Protein AF-A0A915YUB0-F1 (afdb_monomer_lite)

Foldseek 3Di:
DDDPVVVVVVVVVVVVVVVVVVVVVVVVVVVVVVVVVVVVVVVVVVVVVVVVVVVVVVVVVVVVVVVVVVVVVVVVVVVVVVVVVVVVVVVVVVVVVVVVVVVVVVVVVVVVVVVVVVVVVVVVVVVLVVLVVLLVVLVVLVVCCVVVHDDHDDPNVVSVVSNVVSVVVNVVVVVVVVVVVVVVVVVVVVVVVVVVVVVVVVVVVVVVVVVVVVVVVVVVVVVVVVVVVVVVVVVVVVVVVVVVVVVVVVVVVVVVVVVVVVVVVVVVVVVVVVVVVVVVVVVVVVVVVVVVVVVVVVVPPDDDPPPLVVLLVVLCVVCVVQLVVDQADPLPDQLVVSLVVSCVSSVVSVVVLVVSCVVPPPSNPQQNVLVVNCVSHDDPCPPPDQFQPQPPRHGSRGSVSVSVSSNVVSVVVVD

Sequence (415 aa):
MFDPTYSQLLDTNQELRGELQDEIFINKSNEKKIRSLVKELEQCYRTISIQDNTIIAHEKEIEKLKSEISDLRKQLRVLQQDKKFKDEVRSIQDGRIIELENKVGSLKARIWILIDKKISINALDMATTNLIANVNRGLDRIENHIRGVGTPMQNPANVIDGIRGSLNTIRVTLQNITAERDQYQNILNDTNNRERDLGNQLRDIRNQNLRFQRLLDESRVRVERTVRERDNAQGERDLAMLAYNNERQESCRWMFSYRDKDRRIQELLREKFAKQLLYQRNTNRLQQNTRQLQTNVQNQNNPLGNMADARRLPVLNLIAPILAKNKPYTGQEPPDDYLDRLIQSISFAQGHMTVLENANAGDFDDAVKCDIYKAQMGGKYLPVPAQDPYNGNANINTPATLRAWMRSHYQRETV

Organism: NCBI:txid588596

Radius of gyration: 86.35 Å; chains: 1; bounding box: 150×86×234 Å

Secondary structure (DSSP, 8-state):
---HHHHHHHHHHHHHHHHHHHHHHHHHHHHHHHHHHHHHHHHHHHHHHHHHHHHHHHHHHHHHHHHHHHHHHHHHHHHHHHHHHHHHHHHHHHHHHHHHHHHHHHHHHHHHHHHHHHHHHHHHHHHHHHHHHHHHHHHHHHHHHHTT-SSPPS-HHHHHHHHHHHHHHHHHHHHHHHHHHHHHHHHHHHHHHHHHHHHHHHHHHHHHHHHHHHHHHHHHHHHHHHHHHHHHHHHHHHHHHHHHHHHHHHHHHHHHHHHHHHHHHHHHHHHHHHHHHHHHHHHHHHHHHHHHHHHHHHTT----SSHHHHHHHHHHHHHHHHHTTSPPBSSSS-HHHHHHHHHHHTGGGHHHHHHHHHHSTTSS-HHHHHHHHHTTB-GGG-SPPSEETTTTTEE--SHHHHHHHHHHHHHHH--

pLDDT: mean 86.67, std 10.28, range [45.69, 98.0]

Structure (mmCIF, N/CA/C/O backbone):
data_AF-A0A915YUB0-F1
#
_entry.id   AF-A0A915YUB0-F1
#
loop_
_atom_site.group_PDB
_atom_site.id
_atom_site.type_symbol
_atom_site.label_atom_id
_atom_site.label_alt_id
_atom_site.label_comp_id
_atom_site.label_asym_id
_atom_site.label_entity_id
_atom_site.label_seq_id
_atom_site.pdbx_PDB_ins_code
_atom_site.Cartn_x
_atom_site.Cartn_y
_atom_site.Cartn_z
_atom_site.occupancy
_atom_site.B_iso_or_equiv
_atom_site.auth_seq_id
_atom_site.auth_comp_id
_atom_site.auth_asym_id
_atom_site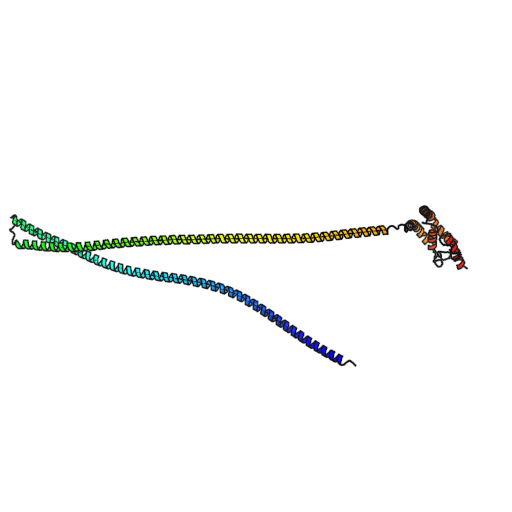.auth_atom_id
_atom_site.pdbx_PDB_model_num
ATOM 1 N N . MET A 1 1 ? -24.816 -48.652 100.803 1.00 49.34 1 MET A N 1
ATOM 2 C CA . MET A 1 1 ? -24.117 -49.473 99.795 1.00 49.34 1 MET A CA 1
ATOM 3 C C . MET A 1 1 ? -24.442 -48.828 98.461 1.00 49.34 1 MET A C 1
ATOM 5 O O . MET A 1 1 ? -25.614 -48.797 98.116 1.00 49.34 1 MET A O 1
ATOM 9 N N . PHE A 1 2 ? -23.482 -48.138 97.839 1.00 53.25 2 PHE A N 1
ATOM 10 C CA . PHE A 1 2 ? -23.727 -47.480 96.551 1.00 53.25 2 PHE A CA 1
ATOM 11 C C . PHE A 1 2 ? -23.876 -48.552 95.467 1.00 53.25 2 PHE A C 1
ATOM 13 O O . PHE A 1 2 ? -23.164 -49.553 95.497 1.00 53.25 2 PHE A O 1
ATOM 20 N N . ASP A 1 3 ? -24.847 -48.358 94.580 1.00 68.62 3 ASP A N 1
ATOM 21 C CA . ASP A 1 3 ? -25.169 -49.264 93.482 1.00 68.62 3 ASP A CA 1
ATOM 22 C C . ASP A 1 3 ? -23.950 -49.421 92.542 1.00 68.62 3 ASP A C 1
ATOM 24 O O . ASP A 1 3 ? -23.486 -48.413 91.998 1.00 68.62 3 ASP A O 1
ATOM 28 N N . PRO A 1 4 ? -23.399 -50.637 92.348 1.00 76.31 4 PRO A N 1
ATOM 29 C CA . PRO A 1 4 ? -22.240 -50.879 91.481 1.00 76.31 4 PRO A CA 1
ATOM 30 C C . PRO A 1 4 ? -22.427 -50.348 90.056 1.00 76.31 4 PRO A C 1
ATOM 32 O O . PRO A 1 4 ? -21.468 -49.925 89.410 1.00 76.31 4 PRO A O 1
ATOM 35 N N . THR A 1 5 ? -23.672 -50.330 89.583 1.00 77.25 5 THR A N 1
ATOM 36 C CA . THR A 1 5 ? -24.034 -49.842 88.253 1.00 77.25 5 THR A CA 1
ATOM 37 C C . THR A 1 5 ? -23.865 -48.324 88.142 1.00 77.25 5 THR A C 1
ATOM 39 O O . THR A 1 5 ? -23.470 -47.823 87.091 1.00 77.25 5 THR A O 1
ATOM 42 N N . TYR A 1 6 ? -24.080 -47.583 89.234 1.00 79.56 6 TYR A N 1
ATOM 43 C CA . TYR A 1 6 ? -23.890 -46.131 89.277 1.00 79.56 6 TYR A CA 1
ATOM 44 C C . TYR A 1 6 ? -22.404 -45.737 89.248 1.00 79.56 6 TYR A C 1
ATOM 46 O O . TYR A 1 6 ? -22.039 -44.778 88.572 1.00 79.56 6 TYR A O 1
ATOM 54 N N . SER A 1 7 ? -21.531 -46.491 89.925 1.00 81.81 7 SER A N 1
ATOM 55 C CA . SER A 1 7 ? -20.079 -46.254 89.883 1.00 81.81 7 SER A CA 1
ATOM 56 C C . SER A 1 7 ? -19.479 -46.527 88.501 1.00 81.81 7 SER A C 1
ATOM 58 O O . SER A 1 7 ? -18.742 -45.688 87.995 1.00 81.81 7 SER A O 1
ATOM 60 N N . GLN A 1 8 ? -19.860 -47.626 87.839 1.00 85.25 8 GLN A N 1
ATOM 61 C CA . GLN A 1 8 ? -19.428 -47.898 86.458 1.00 85.25 8 GLN A CA 1
ATOM 62 C C . GLN A 1 8 ? -19.887 -46.822 85.469 1.00 85.25 8 GLN A C 1
ATOM 64 O O . GLN A 1 8 ? -19.140 -46.458 84.559 1.00 85.25 8 GLN A O 1
ATOM 69 N N . LEU A 1 9 ? -21.108 -46.303 85.645 1.00 86.00 9 LEU A N 1
ATOM 70 C CA . LEU A 1 9 ? -21.631 -45.210 84.829 1.00 86.00 9 LEU A CA 1
ATOM 71 C C . LEU A 1 9 ? -20.829 -43.916 85.033 1.00 86.00 9 LEU A C 1
ATOM 73 O O . LEU A 1 9 ? -20.633 -43.158 84.088 1.00 86.00 9 LEU A O 1
ATOM 77 N N . LEU A 1 10 ? -20.375 -43.650 86.261 1.00 85.06 10 LEU A N 1
ATOM 78 C CA . LEU A 1 10 ? -19.573 -42.471 86.582 1.00 85.06 10 LEU A CA 1
ATOM 79 C C . LEU A 1 10 ? -18.180 -42.550 85.942 1.00 85.06 10 LEU A C 1
ATOM 81 O O . LEU A 1 10 ? -17.767 -41.585 85.302 1.00 85.06 10 LEU A O 1
ATOM 85 N N . ASP A 1 11 ? -17.513 -43.702 86.052 1.00 88.19 11 ASP A N 1
ATOM 86 C CA . ASP A 1 11 ? -16.179 -43.935 85.483 1.00 88.19 11 ASP A CA 1
ATOM 87 C C . ASP A 1 11 ? -16.194 -43.812 83.950 1.00 88.19 11 ASP A C 1
ATOM 89 O O . ASP A 1 11 ? -15.393 -43.073 83.375 1.00 88.19 11 ASP A O 1
ATOM 93 N N . THR A 1 12 ? -17.177 -44.433 83.285 1.00 89.88 12 THR A N 1
ATOM 94 C CA . THR A 1 12 ? -17.366 -44.288 81.827 1.00 89.88 12 THR A CA 1
ATOM 95 C C . THR A 1 12 ? -17.682 -42.850 81.420 1.00 89.88 12 THR A C 1
ATOM 97 O O . THR A 1 12 ? -17.187 -42.375 80.401 1.00 89.88 12 THR A O 1
ATOM 100 N N . ASN A 1 13 ? -18.462 -42.103 82.209 1.00 90.00 13 ASN A N 1
ATOM 101 C CA . ASN A 1 13 ? -18.714 -40.684 81.926 1.00 90.00 13 ASN A CA 1
ATOM 102 C C . ASN A 1 13 ? -17.433 -39.839 82.031 1.00 90.00 13 ASN A C 1
ATOM 104 O O . ASN A 1 13 ? -17.259 -38.869 81.290 1.00 90.00 13 ASN A O 1
ATOM 108 N N . GLN A 1 14 ? -16.539 -40.192 82.955 1.00 90.81 14 GLN A N 1
ATOM 109 C CA . GLN A 1 14 ? -15.254 -39.525 83.145 1.00 90.81 14 GLN A CA 1
ATOM 110 C C . GLN A 1 14 ? -14.279 -39.823 82.001 1.00 90.81 14 GLN A C 1
ATOM 112 O O . GLN A 1 14 ? -13.633 -38.897 81.509 1.00 90.81 14 GLN A O 1
ATOM 117 N N . GLU A 1 15 ? -14.232 -41.071 81.537 1.00 93.38 15 GLU A N 1
ATOM 118 C CA . GLU A 1 15 ? -13.443 -41.498 80.378 1.00 93.38 15 GLU A CA 1
ATOM 119 C C . GLU A 1 15 ? -13.920 -40.805 79.092 1.00 93.38 15 GLU A C 1
ATOM 121 O O . GLU A 1 15 ? -13.131 -40.134 78.427 1.00 93.38 15 GLU A O 1
ATOM 126 N N . LEU A 1 16 ? -15.234 -40.802 78.835 1.00 94.31 16 LEU A N 1
ATOM 127 C CA . LEU A 1 16 ? -15.841 -40.085 77.705 1.00 94.31 16 LEU A CA 1
ATOM 128 C C . LEU A 1 16 ? -15.550 -38.577 77.734 1.00 94.31 16 LEU A C 1
ATOM 130 O O . LEU A 1 16 ? -15.366 -37.951 76.693 1.00 94.31 16 LEU A O 1
ATOM 134 N N . ARG A 1 17 ? -15.500 -37.961 78.923 1.00 92.38 17 ARG A N 1
ATOM 135 C CA . ARG A 1 17 ? -15.110 -36.548 79.066 1.00 92.38 17 ARG A CA 1
ATOM 136 C C . ARG A 1 17 ? -13.638 -36.309 78.729 1.00 92.38 17 ARG A C 1
ATOM 138 O O . ARG A 1 17 ? -13.328 -35.233 78.218 1.00 92.38 17 ARG A O 1
ATOM 145 N N . GLY A 1 18 ? -12.763 -37.266 79.036 1.00 93.62 18 GLY A N 1
ATOM 146 C CA . GLY A 1 18 ? -11.349 -37.242 78.660 1.00 93.62 18 GLY A CA 1
ATOM 147 C C . GLY A 1 18 ? -11.172 -37.346 77.148 1.00 93.62 18 GLY A C 1
ATOM 148 O O . GLY A 1 18 ? -10.591 -36.447 76.544 1.00 93.62 18 GLY A O 1
ATOM 149 N N . GLU A 1 19 ? -11.777 -38.363 76.530 1.00 95.19 19 GLU A N 1
ATOM 150 C CA . GLU A 1 19 ? -11.756 -38.565 75.073 1.00 95.19 19 GLU A CA 1
ATOM 151 C C . GLU A 1 19 ? -12.309 -37.350 74.319 1.00 95.19 19 GLU A C 1
ATOM 153 O O . GLU A 1 19 ? -11.699 -36.868 73.363 1.00 95.19 19 GLU A O 1
ATOM 158 N N . LEU A 1 20 ? -13.422 -36.781 74.800 1.00 94.88 20 LEU A N 1
ATOM 159 C CA . LEU A 1 20 ? -14.014 -35.583 74.209 1.00 94.88 20 LEU A CA 1
ATOM 160 C C . LEU A 1 20 ? -13.069 -34.372 74.291 1.00 94.88 20 LEU A C 1
ATOM 162 O O . LEU A 1 20 ? -13.029 -33.558 73.368 1.00 94.88 20 LEU A O 1
ATOM 166 N N . GLN A 1 21 ? -12.308 -34.219 75.379 1.00 94.62 21 GLN A N 1
ATOM 167 C CA . GLN A 1 21 ? -11.315 -33.145 75.496 1.00 94.62 21 GLN A CA 1
ATOM 168 C C . GLN A 1 21 ? -10.147 -33.327 74.527 1.00 94.62 21 GLN A C 1
ATOM 170 O O . GLN A 1 21 ? -9.747 -32.358 73.873 1.00 94.62 21 GLN A O 1
ATOM 175 N N . ASP A 1 22 ? -9.640 -34.550 74.393 1.00 94.94 22 ASP A N 1
ATOM 176 C CA . ASP A 1 22 ? -8.559 -34.862 73.458 1.00 94.94 22 ASP A CA 1
ATOM 177 C C . ASP A 1 22 ? -8.998 -34.619 72.009 1.00 94.94 22 ASP A C 1
ATOM 179 O O . ASP A 1 22 ? -8.279 -33.984 71.230 1.00 94.94 22 ASP A O 1
ATOM 183 N N . GLU A 1 23 ? -10.223 -35.011 71.656 1.00 95.88 23 GLU A N 1
ATOM 184 C CA . GLU A 1 23 ? -10.793 -34.766 70.332 1.00 95.88 23 GLU A CA 1
ATOM 185 C C . GLU A 1 23 ? -10.993 -33.264 70.061 1.00 95.88 23 GLU A C 1
ATOM 187 O O . GLU A 1 23 ? -10.658 -32.774 68.977 1.00 95.88 23 GLU A O 1
ATOM 192 N N . ILE A 1 24 ? -11.441 -32.484 71.057 1.00 95.31 24 ILE A N 1
ATOM 193 C CA . ILE A 1 24 ? -11.515 -31.014 70.968 1.00 95.31 24 ILE A CA 1
ATOM 194 C C . ILE A 1 24 ? -10.125 -30.405 70.743 1.00 95.31 24 ILE A C 1
ATOM 196 O O . ILE A 1 24 ? -9.979 -29.469 69.944 1.00 95.31 24 ILE A O 1
ATOM 200 N N . PHE A 1 25 ? -9.098 -30.905 71.433 1.00 96.06 25 PHE A N 1
ATOM 201 C CA . PHE A 1 25 ? -7.729 -30.423 71.278 1.00 96.06 25 PHE A CA 1
ATOM 202 C C . PHE A 1 25 ? -7.184 -30.717 69.874 1.00 96.06 25 PHE A C 1
ATOM 204 O O . PHE A 1 25 ? -6.655 -29.813 69.212 1.00 96.06 25 PHE A O 1
ATOM 211 N N . ILE A 1 26 ? -7.378 -31.945 69.383 1.00 96.69 26 ILE A N 1
ATOM 212 C CA . ILE A 1 26 ? -7.010 -32.358 68.024 1.00 96.69 26 ILE A CA 1
ATOM 213 C C . ILE A 1 26 ? -7.748 -31.501 66.991 1.00 96.69 26 ILE A C 1
ATOM 215 O O . ILE A 1 26 ? -7.109 -30.958 66.086 1.00 96.69 26 ILE A O 1
ATOM 219 N N . ASN A 1 27 ? -9.057 -31.288 67.153 1.00 96.50 27 ASN A N 1
ATOM 220 C CA . ASN A 1 27 ? -9.841 -30.450 66.245 1.00 96.50 27 ASN A CA 1
ATOM 221 C C . ASN A 1 27 ? -9.348 -29.003 66.213 1.00 96.50 27 ASN A C 1
ATOM 223 O O . ASN A 1 27 ? -9.180 -28.447 65.129 1.00 96.50 27 ASN A O 1
ATOM 227 N N . LYS A 1 28 ? -9.016 -28.401 67.362 1.00 96.62 28 LYS A N 1
ATOM 228 C CA . LYS A 1 28 ? -8.401 -27.061 67.407 1.00 96.62 28 LYS A CA 1
ATOM 229 C C . LYS A 1 28 ? -7.059 -27.002 66.675 1.00 96.62 28 LYS A C 1
ATOM 231 O O . LYS A 1 28 ? -6.745 -25.992 66.042 1.00 96.62 28 LYS A O 1
ATOM 236 N N . SER A 1 29 ? -6.245 -28.050 66.781 1.00 96.31 29 SER A N 1
ATOM 237 C CA . SER A 1 29 ? -4.965 -28.146 66.070 1.00 96.31 29 SER A CA 1
ATOM 238 C C . SER A 1 29 ? -5.174 -28.262 64.556 1.00 96.31 29 SER A C 1
ATOM 240 O O . SER A 1 29 ? -4.587 -27.501 63.781 1.00 96.31 29 SER A O 1
ATOM 242 N N . ASN A 1 30 ? -6.085 -29.142 64.133 1.00 96.88 30 ASN A N 1
ATOM 243 C CA . ASN A 1 30 ? -6.462 -29.323 62.733 1.00 96.88 30 ASN A CA 1
ATOM 244 C C . ASN A 1 30 ? -7.047 -28.044 62.136 1.00 96.88 30 ASN A C 1
ATOM 246 O O . ASN A 1 30 ? -6.669 -27.657 61.034 1.00 96.88 30 ASN A O 1
ATOM 250 N N . GLU A 1 31 ? -7.885 -27.328 62.882 1.00 97.00 31 GLU A N 1
ATOM 251 C CA . GLU A 1 31 ? -8.457 -26.055 62.457 1.00 97.00 31 GLU A CA 1
ATOM 252 C C . GLU A 1 31 ? -7.367 -25.009 62.171 1.00 97.00 31 GLU A C 1
ATOM 254 O O . GLU A 1 31 ? -7.415 -24.324 61.149 1.00 97.00 31 GLU A O 1
ATOM 259 N N . LYS A 1 32 ? -6.327 -24.916 63.013 1.00 96.50 32 LYS A N 1
ATOM 260 C CA . LYS A 1 32 ? -5.171 -24.039 62.747 1.00 96.50 32 LYS A CA 1
ATOM 261 C C . LYS A 1 32 ? -4.427 -24.448 61.474 1.00 96.50 32 LYS A C 1
ATOM 263 O O . LYS A 1 32 ? -4.054 -23.578 60.687 1.00 96.50 32 LYS A O 1
ATOM 268 N N . LYS A 1 33 ? -4.233 -25.752 61.263 1.00 97.19 33 LYS A N 1
ATOM 269 C CA . LYS A 1 33 ? -3.565 -26.301 60.073 1.00 97.19 33 LYS A CA 1
ATOM 270 C C . LYS A 1 33 ? -4.352 -25.991 58.799 1.00 97.19 33 LYS A C 1
ATOM 272 O O . LYS A 1 33 ? -3.776 -25.485 57.842 1.00 97.19 33 LYS A O 1
ATOM 277 N N . ILE A 1 34 ? -5.670 -26.189 58.831 1.00 97.00 34 ILE A N 1
ATOM 278 C CA . ILE A 1 34 ? -6.588 -25.841 57.740 1.00 97.00 34 ILE A CA 1
ATOM 279 C C . ILE A 1 34 ? -6.503 -24.342 57.439 1.00 97.00 34 ILE A C 1
ATOM 281 O O . ILE A 1 34 ? -6.313 -23.968 56.287 1.00 97.00 34 ILE A O 1
ATOM 285 N N . ARG A 1 35 ? -6.552 -23.470 58.456 1.00 96.94 35 ARG A N 1
ATOM 286 C CA . ARG A 1 35 ? -6.417 -22.016 58.247 1.00 96.94 35 ARG A CA 1
ATOM 287 C C . ARG A 1 35 ? -5.073 -21.624 57.618 1.00 96.94 35 ARG A C 1
ATOM 289 O O . ARG A 1 35 ? -5.042 -20.679 56.835 1.00 96.94 35 ARG A O 1
ATOM 296 N N . SER A 1 36 ? -3.979 -22.312 57.954 1.00 97.00 36 SER A N 1
ATOM 297 C CA . SER A 1 36 ? -2.666 -22.081 57.326 1.00 97.00 36 SER A CA 1
ATOM 298 C C . SER A 1 36 ? -2.679 -22.470 55.850 1.00 97.00 36 SER A C 1
ATOM 300 O O . SER A 1 36 ? -2.331 -21.657 54.999 1.00 97.00 36 SER A O 1
ATOM 302 N N . LEU A 1 37 ? -3.160 -23.677 55.544 1.00 97.56 37 LEU A N 1
ATOM 303 C CA . LEU A 1 37 ? -3.245 -24.184 54.174 1.00 97.56 37 LEU A CA 1
ATOM 304 C C . LEU A 1 37 ? -4.158 -23.323 53.295 1.00 97.56 37 LEU A C 1
ATOM 306 O O . LEU A 1 37 ? -3.840 -23.076 52.137 1.00 97.56 37 LEU A O 1
ATOM 310 N N . VAL A 1 38 ? -5.264 -22.812 53.845 1.00 97.56 38 VAL A N 1
ATOM 311 C CA . VAL A 1 38 ? -6.151 -21.878 53.134 1.00 97.56 38 VAL A CA 1
ATOM 312 C C . VAL A 1 38 ? -5.406 -20.597 52.749 1.00 97.56 38 VAL A C 1
ATOM 314 O O . VAL A 1 38 ? -5.521 -20.152 51.610 1.00 97.56 38 VAL A O 1
ATOM 317 N N . LYS A 1 39 ? -4.588 -20.032 53.648 1.00 97.00 39 LYS A N 1
ATOM 318 C CA . LYS A 1 39 ? -3.771 -18.848 53.330 1.00 97.00 39 LYS A CA 1
ATOM 319 C C . LYS A 1 39 ? -2.725 -19.133 52.253 1.00 97.00 39 LYS A C 1
ATOM 321 O O . LYS A 1 39 ? -2.530 -18.308 51.365 1.00 97.00 39 LYS A O 1
ATOM 326 N N . GLU A 1 40 ? -2.060 -20.284 52.317 1.00 97.56 40 GLU A N 1
ATOM 327 C CA . GLU A 1 40 ? -1.087 -20.698 51.298 1.00 97.56 40 GLU A CA 1
ATOM 328 C C . GLU A 1 40 ? -1.752 -20.886 49.929 1.00 97.56 40 GLU A C 1
ATOM 330 O O . GLU A 1 40 ? -1.230 -20.404 48.922 1.00 97.56 40 GLU A O 1
ATOM 335 N N . LEU A 1 41 ? -2.939 -21.499 49.888 1.00 96.81 41 LEU A N 1
ATOM 336 C CA . LEU A 1 41 ? -3.735 -21.633 48.668 1.00 96.81 41 LEU A CA 1
ATOM 337 C C . LEU A 1 41 ? -4.127 -20.270 48.092 1.00 96.81 41 LEU A C 1
ATOM 339 O O . LEU A 1 41 ? -3.933 -20.039 46.900 1.00 96.81 41 LEU A O 1
ATOM 343 N N . GLU A 1 42 ? -4.621 -19.343 48.916 1.00 97.06 42 GLU A N 1
ATOM 344 C CA . GLU A 1 42 ? -4.942 -17.979 48.476 1.00 97.06 42 GLU A CA 1
ATOM 345 C C . GLU A 1 42 ? -3.718 -17.255 47.895 1.00 97.06 42 GLU A C 1
ATOM 347 O O . GLU A 1 42 ? -3.819 -16.590 46.861 1.00 97.06 42 GLU A O 1
ATOM 352 N N . GLN A 1 43 ? -2.549 -17.402 48.524 1.00 96.62 43 GLN A N 1
ATOM 353 C CA . GLN A 1 43 ? -1.288 -16.845 48.029 1.00 96.62 43 GLN A CA 1
ATOM 354 C C . GLN A 1 43 ? -0.908 -17.447 46.664 1.00 96.62 43 GLN A C 1
ATOM 356 O O . GLN A 1 43 ? -0.485 -16.726 45.751 1.00 96.62 43 GLN A O 1
ATOM 361 N N . CYS A 1 44 ? -1.095 -18.759 46.508 1.00 96.94 44 CYS A N 1
ATOM 362 C CA . CYS A 1 44 ? -0.831 -19.482 45.269 1.00 96.94 44 CYS A CA 1
ATOM 363 C C . CYS A 1 44 ? -1.745 -18.982 44.140 1.00 96.94 44 CYS A C 1
ATOM 365 O O . CYS A 1 44 ? -1.254 -18.596 43.080 1.00 96.94 44 CYS A O 1
ATOM 367 N N . TYR A 1 45 ? -3.051 -18.857 44.401 1.00 97.31 45 TYR A N 1
ATOM 368 C CA . TYR A 1 45 ? -4.016 -18.312 43.440 1.00 97.31 45 TYR A CA 1
ATOM 369 C C . TYR A 1 45 ? -3.671 -16.890 42.991 1.00 97.31 45 TYR A C 1
ATOM 371 O O . TYR A 1 45 ? -3.752 -16.583 41.801 1.00 97.31 45 TYR A O 1
ATOM 379 N N . ARG A 1 46 ? -3.240 -16.021 43.915 1.00 96.38 46 ARG A N 1
ATOM 380 C CA . ARG A 1 46 ? -2.792 -14.663 43.562 1.00 96.38 46 ARG A CA 1
ATOM 381 C C . ARG A 1 46 ? -1.581 -14.693 42.636 1.00 96.38 46 ARG A C 1
ATOM 383 O O . ARG A 1 46 ? -1.539 -13.942 41.668 1.00 96.38 46 ARG A O 1
ATOM 390 N N . THR A 1 47 ? -0.619 -15.569 42.917 1.00 97.12 47 THR A N 1
ATOM 391 C CA . THR A 1 47 ? 0.598 -15.702 42.105 1.00 97.12 47 THR A CA 1
ATOM 392 C C . THR A 1 47 ? 0.274 -16.201 40.701 1.00 97.12 47 THR A C 1
ATOM 394 O O . THR A 1 47 ? 0.721 -15.595 39.730 1.00 97.12 47 THR A O 1
ATOM 397 N N . ILE A 1 48 ? -0.563 -17.237 40.593 1.00 97.50 48 ILE A N 1
ATOM 398 C CA . ILE A 1 48 ? -1.024 -17.781 39.309 1.00 97.50 48 ILE A CA 1
ATOM 399 C C . ILE A 1 48 ? -1.741 -16.696 38.502 1.00 97.50 48 ILE A C 1
ATOM 401 O O . ILE A 1 48 ? -1.415 -16.475 37.344 1.00 97.50 48 ILE A O 1
ATOM 405 N N . SER A 1 49 ? -2.641 -15.936 39.131 1.00 96.62 49 SER A N 1
ATOM 406 C CA . SER A 1 49 ? -3.362 -14.857 38.449 1.00 96.62 49 SER A CA 1
ATOM 407 C C . SER A 1 49 ? -2.433 -13.754 37.920 1.00 96.62 49 SER A C 1
ATOM 409 O O . SER A 1 49 ? -2.642 -13.235 36.823 1.00 96.62 49 SER A O 1
ATOM 411 N N . ILE A 1 50 ? -1.383 -13.391 38.664 1.00 96.38 50 ILE A N 1
ATOM 412 C CA . ILE A 1 50 ? -0.378 -12.423 38.194 1.00 96.38 50 ILE A CA 1
ATOM 413 C C . ILE A 1 50 ? 0.410 -12.999 37.010 1.00 96.38 50 ILE A C 1
ATOM 415 O O . ILE A 1 50 ? 0.645 -12.297 36.022 1.00 96.38 50 ILE A O 1
ATOM 419 N N . GLN A 1 51 ? 0.794 -14.274 37.083 1.00 97.12 51 GLN A N 1
ATOM 420 C CA . GLN A 1 51 ? 1.529 -14.947 36.014 1.00 97.12 51 GLN A CA 1
ATOM 421 C C . GLN A 1 51 ? 0.694 -15.066 34.735 1.00 97.12 51 GLN A C 1
ATOM 423 O O . GLN A 1 51 ? 1.199 -14.713 33.674 1.00 97.12 51 GLN A O 1
ATOM 428 N N . ASP A 1 52 ? -0.585 -15.434 34.827 1.00 97.50 52 ASP A N 1
ATOM 429 C CA . ASP A 1 52 ? -1.500 -15.512 33.680 1.00 97.50 52 ASP A CA 1
ATOM 430 C C . ASP A 1 52 ? -1.621 -14.170 32.953 1.00 97.50 52 ASP A C 1
ATOM 432 O O . ASP A 1 52 ? -1.488 -14.095 31.731 1.00 97.50 52 ASP A O 1
ATOM 436 N N . ASN A 1 53 ? -1.793 -13.075 33.699 1.00 96.12 53 ASN A N 1
ATOM 437 C CA . ASN A 1 53 ? -1.830 -11.736 33.109 1.00 96.12 53 ASN A CA 1
ATOM 438 C C . ASN A 1 53 ? -0.517 -11.381 32.392 1.00 96.12 53 ASN A C 1
ATOM 440 O O . ASN A 1 53 ? -0.532 -10.734 31.343 1.00 96.12 53 ASN A O 1
ATOM 444 N N . THR A 1 54 ? 0.616 -11.826 32.939 1.00 96.81 54 THR A N 1
ATOM 445 C CA . THR A 1 54 ? 1.938 -11.617 32.334 1.00 96.81 54 THR A CA 1
ATOM 446 C C . THR A 1 54 ? 2.099 -12.438 31.051 1.00 96.81 54 THR A C 1
ATOM 448 O O . THR A 1 54 ? 2.595 -11.923 30.051 1.00 96.81 54 THR A O 1
ATOM 451 N N . ILE A 1 55 ? 1.625 -13.687 31.042 1.00 97.69 55 ILE A N 1
ATOM 452 C CA . ILE A 1 55 ? 1.623 -14.558 29.859 1.00 97.69 55 ILE A CA 1
ATOM 453 C C . ILE A 1 55 ? 0.784 -13.930 28.743 1.00 97.69 55 ILE A C 1
ATOM 455 O O . ILE A 1 55 ? 1.282 -13.779 27.631 1.00 97.69 55 ILE A O 1
ATOM 459 N N . ILE A 1 56 ? -0.430 -13.463 29.051 1.00 97.50 56 ILE A N 1
ATOM 460 C CA . ILE A 1 56 ? -1.307 -12.788 28.079 1.00 97.50 56 ILE A CA 1
ATOM 461 C C . ILE A 1 56 ? -0.627 -11.547 27.479 1.00 97.50 56 ILE A C 1
ATOM 463 O O . ILE A 1 56 ? -0.785 -11.255 26.290 1.00 97.50 56 ILE A O 1
ATOM 467 N N . ALA A 1 57 ? 0.123 -10.786 28.284 1.00 96.56 57 ALA A N 1
ATOM 468 C CA . ALA A 1 57 ? 0.874 -9.634 27.792 1.00 96.56 57 ALA A CA 1
ATOM 469 C C . ALA A 1 57 ? 1.988 -10.056 26.817 1.00 96.56 57 ALA A C 1
ATOM 471 O O . ALA A 1 57 ? 2.074 -9.503 25.718 1.00 96.56 57 ALA A O 1
ATOM 472 N N . HIS A 1 58 ? 2.782 -11.070 27.173 1.00 97.50 58 HIS A N 1
ATOM 473 C CA . HIS A 1 58 ? 3.830 -11.601 26.299 1.00 97.50 58 HIS A CA 1
ATOM 474 C C . HIS A 1 58 ? 3.270 -12.221 25.010 1.00 97.50 58 HIS A C 1
ATOM 476 O O . HIS A 1 58 ? 3.852 -12.034 23.945 1.00 97.50 58 HIS A O 1
ATOM 482 N N . GLU A 1 59 ? 2.126 -12.906 25.058 1.00 98.00 59 GLU A N 1
ATOM 483 C CA . GLU A 1 59 ? 1.469 -13.455 23.864 1.00 98.00 59 GLU A CA 1
ATOM 484 C C . GLU A 1 59 ? 1.089 -12.358 22.865 1.00 98.00 59 GLU A C 1
ATOM 486 O O . GLU A 1 59 ? 1.330 -12.498 21.663 1.00 98.00 59 GLU A O 1
ATOM 491 N N . LYS A 1 60 ? 0.564 -11.224 23.350 1.00 96.69 60 LYS A N 1
ATOM 492 C CA . LYS A 1 60 ? 0.265 -10.063 22.496 1.00 96.69 60 LYS A CA 1
ATOM 493 C C . LYS A 1 60 ? 1.524 -9.484 21.853 1.00 96.69 60 LYS A C 1
ATOM 495 O O . LYS A 1 60 ? 1.493 -9.101 20.683 1.00 96.69 60 LYS A O 1
ATOM 500 N N . GLU A 1 61 ? 2.623 -9.416 22.599 1.00 97.75 61 GLU A N 1
ATOM 501 C CA . GLU A 1 61 ? 3.901 -8.916 22.089 1.00 97.75 61 GLU A CA 1
ATOM 502 C C . GLU A 1 61 ? 4.510 -9.855 21.039 1.00 97.75 61 GLU A C 1
ATOM 504 O O . GLU A 1 61 ? 4.940 -9.395 19.980 1.00 97.75 61 GLU A O 1
ATOM 509 N N . ILE A 1 62 ? 4.456 -11.171 21.266 1.00 97.75 62 ILE A N 1
ATOM 510 C CA . ILE A 1 62 ? 4.870 -12.184 20.286 1.00 97.75 62 ILE A CA 1
ATOM 511 C C . ILE A 1 62 ? 4.084 -12.028 18.983 1.00 97.75 62 ILE A C 1
ATOM 513 O O . ILE A 1 62 ? 4.670 -12.088 17.899 1.00 97.75 62 ILE A O 1
ATOM 517 N N . GLU A 1 63 ? 2.776 -11.794 19.064 1.00 97.38 63 GLU A N 1
ATOM 518 C CA . GLU A 1 63 ? 1.946 -11.678 17.867 1.00 97.38 63 GLU A CA 1
ATOM 519 C C . GLU A 1 63 ? 2.223 -10.389 17.086 1.00 97.38 63 GLU A C 1
ATOM 521 O O . GLU A 1 63 ? 2.293 -10.408 15.851 1.00 97.38 63 GLU A O 1
ATOM 526 N N . LYS A 1 64 ? 2.526 -9.293 17.793 1.00 97.69 64 LYS A N 1
ATOM 527 C CA . LYS A 1 64 ? 3.046 -8.069 17.177 1.00 97.69 64 LYS A CA 1
ATOM 528 C C . LYS A 1 64 ? 4.384 -8.326 16.474 1.00 97.69 64 LYS A C 1
ATOM 530 O O . LYS A 1 64 ? 4.514 -8.008 15.292 1.00 97.69 64 LYS A O 1
ATOM 535 N N . LEU A 1 65 ? 5.349 -8.958 17.144 1.00 98.00 65 LEU A N 1
ATOM 536 C CA . LEU A 1 65 ? 6.665 -9.255 16.565 1.00 98.00 65 LEU A CA 1
ATOM 537 C C . LEU A 1 65 ? 6.569 -10.187 15.350 1.00 98.00 65 LEU A C 1
ATOM 539 O O . LEU A 1 65 ? 7.268 -9.985 14.356 1.00 98.00 65 LEU A O 1
ATOM 543 N N . LYS A 1 66 ? 5.667 -11.176 15.366 1.00 98.00 66 LYS A N 1
ATOM 544 C CA . LYS A 1 66 ? 5.403 -12.015 14.186 1.00 98.00 66 LYS A CA 1
ATOM 545 C C . LYS A 1 66 ? 4.913 -11.194 12.997 1.00 98.00 66 LYS A C 1
ATOM 547 O O . LYS A 1 66 ? 5.340 -11.463 11.870 1.00 98.00 66 LYS A O 1
ATOM 552 N N . SER A 1 67 ? 4.030 -10.219 13.228 1.00 95.31 67 SER A N 1
ATOM 553 C CA . SER A 1 67 ? 3.535 -9.343 12.162 1.00 95.31 67 SER A CA 1
ATOM 554 C C . SER A 1 67 ? 4.665 -8.497 11.559 1.00 95.31 67 SER A C 1
ATOM 556 O O . SER A 1 67 ? 4.843 -8.506 10.341 1.00 95.31 67 SER A O 1
ATOM 558 N N . GLU A 1 68 ? 5.527 -7.909 12.396 1.00 98.00 68 GLU A N 1
ATOM 559 C CA . GLU A 1 68 ? 6.694 -7.135 11.951 1.00 98.00 68 GLU A CA 1
ATOM 560 C C . GLU A 1 68 ? 7.695 -8.000 11.167 1.00 98.00 68 GLU A C 1
ATOM 562 O O . GLU A 1 68 ? 8.141 -7.615 10.084 1.00 98.00 68 GLU A O 1
ATOM 567 N N . ILE A 1 69 ? 7.999 -9.215 11.641 1.00 97.69 69 ILE A N 1
ATOM 568 C CA . ILE A 1 69 ? 8.867 -10.166 10.924 1.00 97.69 69 ILE A CA 1
ATOM 569 C C . ILE A 1 69 ? 8.269 -10.538 9.560 1.00 97.69 69 ILE A C 1
ATOM 571 O O . ILE A 1 69 ? 9.003 -10.683 8.578 1.00 97.69 69 ILE A O 1
ATOM 575 N N . SER A 1 70 ? 6.948 -10.710 9.478 1.00 97.75 70 SER A N 1
ATOM 576 C CA . SER A 1 70 ? 6.257 -11.007 8.221 1.00 97.75 70 SER A CA 1
ATOM 577 C C . SER A 1 70 ? 6.416 -9.866 7.217 1.00 97.75 70 SER A C 1
ATOM 579 O O . SER A 1 70 ? 6.754 -10.105 6.054 1.00 97.75 70 SER A O 1
ATOM 581 N N . ASP A 1 71 ? 6.253 -8.624 7.665 1.00 97.19 71 ASP A N 1
ATOM 582 C CA . ASP A 1 71 ? 6.374 -7.455 6.800 1.00 97.19 71 ASP A CA 1
ATOM 583 C C . ASP A 1 71 ? 7.821 -7.196 6.371 1.00 97.19 71 ASP A C 1
ATOM 585 O O . ASP A 1 71 ? 8.073 -6.991 5.180 1.00 97.19 71 ASP A O 1
ATOM 589 N N . LEU A 1 72 ? 8.792 -7.340 7.277 1.00 97.88 72 LEU A N 1
ATOM 590 C CA . LEU A 1 72 ? 10.217 -7.280 6.934 1.00 97.88 72 LEU A CA 1
ATOM 591 C C . LEU A 1 72 ? 10.601 -8.352 5.907 1.00 97.88 72 LEU A C 1
ATOM 593 O O . LEU A 1 72 ? 11.327 -8.074 4.950 1.00 97.88 72 LEU A O 1
ATOM 597 N N . ARG A 1 73 ? 10.067 -9.574 6.032 1.00 97.38 73 ARG A N 1
ATOM 598 C CA . ARG A 1 73 ? 10.282 -10.641 5.038 1.00 97.38 73 ARG A CA 1
ATOM 599 C C . ARG A 1 73 ? 9.701 -10.292 3.670 1.00 97.38 73 ARG A C 1
ATOM 601 O O . ARG A 1 73 ? 10.315 -10.637 2.659 1.00 97.38 73 ARG A O 1
ATOM 608 N N . LYS A 1 74 ? 8.539 -9.633 3.608 1.00 96.31 74 LYS A N 1
ATOM 609 C CA . LYS A 1 74 ? 7.960 -9.165 2.335 1.00 96.31 74 LYS A CA 1
ATOM 610 C C . LYS A 1 74 ? 8.843 -8.090 1.704 1.00 96.31 74 LYS A C 1
ATOM 612 O O . LYS A 1 74 ? 9.166 -8.204 0.524 1.00 96.31 74 LYS A O 1
ATOM 617 N N . GLN A 1 75 ? 9.283 -7.103 2.487 1.00 97.12 75 GLN A N 1
ATOM 618 C CA . GLN A 1 75 ? 10.175 -6.041 2.009 1.00 97.12 75 GLN A CA 1
ATOM 619 C C . GLN A 1 75 ? 11.497 -6.607 1.477 1.00 97.12 75 GLN A C 1
ATOM 621 O O . GLN A 1 75 ? 11.934 -6.235 0.389 1.00 97.12 75 GLN A O 1
ATOM 626 N N . LEU A 1 76 ? 12.092 -7.572 2.184 1.00 96.88 76 LEU A N 1
ATOM 627 C CA . LEU A 1 76 ? 13.331 -8.216 1.753 1.00 96.88 76 LEU A CA 1
ATOM 628 C C . LEU A 1 76 ? 13.181 -8.922 0.397 1.00 96.88 76 LEU A C 1
ATOM 630 O O . LEU A 1 76 ? 14.068 -8.801 -0.446 1.00 96.88 76 LEU A O 1
ATOM 634 N N . ARG A 1 77 ? 12.056 -9.611 0.148 1.00 96.56 77 ARG A N 1
ATOM 635 C CA . ARG A 1 77 ? 11.797 -10.235 -1.165 1.00 96.56 77 ARG A CA 1
ATOM 636 C C . ARG A 1 77 ? 11.724 -9.204 -2.286 1.00 96.56 77 ARG A C 1
ATOM 638 O O . ARG A 1 77 ? 12.277 -9.442 -3.356 1.00 96.56 77 ARG A O 1
ATOM 645 N N . VAL A 1 78 ? 11.067 -8.069 -2.046 1.00 96.31 78 VAL A N 1
ATOM 646 C CA . VAL A 1 78 ? 10.973 -6.983 -3.036 1.00 96.31 78 VAL A CA 1
ATOM 647 C C . VAL A 1 78 ? 12.361 -6.427 -3.349 1.00 96.31 78 VAL A C 1
ATOM 649 O O . VAL A 1 78 ? 12.721 -6.317 -4.518 1.00 96.31 78 VAL A O 1
ATOM 652 N N . LEU A 1 79 ? 13.173 -6.157 -2.324 1.00 95.75 79 LEU A N 1
ATOM 653 C CA . LEU A 1 79 ? 14.541 -5.660 -2.501 1.00 95.75 79 LEU A CA 1
ATOM 654 C C . LEU A 1 79 ? 15.447 -6.662 -3.229 1.00 95.75 79 LEU A C 1
ATOM 656 O O . LEU A 1 79 ? 16.273 -6.267 -4.047 1.00 95.75 79 LEU A O 1
ATOM 660 N N . GLN A 1 80 ? 15.289 -7.962 -2.973 1.00 96.38 80 GLN A N 1
ATOM 661 C CA . GLN A 1 80 ? 16.022 -9.000 -3.702 1.00 96.38 80 GLN A CA 1
ATOM 662 C C . GLN A 1 80 ? 15.640 -9.040 -5.185 1.00 96.38 80 GLN A C 1
ATOM 664 O O . GLN A 1 80 ? 16.520 -9.171 -6.037 1.00 96.38 80 GLN A O 1
ATOM 669 N N . GLN A 1 81 ? 14.352 -8.895 -5.501 1.00 94.25 81 GLN A N 1
ATOM 670 C CA . GLN A 1 81 ? 13.886 -8.849 -6.884 1.00 94.25 81 GLN A CA 1
ATOM 671 C C . GLN A 1 81 ? 14.381 -7.588 -7.607 1.00 94.25 81 GLN A C 1
ATOM 673 O O . GLN A 1 81 ? 14.837 -7.683 -8.745 1.00 94.25 81 GLN A O 1
ATOM 678 N N . ASP A 1 82 ? 14.353 -6.431 -6.939 1.00 95.25 82 ASP A N 1
ATOM 679 C CA . ASP A 1 82 ? 14.893 -5.171 -7.467 1.00 95.25 82 ASP A CA 1
ATOM 680 C C . ASP A 1 82 ? 16.400 -5.267 -7.730 1.00 95.25 82 ASP A C 1
ATOM 682 O O . ASP A 1 82 ? 16.871 -4.882 -8.799 1.00 95.25 82 ASP A O 1
ATOM 686 N N . LYS A 1 83 ? 17.161 -5.863 -6.801 1.00 96.31 83 LYS A N 1
ATOM 687 C CA . LYS A 1 83 ? 18.591 -6.121 -7.005 1.00 96.31 83 LYS A CA 1
ATOM 688 C C . LYS A 1 83 ? 18.830 -6.990 -8.239 1.00 96.31 83 LYS A C 1
ATOM 690 O O . LYS A 1 83 ? 19.642 -6.624 -9.081 1.00 96.31 83 LYS A O 1
ATOM 695 N N . LYS A 1 84 ? 18.102 -8.103 -8.374 1.00 95.69 84 LYS A N 1
ATOM 696 C CA . LYS A 1 84 ? 18.229 -9.002 -9.530 1.00 95.69 84 LYS A CA 1
ATOM 697 C C . LYS A 1 84 ? 17.924 -8.279 -10.845 1.00 95.69 84 LYS A C 1
ATOM 699 O O . LYS A 1 84 ? 18.670 -8.433 -11.806 1.00 95.69 84 LYS A O 1
ATOM 704 N N . PHE A 1 85 ? 16.868 -7.466 -10.869 1.00 93.31 85 PHE A N 1
ATOM 705 C CA . PHE A 1 85 ? 16.521 -6.651 -12.032 1.00 93.31 85 PHE A CA 1
ATOM 706 C C . PHE A 1 85 ? 17.628 -5.644 -12.375 1.00 93.31 85 PHE A C 1
ATOM 708 O O . PHE A 1 85 ? 18.014 -5.522 -13.535 1.00 93.31 85 PHE A O 1
ATOM 715 N N . LYS A 1 86 ? 18.188 -4.954 -11.375 1.00 95.31 86 LYS A N 1
ATOM 716 C CA . LYS A 1 86 ? 19.305 -4.016 -11.572 1.00 95.31 86 LYS A CA 1
ATOM 717 C C . LYS A 1 86 ? 20.562 -4.705 -12.095 1.00 95.31 86 LYS A C 1
ATOM 719 O O . LYS A 1 86 ? 21.210 -4.154 -12.981 1.00 95.31 86 LYS A O 1
ATOM 724 N N . ASP A 1 87 ? 20.886 -5.892 -11.591 1.00 94.00 87 ASP A N 1
ATOM 725 C CA . ASP A 1 87 ? 22.031 -6.679 -12.061 1.00 94.00 87 ASP A CA 1
ATOM 726 C C . ASP A 1 87 ? 21.848 -7.109 -13.532 1.00 94.00 87 ASP A C 1
ATOM 728 O O . ASP A 1 87 ? 22.781 -7.012 -14.330 1.00 94.00 87 ASP A O 1
ATOM 732 N N . GLU A 1 88 ? 20.633 -7.500 -13.927 1.00 94.38 88 GLU A N 1
ATOM 733 C CA . GLU A 1 88 ? 20.301 -7.851 -15.315 1.00 94.38 88 GLU A CA 1
ATOM 734 C C . GLU A 1 88 ? 20.378 -6.635 -16.254 1.00 94.38 88 GLU A C 1
ATOM 736 O O . GLU A 1 88 ? 21.019 -6.694 -17.305 1.00 94.38 88 GLU A O 1
ATOM 741 N N . VAL A 1 89 ? 19.815 -5.491 -15.846 1.00 93.31 89 VAL A N 1
ATOM 742 C CA . VAL A 1 89 ? 19.928 -4.225 -16.593 1.00 93.31 89 VAL A CA 1
ATOM 743 C C . VAL A 1 89 ? 21.388 -3.807 -16.752 1.00 93.31 89 VAL A C 1
ATOM 745 O O . VAL A 1 89 ? 21.788 -3.389 -17.840 1.00 93.31 89 VAL A O 1
ATOM 748 N N . ARG A 1 90 ? 22.197 -3.941 -15.696 1.00 93.81 90 ARG A N 1
ATOM 749 C CA . ARG A 1 90 ? 23.630 -3.638 -15.739 1.00 93.81 90 ARG A CA 1
ATOM 750 C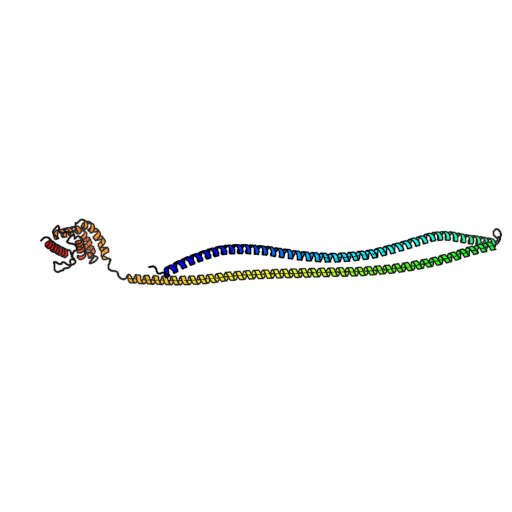 C . ARG A 1 90 ? 24.356 -4.526 -16.747 1.00 93.81 90 ARG A C 1
ATOM 752 O O . ARG A 1 90 ? 25.105 -4.006 -17.563 1.00 93.81 90 ARG A O 1
ATOM 759 N N . SER A 1 91 ? 24.071 -5.829 -16.763 1.00 94.12 91 SER A N 1
ATOM 760 C CA . SER A 1 91 ? 24.654 -6.755 -17.742 1.00 94.12 91 SER A CA 1
ATOM 761 C C . SER A 1 91 ? 24.306 -6.377 -19.190 1.00 94.12 91 SER A C 1
ATOM 763 O O . SER A 1 91 ? 25.179 -6.393 -20.059 1.00 94.12 91 SER A O 1
ATOM 765 N N . ILE A 1 92 ? 23.060 -5.963 -19.450 1.00 94.38 92 ILE A N 1
ATOM 766 C CA . ILE A 1 92 ? 22.633 -5.473 -20.772 1.00 94.38 92 ILE A CA 1
ATOM 767 C C . ILE A 1 92 ? 23.383 -4.188 -21.151 1.00 94.38 92 ILE A C 1
ATOM 769 O O . ILE A 1 92 ? 23.808 -4.031 -22.299 1.00 94.38 92 ILE A O 1
ATOM 773 N N . GLN A 1 93 ? 23.544 -3.259 -20.205 1.00 94.25 93 GLN A N 1
ATOM 774 C CA . GLN A 1 93 ? 24.280 -2.014 -20.430 1.00 94.25 93 GLN A CA 1
ATOM 775 C C . GLN A 1 93 ? 25.757 -2.273 -20.727 1.00 94.25 93 GLN A C 1
ATOM 777 O O . GLN A 1 93 ? 26.261 -1.730 -21.708 1.00 94.25 93 GLN A O 1
ATOM 782 N N . ASP A 1 94 ? 26.417 -3.137 -19.956 1.00 94.00 94 ASP A N 1
ATOM 783 C CA . ASP A 1 94 ? 27.820 -3.505 -20.165 1.00 94.00 94 ASP A CA 1
ATOM 784 C C . ASP A 1 94 ? 28.025 -4.121 -21.560 1.00 94.00 94 ASP A C 1
ATOM 786 O O . ASP A 1 94 ? 28.924 -3.715 -22.298 1.00 94.00 94 ASP A O 1
ATOM 790 N N . GLY A 1 95 ? 27.130 -5.021 -21.992 1.00 94.25 95 GLY A N 1
ATOM 791 C CA . GLY A 1 95 ? 27.167 -5.579 -23.349 1.00 94.25 95 GLY A CA 1
ATOM 792 C C . GLY A 1 95 ? 27.024 -4.512 -24.441 1.00 94.25 95 GLY A C 1
ATOM 793 O O . GLY A 1 95 ? 27.727 -4.545 -25.453 1.00 94.25 95 GLY A O 1
ATOM 794 N N . ARG A 1 96 ? 26.157 -3.517 -24.221 1.00 94.81 96 ARG A N 1
ATOM 795 C CA . ARG A 1 96 ? 25.952 -2.413 -25.167 1.00 94.81 96 ARG A CA 1
ATOM 796 C C . ARG A 1 96 ? 27.125 -1.436 -25.198 1.00 94.81 96 ARG A C 1
ATOM 798 O O . ARG A 1 96 ? 27.421 -0.900 -26.264 1.00 94.81 96 ARG A O 1
ATOM 805 N N . ILE A 1 97 ? 27.801 -1.223 -24.069 1.00 95.12 97 ILE A N 1
ATOM 806 C CA . ILE A 1 97 ? 29.045 -0.446 -24.003 1.00 95.12 97 ILE A CA 1
ATOM 807 C C . ILE A 1 97 ? 30.117 -1.131 -24.846 1.00 95.12 97 ILE A C 1
ATOM 809 O O . ILE A 1 97 ? 30.662 -0.486 -25.735 1.00 95.12 97 ILE A O 1
ATOM 813 N N . ILE A 1 98 ? 30.334 -2.437 -24.666 1.00 95.31 98 ILE A N 1
ATOM 814 C CA . ILE A 1 98 ? 31.309 -3.204 -25.459 1.00 95.31 98 ILE A CA 1
ATOM 815 C C . ILE A 1 98 ? 30.987 -3.121 -26.960 1.00 95.31 98 ILE A C 1
ATOM 817 O O . ILE A 1 98 ? 31.873 -2.910 -27.790 1.00 95.31 98 ILE A O 1
ATOM 821 N N . GLU A 1 99 ? 29.712 -3.246 -27.344 1.00 94.38 99 GLU A N 1
ATOM 822 C CA . GLU A 1 99 ? 29.296 -3.105 -28.745 1.00 94.38 99 GLU A CA 1
ATOM 823 C C . GLU A 1 99 ? 29.606 -1.702 -29.299 1.00 94.38 99 GLU A C 1
ATOM 825 O O . GLU A 1 99 ? 30.102 -1.563 -30.422 1.00 94.38 99 GLU A O 1
ATOM 830 N N . LEU A 1 100 ? 29.329 -0.654 -28.519 1.00 94.69 100 LEU A N 1
ATOM 831 C CA . LEU A 1 100 ? 29.627 0.727 -28.896 1.00 94.69 100 LEU A CA 1
ATOM 832 C C . LEU A 1 100 ? 31.133 0.981 -28.982 1.00 94.69 100 LEU A C 1
ATOM 834 O O . LEU A 1 100 ? 31.575 1.608 -29.942 1.00 94.69 100 LEU A O 1
ATOM 838 N N . GLU A 1 101 ? 31.924 0.465 -28.046 1.00 94.44 101 GLU A N 1
ATOM 839 C CA . GLU A 1 101 ? 33.386 0.548 -28.072 1.00 94.44 101 GLU A CA 1
ATOM 840 C C . GLU A 1 101 ? 33.956 -0.116 -29.328 1.00 94.44 101 GLU A C 1
ATOM 842 O O . GLU A 1 101 ? 34.766 0.492 -30.032 1.00 94.44 101 GLU A O 1
ATOM 847 N N . ASN A 1 102 ? 33.457 -1.303 -29.687 1.00 94.25 102 ASN A N 1
ATOM 848 C CA . ASN A 1 102 ? 33.834 -1.992 -30.921 1.00 94.25 102 ASN A CA 1
ATOM 849 C C . ASN A 1 102 ? 33.468 -1.178 -32.172 1.00 94.25 102 ASN A C 1
ATOM 851 O O . ASN A 1 102 ? 34.281 -1.047 -33.092 1.00 94.25 102 ASN A O 1
ATOM 855 N N . LYS A 1 103 ? 32.270 -0.577 -32.213 1.00 94.94 103 LYS A N 1
ATOM 856 C CA . LYS A 1 103 ? 31.853 0.306 -33.318 1.00 94.94 103 LYS A CA 1
ATOM 857 C C . LYS A 1 103 ? 32.730 1.546 -33.416 1.00 94.94 103 LYS A C 1
ATOM 859 O O . LYS A 1 103 ? 33.148 1.901 -34.515 1.00 94.94 103 LYS A O 1
ATOM 864 N N . VAL A 1 104 ? 33.042 2.187 -32.291 1.00 94.06 104 VAL A N 1
ATOM 865 C CA . VAL A 1 104 ? 33.958 3.333 -32.243 1.00 94.06 104 VAL A CA 1
ATOM 866 C C . VAL A 1 104 ? 35.349 2.923 -32.723 1.00 94.06 104 VAL A C 1
ATOM 868 O O . VAL A 1 104 ? 35.953 3.657 -33.501 1.00 94.06 104 VAL A O 1
ATOM 871 N N . GLY A 1 105 ? 35.842 1.745 -32.332 1.00 93.19 105 GLY A N 1
ATOM 872 C CA . GLY A 1 105 ? 37.097 1.181 -32.830 1.00 93.19 105 GLY A CA 1
ATOM 873 C C . GLY A 1 105 ? 37.092 0.996 -34.350 1.00 93.19 105 GLY A C 1
ATOM 874 O O . GLY A 1 105 ? 37.996 1.474 -35.036 1.00 93.19 105 GLY A O 1
ATOM 875 N N . SER A 1 106 ? 36.032 0.393 -34.895 1.00 89.12 106 SER A N 1
ATOM 876 C CA . SER A 1 106 ? 35.847 0.231 -36.344 1.00 89.12 106 SER A CA 1
ATOM 877 C C . SER A 1 106 ? 35.776 1.577 -37.075 1.00 89.12 106 SER A C 1
ATOM 879 O O . SER A 1 106 ? 36.437 1.767 -38.096 1.00 89.12 106 SER A O 1
ATOM 881 N N . LEU A 1 107 ? 35.030 2.546 -36.537 1.00 92.19 107 LEU A N 1
ATOM 882 C CA . LEU A 1 107 ? 34.938 3.894 -37.098 1.00 92.19 107 LEU A CA 1
ATOM 883 C C . LEU A 1 107 ? 36.289 4.606 -37.078 1.00 92.19 107 LEU A C 1
ATOM 885 O O . LEU A 1 107 ? 36.666 5.188 -38.090 1.00 92.19 107 LEU A O 1
ATOM 889 N N . LYS A 1 108 ? 37.046 4.518 -35.978 1.00 91.25 108 LYS A N 1
ATOM 890 C CA . LYS A 1 108 ? 38.409 5.061 -35.900 1.00 91.25 108 LYS A CA 1
ATOM 891 C C . LYS A 1 108 ? 39.304 4.460 -36.980 1.00 91.25 108 LYS A C 1
ATOM 893 O O . LYS A 1 108 ? 39.971 5.215 -37.678 1.00 91.25 108 LYS A O 1
ATOM 898 N N . ALA A 1 109 ? 39.274 3.139 -37.165 1.00 86.81 109 ALA A N 1
ATOM 899 C CA . ALA A 1 109 ? 40.041 2.471 -38.217 1.00 86.81 109 ALA A CA 1
ATOM 900 C C . ALA A 1 109 ? 39.626 2.944 -39.622 1.00 86.81 109 ALA A C 1
ATOM 902 O O . ALA A 1 109 ? 40.480 3.260 -40.447 1.00 86.81 109 ALA A O 1
ATOM 903 N N . ARG A 1 110 ? 38.318 3.074 -39.884 1.00 84.50 110 ARG A N 1
ATOM 904 C CA . ARG A 1 110 ? 37.798 3.592 -41.162 1.00 84.50 110 ARG A CA 1
ATOM 905 C C . ARG A 1 110 ? 38.193 5.045 -41.409 1.00 84.50 110 ARG A C 1
ATOM 907 O O . ARG A 1 110 ? 38.583 5.371 -42.524 1.00 84.50 110 ARG A O 1
ATOM 914 N N . ILE A 1 111 ? 38.125 5.904 -40.392 1.00 83.62 111 ILE A N 1
ATOM 915 C CA . ILE A 1 111 ? 38.597 7.294 -40.470 1.00 83.62 111 ILE A CA 1
ATOM 916 C C . ILE A 1 111 ? 40.084 7.316 -40.819 1.00 83.62 111 ILE A C 1
ATOM 918 O O . ILE A 1 111 ? 40.491 8.081 -41.685 1.00 83.62 111 ILE A O 1
ATOM 922 N N . TRP A 1 112 ? 40.882 6.446 -40.198 1.00 80.94 112 TRP A N 1
ATOM 923 C CA . TRP A 1 112 ? 42.310 6.346 -40.482 1.00 80.94 112 TRP A CA 1
ATOM 924 C C . TRP A 1 112 ? 42.582 5.957 -41.942 1.00 80.94 112 TRP A C 1
ATOM 926 O O . TRP A 1 112 ? 43.349 6.633 -42.621 1.00 80.94 112 TRP A O 1
ATOM 936 N N . ILE A 1 113 ? 41.876 4.945 -42.460 1.00 77.62 113 ILE A N 1
ATOM 937 C CA . ILE A 1 113 ? 41.945 4.542 -43.876 1.00 77.62 113 ILE A CA 1
ATOM 938 C C . ILE A 1 113 ? 41.541 5.698 -44.801 1.00 77.62 113 ILE A C 1
ATOM 940 O O . ILE A 1 113 ? 42.177 5.922 -45.824 1.00 77.62 113 ILE A O 1
ATOM 944 N N . LEU A 1 114 ? 40.493 6.451 -44.459 1.00 76.62 114 LEU A N 1
ATOM 945 C CA . LEU A 1 114 ? 40.046 7.596 -45.256 1.00 76.62 114 LEU A CA 1
ATOM 946 C C . LEU A 1 114 ? 41.063 8.741 -45.262 1.00 76.62 114 LEU A C 1
ATOM 948 O O . LEU A 1 114 ? 41.240 9.381 -46.295 1.00 76.62 114 LEU A O 1
ATOM 952 N N . ILE A 1 115 ? 41.728 9.003 -44.135 1.00 74.56 115 ILE A N 1
ATOM 953 C CA . ILE A 1 115 ? 42.789 10.013 -44.042 1.00 74.56 115 ILE A CA 1
ATOM 954 C C . ILE A 1 115 ? 43.981 9.608 -44.914 1.00 74.56 115 ILE A C 1
ATOM 956 O O . ILE A 1 115 ? 44.442 10.420 -45.714 1.00 74.56 115 ILE A O 1
ATOM 960 N N . ASP A 1 116 ? 44.432 8.357 -44.814 1.00 73.12 116 ASP A N 1
ATOM 961 C CA . ASP A 1 116 ? 45.516 7.817 -45.642 1.00 73.12 116 ASP A CA 1
ATOM 962 C C . ASP A 1 116 ? 45.168 7.875 -47.140 1.00 73.12 116 ASP A C 1
ATOM 964 O O . ASP A 1 116 ? 45.910 8.437 -47.951 1.00 73.12 116 ASP A O 1
ATOM 968 N N . LYS A 1 117 ? 43.955 7.442 -47.506 1.00 71.81 117 LYS A N 1
ATOM 969 C CA . LYS A 1 117 ? 43.443 7.563 -48.876 1.00 71.81 117 LYS A CA 1
ATOM 970 C C . LYS A 1 117 ? 43.316 9.012 -49.341 1.00 71.81 117 LYS A C 1
ATOM 972 O O . LYS A 1 117 ? 43.582 9.280 -50.502 1.00 71.81 117 LYS A O 1
ATOM 977 N N . LYS A 1 118 ? 42.954 9.969 -48.480 1.00 70.56 118 LYS A N 1
ATOM 978 C CA . LYS A 1 118 ? 42.915 11.399 -48.838 1.00 70.56 118 LYS A CA 1
ATOM 979 C C . LYS A 1 118 ? 44.312 11.933 -49.170 1.00 70.56 118 LYS A C 1
ATOM 981 O O . LYS A 1 118 ? 44.461 12.696 -50.121 1.00 70.56 118 LYS A O 1
ATOM 986 N N . ILE A 1 119 ? 45.332 11.510 -48.423 1.00 63.53 119 ILE A N 1
ATOM 987 C CA . ILE A 1 119 ? 46.736 11.815 -48.734 1.00 63.53 119 ILE A CA 1
ATOM 988 C C . ILE A 1 119 ? 47.124 11.173 -50.076 1.00 63.53 119 ILE A C 1
ATOM 990 O O . ILE A 1 119 ? 47.736 11.835 -50.914 1.00 63.53 119 ILE A O 1
ATOM 994 N N . SER A 1 120 ? 46.689 9.934 -50.326 1.00 63.16 120 SER A N 1
ATOM 995 C CA . SER A 1 120 ? 46.867 9.253 -51.614 1.00 63.16 120 SER A CA 1
ATOM 996 C C . SER A 1 120 ? 46.156 9.970 -52.770 1.00 63.16 120 SER A C 1
ATOM 998 O O . SER A 1 120 ? 46.751 10.126 -53.828 1.00 63.16 120 SER A O 1
ATOM 1000 N N . ILE A 1 121 ? 44.943 10.497 -52.572 1.00 60.84 121 ILE A N 1
ATOM 1001 C CA . ILE A 1 121 ? 44.215 11.295 -53.572 1.00 60.84 121 ILE A CA 1
ATOM 1002 C C . ILE A 1 121 ? 44.972 12.585 -53.886 1.00 60.84 121 ILE A C 1
ATOM 1004 O O . ILE A 1 121 ? 45.110 12.911 -55.055 1.00 60.84 121 ILE A O 1
ATOM 1008 N N . ASN A 1 122 ? 45.526 13.287 -52.892 1.00 64.31 122 ASN A N 1
ATOM 1009 C CA . ASN A 1 122 ? 46.355 14.473 -53.148 1.00 64.31 122 ASN A CA 1
ATOM 1010 C C . ASN A 1 122 ? 47.630 14.122 -53.944 1.00 64.31 122 ASN A C 1
ATOM 1012 O O . ASN A 1 122 ? 48.050 14.874 -54.823 1.00 64.31 122 ASN A O 1
ATOM 1016 N N . ALA A 1 123 ? 48.245 12.968 -53.663 1.00 61.56 123 ALA A N 1
ATOM 1017 C CA . ALA A 1 123 ? 49.383 12.465 -54.433 1.00 61.56 123 ALA A CA 1
ATOM 1018 C C . ALA A 1 123 ? 48.979 12.047 -55.861 1.00 61.56 123 ALA A C 1
ATOM 1020 O O . ALA A 1 123 ? 49.708 12.310 -56.818 1.00 61.56 123 ALA A O 1
ATOM 1021 N N . LEU A 1 124 ? 47.799 11.443 -56.015 1.00 63.59 124 LEU A N 1
ATOM 1022 C CA . LEU A 1 124 ? 47.204 11.058 -57.289 1.00 63.59 124 LEU A CA 1
ATOM 1023 C C . LEU A 1 124 ? 46.792 12.281 -58.116 1.00 63.59 124 LEU A C 1
ATOM 1025 O O . LEU A 1 124 ? 46.959 12.260 -59.330 1.00 63.59 124 LEU A O 1
ATOM 1029 N N . ASP A 1 125 ? 46.316 13.349 -57.482 1.00 66.25 125 ASP A N 1
ATOM 1030 C CA . ASP A 1 125 ? 45.973 14.626 -58.110 1.00 66.25 125 ASP A CA 1
ATOM 1031 C C . ASP A 1 125 ? 47.229 15.301 -58.678 1.00 66.25 125 ASP A C 1
ATOM 1033 O O . ASP A 1 125 ? 47.270 15.660 -59.856 1.00 66.25 125 ASP A O 1
ATOM 1037 N N . MET A 1 126 ? 48.325 15.328 -57.910 1.00 70.12 126 MET A N 1
ATOM 1038 C CA . MET A 1 126 ? 49.634 15.766 -58.414 1.00 70.12 126 MET A CA 1
ATOM 1039 C C . MET A 1 126 ? 50.156 14.875 -59.553 1.00 70.12 126 MET A C 1
ATOM 1041 O O . MET A 1 126 ? 50.642 15.385 -60.565 1.00 70.12 126 MET A O 1
ATOM 1045 N N . ALA A 1 127 ? 50.041 13.549 -59.436 1.00 70.25 127 ALA A N 1
ATOM 1046 C CA . ALA A 1 127 ? 50.475 12.617 -60.479 1.00 70.25 127 ALA A CA 1
ATOM 1047 C C . ALA A 1 127 ? 49.645 12.758 -61.768 1.00 70.25 127 ALA A C 1
ATOM 1049 O O . ALA A 1 127 ? 50.203 12.790 -62.864 1.00 70.25 127 ALA A O 1
ATOM 1050 N N . THR A 1 128 ? 48.327 12.907 -61.647 1.00 72.94 128 THR A N 1
ATOM 1051 C CA . THR A 1 128 ? 47.405 13.095 -62.776 1.00 72.94 128 THR A CA 1
ATOM 1052 C C . THR A 1 128 ? 47.632 14.456 -63.431 1.00 72.94 128 THR A C 1
ATOM 1054 O O . THR A 1 128 ? 47.707 14.531 -64.655 1.00 72.94 128 THR A O 1
ATOM 1057 N N . THR A 1 129 ? 47.863 15.508 -62.641 1.00 79.50 129 THR A N 1
ATOM 1058 C CA . THR A 1 129 ? 48.246 16.842 -63.134 1.00 79.50 129 THR A CA 1
ATOM 1059 C C . THR A 1 129 ? 49.541 16.788 -63.946 1.00 79.50 129 THR A C 1
ATOM 1061 O O . THR A 1 129 ? 49.612 17.351 -65.039 1.00 79.50 129 THR A O 1
ATOM 1064 N N . ASN A 1 130 ? 50.549 16.045 -63.476 1.00 82.31 130 ASN A N 1
ATOM 1065 C CA . ASN A 1 130 ? 51.802 15.845 -64.209 1.00 82.31 130 ASN A CA 1
ATOM 1066 C C . ASN A 1 130 ? 51.602 15.071 -65.523 1.00 82.31 130 ASN A C 1
ATOM 1068 O O . ASN A 1 130 ? 52.189 15.431 -66.544 1.00 82.31 130 ASN A O 1
ATOM 1072 N N . LEU A 1 131 ? 50.759 14.033 -65.525 1.00 84.31 131 LEU A N 1
ATOM 1073 C CA . LEU A 1 131 ? 50.425 13.277 -66.738 1.00 84.31 131 LEU A CA 1
ATOM 1074 C C . LEU A 1 131 ? 49.669 14.142 -67.756 1.00 84.31 131 LEU A C 1
ATOM 1076 O O . LEU A 1 131 ? 50.018 14.122 -68.935 1.00 84.31 131 LEU A O 1
ATOM 1080 N N . ILE A 1 132 ? 48.699 14.948 -67.315 1.00 84.88 132 ILE A N 1
ATOM 1081 C CA . ILE A 1 132 ? 47.977 15.906 -68.169 1.00 84.88 132 ILE A CA 1
ATOM 1082 C C . ILE A 1 132 ? 48.945 16.951 -68.740 1.00 84.88 132 ILE A C 1
ATOM 1084 O O . ILE A 1 132 ? 48.916 17.226 -69.938 1.00 84.88 132 ILE A O 1
ATOM 1088 N N . ALA A 1 133 ? 49.861 17.484 -67.926 1.00 85.19 133 ALA A N 1
ATOM 1089 C CA . ALA A 1 133 ? 50.883 18.418 -68.393 1.00 85.19 133 ALA A CA 1
ATOM 1090 C C . ALA A 1 133 ? 51.811 17.791 -69.451 1.00 85.19 133 ALA A C 1
ATOM 1092 O O . ALA A 1 133 ? 52.187 18.459 -70.413 1.00 85.19 133 ALA A O 1
ATOM 1093 N N . ASN A 1 134 ? 52.163 16.508 -69.314 1.00 85.62 134 ASN A N 1
ATOM 1094 C CA . ASN A 1 134 ? 52.953 15.785 -70.314 1.00 85.62 134 ASN A CA 1
ATOM 1095 C C . ASN A 1 134 ? 52.179 15.555 -71.617 1.00 85.62 134 ASN A C 1
ATOM 1097 O O . ASN A 1 134 ? 52.758 15.715 -72.692 1.00 85.62 134 ASN A O 1
ATOM 1101 N N . VAL A 1 135 ? 50.883 15.234 -71.529 1.00 87.38 135 VAL A N 1
ATOM 1102 C CA . VAL A 1 135 ? 49.997 15.145 -72.698 1.00 87.38 135 VAL A CA 1
ATOM 1103 C C . VAL A 1 135 ? 49.942 16.489 -73.423 1.00 87.38 135 VAL A C 1
ATOM 1105 O O . VAL A 1 135 ? 50.212 16.527 -74.620 1.00 87.38 135 VAL A O 1
ATOM 1108 N N . ASN A 1 136 ? 49.695 17.587 -72.704 1.00 87.38 136 ASN A N 1
ATOM 1109 C CA . ASN A 1 136 ? 49.621 18.930 -73.286 1.00 87.38 136 ASN A CA 1
ATOM 1110 C C . ASN A 1 136 ? 50.943 19.338 -73.952 1.00 87.38 136 ASN A C 1
ATOM 1112 O O . ASN A 1 136 ? 50.943 19.693 -75.123 1.00 87.38 136 ASN A O 1
ATOM 1116 N N . ARG A 1 137 ? 52.093 19.158 -73.280 1.00 86.56 137 ARG A N 1
ATOM 1117 C CA . ARG A 1 137 ? 53.416 19.424 -73.885 1.00 86.56 137 ARG A CA 1
ATOM 1118 C C . ARG A 1 137 ? 53.678 18.581 -75.135 1.00 86.56 137 ARG A C 1
ATOM 1120 O O . ARG A 1 137 ? 54.340 19.040 -76.063 1.00 86.56 137 ARG A O 1
ATOM 1127 N N . GLY A 1 138 ? 53.230 17.325 -75.138 1.00 86.38 138 GLY A N 1
ATOM 1128 C CA . GLY A 1 138 ? 53.335 16.444 -76.297 1.00 86.38 138 GLY A CA 1
ATOM 1129 C C . GLY A 1 138 ? 52.478 16.932 -77.468 1.00 86.38 138 GLY A C 1
ATOM 1130 O O . GLY A 1 138 ? 52.962 16.968 -78.598 1.00 86.38 138 GLY A O 1
ATOM 1131 N N . LEU A 1 139 ? 51.241 17.352 -77.193 1.00 87.56 139 LEU A N 1
ATOM 1132 C CA . LEU A 1 139 ? 50.330 17.926 -78.185 1.00 87.56 139 LEU A CA 1
ATOM 1133 C C . LEU A 1 139 ? 50.861 19.251 -78.745 1.00 87.56 139 LEU A C 1
ATOM 1135 O O . LEU A 1 139 ? 50.902 19.392 -79.963 1.00 87.56 139 LEU A O 1
ATOM 1139 N N . ASP A 1 140 ? 51.376 20.148 -77.901 1.00 86.88 140 ASP A N 1
ATOM 1140 C CA . ASP A 1 140 ? 51.983 21.419 -78.325 1.00 86.88 140 ASP A CA 1
ATOM 1141 C C . ASP A 1 140 ? 53.164 21.191 -79.286 1.00 86.88 140 ASP A C 1
ATOM 1143 O O . ASP A 1 140 ? 53.352 21.915 -80.265 1.00 86.88 140 ASP A O 1
ATOM 1147 N N . ARG A 1 141 ? 53.985 20.159 -79.035 1.00 85.62 141 ARG A N 1
ATOM 1148 C CA . ARG A 1 141 ? 55.095 19.779 -79.930 1.00 85.62 141 ARG A CA 1
ATOM 1149 C C . ARG A 1 141 ? 54.597 19.300 -81.292 1.00 85.62 141 ARG A C 1
ATOM 1151 O O . ARG A 1 141 ? 55.182 19.666 -82.310 1.00 85.62 141 ARG A O 1
ATOM 1158 N N . ILE A 1 142 ? 53.531 18.501 -81.314 1.00 86.12 142 ILE A N 1
ATOM 1159 C CA . ILE A 1 142 ? 52.902 18.026 -82.553 1.00 86.12 142 ILE A CA 1
ATOM 1160 C C . ILE A 1 142 ? 52.274 19.204 -83.311 1.00 86.12 142 ILE A C 1
ATOM 1162 O O . ILE A 1 142 ? 52.484 19.335 -84.515 1.00 86.12 142 ILE A O 1
ATOM 1166 N N . GLU A 1 143 ? 51.559 20.089 -82.614 1.00 86.81 143 GLU A N 1
ATOM 1167 C CA . GLU A 1 143 ? 50.914 21.272 -83.191 1.00 86.81 143 GLU A CA 1
ATOM 1168 C C . GLU A 1 143 ? 51.933 22.212 -83.852 1.00 86.81 143 GLU A C 1
ATOM 1170 O O . GLU A 1 143 ? 51.758 22.594 -85.012 1.00 86.81 143 GLU A O 1
ATOM 1175 N N . ASN A 1 144 ? 53.031 22.531 -83.157 1.00 85.75 144 ASN A N 1
ATOM 1176 C CA . ASN A 1 144 ? 54.104 23.371 -83.697 1.00 85.75 144 ASN A CA 1
ATOM 1177 C C . ASN A 1 144 ? 54.762 22.746 -84.937 1.00 85.75 144 ASN A C 1
ATOM 1179 O O . ASN A 1 144 ? 55.016 23.443 -85.922 1.00 85.75 144 ASN A O 1
ATOM 1183 N N . HIS A 1 145 ? 54.963 21.422 -84.934 1.00 85.94 145 HIS A N 1
ATOM 1184 C CA . HIS A 1 145 ? 55.510 20.704 -86.083 1.00 85.94 145 HIS A CA 1
ATOM 1185 C C . HIS A 1 145 ? 54.590 20.766 -87.312 1.00 85.94 145 HIS A C 1
ATOM 1187 O O . HIS A 1 145 ? 55.073 21.023 -88.413 1.00 85.94 145 HIS A O 1
ATOM 1193 N N . ILE A 1 146 ? 53.275 20.588 -87.132 1.00 84.38 146 ILE A N 1
ATOM 1194 C CA . ILE A 1 146 ? 52.286 20.655 -88.223 1.00 84.38 146 ILE A CA 1
ATOM 1195 C C . ILE A 1 146 ? 52.200 22.070 -88.809 1.00 84.38 146 ILE A C 1
ATOM 1197 O O . ILE A 1 146 ? 52.073 22.228 -90.021 1.00 84.38 146 ILE A O 1
ATOM 1201 N N . ARG A 1 147 ? 52.293 23.108 -87.967 1.00 86.44 147 ARG A N 1
ATOM 1202 C CA . ARG A 1 147 ? 52.265 24.512 -88.412 1.00 86.44 147 ARG A CA 1
ATOM 1203 C C . ARG A 1 147 ? 53.557 24.979 -89.090 1.00 86.44 147 ARG A C 1
ATOM 1205 O O . ARG A 1 147 ? 53.583 26.091 -89.607 1.00 86.44 147 ARG A O 1
ATOM 1212 N N . GLY A 1 148 ? 54.619 24.169 -89.080 1.00 79.75 148 GLY A N 1
ATOM 1213 C CA . GLY A 1 148 ? 55.927 24.549 -89.621 1.00 79.75 148 GLY A CA 1
ATOM 1214 C C . GLY A 1 148 ? 56.634 25.639 -88.807 1.00 79.75 148 GLY A C 1
ATOM 1215 O O . GLY A 1 148 ? 57.485 26.347 -89.342 1.00 79.75 148 GLY A O 1
ATOM 1216 N N . VAL A 1 149 ? 56.274 25.797 -87.528 1.00 73.06 149 VAL A N 1
ATOM 1217 C CA . VAL A 1 149 ? 56.824 26.818 -86.626 1.00 73.06 149 VAL A CA 1
ATOM 1218 C C . VAL A 1 149 ? 57.814 26.154 -85.664 1.00 73.06 149 VAL A C 1
ATOM 1220 O O . VAL A 1 149 ? 57.455 25.233 -84.934 1.00 73.06 149 VAL A O 1
ATOM 1223 N N . GLY A 1 150 ? 59.062 26.632 -85.635 1.00 72.69 150 GLY A N 1
ATOM 1224 C CA . GLY A 1 150 ? 60.125 26.093 -84.772 1.00 72.69 150 GLY A CA 1
ATOM 1225 C C . GLY A 1 150 ? 60.954 24.971 -85.415 1.00 72.69 150 GLY A C 1
ATOM 1226 O O . GLY A 1 150 ? 60.983 24.818 -86.635 1.00 72.69 150 GLY A O 1
ATOM 1227 N N . THR A 1 151 ? 61.693 24.209 -84.602 1.00 73.56 151 THR A N 1
ATOM 1228 C CA . THR A 1 151 ? 62.562 23.122 -85.084 1.00 73.56 151 THR A CA 1
ATOM 1229 C C . THR A 1 151 ? 61.751 21.887 -85.512 1.00 73.56 151 THR A C 1
ATOM 1231 O O . THR A 1 151 ? 60.803 21.511 -84.819 1.00 73.56 151 THR A O 1
ATOM 1234 N N . PRO A 1 152 ? 62.115 21.206 -86.623 1.00 73.56 152 PRO A N 1
ATOM 1235 C CA . PRO A 1 152 ? 61.451 19.972 -87.042 1.00 73.56 152 PRO A CA 1
ATOM 1236 C C . PRO A 1 152 ? 61.479 18.905 -85.940 1.00 73.56 152 PRO A C 1
ATOM 1238 O O . PRO A 1 152 ? 62.525 18.643 -85.341 1.00 73.56 152 PRO A O 1
ATOM 1241 N N . MET A 1 153 ? 60.329 18.281 -85.675 1.00 81.50 153 MET A N 1
ATOM 1242 C CA . MET A 1 153 ? 60.185 17.288 -84.615 1.00 81.50 153 MET A CA 1
ATOM 1243 C C . MET A 1 153 ? 61.019 16.042 -84.925 1.00 81.50 153 MET A C 1
ATOM 1245 O O . MET A 1 153 ? 60.811 15.373 -85.937 1.00 81.50 153 MET A O 1
ATOM 1249 N N . GLN A 1 154 ? 61.941 15.702 -84.024 1.00 72.44 154 GLN A N 1
ATOM 1250 C CA . GLN A 1 154 ? 62.721 14.474 -84.123 1.00 72.44 154 GLN A CA 1
ATOM 1251 C C . GLN A 1 154 ? 62.001 13.322 -83.416 1.00 72.44 154 GLN A C 1
ATOM 1253 O O . GLN A 1 154 ? 61.623 13.428 -82.252 1.00 72.44 154 GLN A O 1
ATOM 1258 N N . ASN A 1 155 ? 61.844 12.210 -84.134 1.00 81.19 155 ASN A N 1
ATOM 1259 C CA . ASN A 1 155 ? 61.253 10.958 -83.658 1.00 81.19 155 ASN A CA 1
ATOM 1260 C C . ASN A 1 155 ? 59.792 11.084 -83.143 1.00 81.19 155 ASN A C 1
ATOM 1262 O O . ASN A 1 155 ? 59.516 10.859 -81.961 1.00 81.19 155 ASN A O 1
ATOM 1266 N N . PRO A 1 156 ? 58.834 11.436 -84.028 1.00 82.06 156 PRO A N 1
ATOM 1267 C CA . PRO A 1 156 ? 57.424 11.667 -83.680 1.00 82.06 156 PRO A CA 1
ATOM 1268 C C . PRO A 1 156 ? 56.739 10.482 -82.985 1.00 82.06 156 PRO A C 1
ATOM 1270 O O . PRO A 1 156 ? 55.867 10.690 -82.141 1.00 82.06 156 PRO A O 1
ATOM 1273 N N . ALA A 1 157 ? 57.150 9.251 -83.303 1.00 85.19 157 ALA A N 1
ATOM 1274 C CA . ALA A 1 157 ? 56.607 8.036 -82.697 1.00 85.19 157 ALA A CA 1
ATOM 1275 C C . ALA A 1 157 ? 56.743 8.050 -81.165 1.00 85.19 157 ALA A C 1
ATOM 1277 O O . ALA A 1 157 ? 55.772 7.784 -80.462 1.00 85.19 157 ALA A O 1
ATOM 1278 N N . ASN A 1 158 ? 57.893 8.490 -80.641 1.00 85.94 158 ASN A N 1
ATOM 1279 C CA . ASN A 1 158 ? 58.143 8.538 -79.198 1.00 85.94 158 ASN A CA 1
ATOM 1280 C C . ASN A 1 158 ? 57.240 9.548 -78.473 1.00 85.94 158 ASN A C 1
ATOM 1282 O O . ASN A 1 158 ? 56.825 9.308 -77.340 1.00 85.94 158 ASN A O 1
ATOM 1286 N N . VAL A 1 159 ? 56.923 10.682 -79.111 1.00 85.25 159 VAL A N 1
ATOM 1287 C CA . VAL A 1 159 ? 56.017 11.693 -78.537 1.00 85.25 159 VAL A CA 1
ATOM 1288 C C . VAL A 1 159 ? 54.590 11.147 -78.483 1.00 85.25 159 VAL A C 1
ATOM 1290 O O . VAL A 1 159 ? 53.926 11.261 -77.453 1.00 85.25 159 VAL A O 1
ATOM 1293 N N . ILE A 1 160 ? 54.139 10.497 -79.559 1.00 86.62 160 ILE A N 1
ATOM 1294 C CA . ILE A 1 160 ? 52.808 9.882 -79.641 1.00 86.62 160 ILE A CA 1
ATOM 1295 C C . ILE A 1 160 ? 52.670 8.730 -78.635 1.00 86.62 160 ILE A C 1
ATOM 1297 O O . ILE A 1 160 ? 51.657 8.652 -77.937 1.00 86.62 160 ILE A O 1
ATOM 1301 N N . ASP A 1 161 ? 53.687 7.877 -78.498 1.00 87.94 161 ASP A N 1
ATOM 1302 C CA . ASP A 1 161 ? 53.679 6.778 -77.529 1.00 87.94 161 ASP A CA 1
ATOM 1303 C C . ASP A 1 161 ? 53.702 7.282 -76.078 1.00 87.94 161 ASP A C 1
ATOM 1305 O O . ASP A 1 161 ? 52.983 6.748 -75.231 1.00 87.94 161 ASP A O 1
ATOM 1309 N N . GLY A 1 162 ? 54.428 8.368 -75.788 1.00 86.62 162 GLY A N 1
ATOM 1310 C CA . GLY A 1 162 ? 54.409 9.021 -74.474 1.00 86.62 162 GLY A CA 1
ATOM 1311 C C . GLY A 1 162 ? 53.040 9.613 -74.105 1.00 86.62 162 GLY A C 1
ATOM 1312 O O . GLY A 1 162 ? 52.571 9.447 -72.971 1.00 86.62 162 GLY A O 1
ATOM 1313 N N . ILE A 1 163 ? 52.358 10.251 -75.065 1.00 87.56 163 ILE A N 1
ATOM 1314 C CA . ILE A 1 163 ? 50.980 10.746 -74.894 1.00 87.56 163 ILE A CA 1
ATOM 1315 C C . ILE A 1 163 ? 50.028 9.571 -74.656 1.00 87.56 163 ILE A C 1
ATOM 1317 O O . ILE A 1 163 ? 49.243 9.593 -73.708 1.00 87.56 163 ILE A O 1
ATOM 1321 N N . ARG A 1 164 ? 50.124 8.518 -75.475 1.00 88.81 164 ARG A N 1
ATOM 1322 C CA . ARG A 1 164 ? 49.288 7.317 -75.356 1.00 88.81 164 ARG A CA 1
ATOM 1323 C C . ARG A 1 164 ? 49.474 6.630 -74.001 1.00 88.81 164 ARG A C 1
ATOM 1325 O O . ARG A 1 164 ? 48.484 6.254 -73.377 1.00 88.81 164 ARG A O 1
ATOM 1332 N N . GLY A 1 165 ? 50.713 6.500 -73.527 1.00 88.44 165 GLY A N 1
ATOM 1333 C CA . GLY A 1 165 ? 51.025 5.957 -72.203 1.00 88.44 165 GLY A CA 1
ATOM 1334 C C . GLY A 1 165 ? 50.407 6.787 -71.078 1.00 88.44 165 GLY A C 1
ATOM 1335 O O . GLY A 1 165 ? 49.736 6.240 -70.206 1.00 88.44 165 GLY A O 1
ATOM 1336 N N . SER A 1 166 ? 50.544 8.114 -71.147 1.00 88.12 166 SER A N 1
ATOM 1337 C CA . SER A 1 166 ? 49.972 9.031 -70.152 1.00 88.12 166 SER A CA 1
ATOM 1338 C C . SER A 1 166 ? 48.438 8.979 -70.128 1.00 88.12 166 SER A C 1
ATOM 1340 O O . SER A 1 166 ? 47.843 8.880 -69.055 1.00 88.12 166 SER A O 1
ATOM 1342 N N . LEU A 1 167 ? 47.789 8.961 -71.299 1.00 88.69 167 LEU A N 1
ATOM 1343 C CA . LEU A 1 167 ? 46.331 8.837 -71.427 1.00 88.69 167 LEU A CA 1
ATOM 1344 C C . LEU A 1 167 ? 45.806 7.488 -70.918 1.00 88.69 167 LEU A C 1
ATOM 1346 O O . LEU A 1 167 ? 44.769 7.445 -70.256 1.00 88.69 167 LEU A O 1
ATOM 1350 N N . ASN A 1 168 ? 46.519 6.389 -71.179 1.00 89.00 168 ASN A N 1
ATOM 1351 C CA . ASN A 1 168 ? 46.149 5.071 -70.660 1.00 89.00 168 ASN A CA 1
ATOM 1352 C C . ASN A 1 168 ? 46.196 5.032 -69.128 1.00 89.00 168 ASN A C 1
ATOM 1354 O O . ASN A 1 168 ? 45.268 4.507 -68.511 1.00 89.00 168 ASN A O 1
ATOM 1358 N N . THR A 1 169 ? 47.225 5.623 -68.517 1.00 84.62 169 THR A N 1
ATOM 1359 C CA . THR A 1 169 ? 47.338 5.716 -67.055 1.00 84.62 169 THR A CA 1
ATOM 1360 C C . THR A 1 169 ? 46.208 6.556 -66.461 1.00 84.62 169 THR A C 1
ATOM 1362 O O . THR A 1 169 ? 45.548 6.105 -65.528 1.00 84.62 169 THR A O 1
ATOM 1365 N N . ILE A 1 170 ? 45.903 7.723 -67.043 1.00 86.06 170 ILE A N 1
ATOM 1366 C CA . ILE A 1 170 ? 44.772 8.567 -66.611 1.00 86.06 170 ILE A CA 1
ATOM 1367 C C . ILE A 1 170 ? 43.448 7.791 -66.691 1.00 86.06 170 ILE A C 1
ATOM 1369 O O . ILE A 1 170 ? 42.647 7.827 -65.756 1.00 86.06 170 ILE A O 1
ATOM 1373 N N . ARG A 1 171 ? 43.224 7.045 -67.780 1.00 89.19 171 ARG A N 1
ATOM 1374 C CA . ARG A 1 171 ? 42.003 6.250 -67.974 1.00 89.19 171 ARG A CA 1
ATOM 1375 C C . ARG A 1 171 ? 41.808 5.201 -66.877 1.00 89.19 171 ARG A C 1
ATOM 1377 O O . ARG A 1 171 ? 40.706 5.096 -66.344 1.00 89.19 171 ARG A O 1
ATOM 1384 N N . VAL A 1 172 ? 42.851 4.439 -66.540 1.00 87.81 172 VAL A N 1
ATOM 1385 C CA . VAL A 1 172 ? 42.782 3.408 -65.485 1.00 87.81 172 VAL A CA 1
ATOM 1386 C C . VAL A 1 172 ? 42.513 4.045 -64.120 1.00 87.81 172 VAL A C 1
ATOM 1388 O O . VAL A 1 172 ? 41.661 3.572 -63.369 1.00 87.81 172 VAL A O 1
ATOM 1391 N N . THR A 1 173 ? 43.168 5.167 -63.822 1.00 84.56 173 THR A N 1
ATOM 1392 C CA . THR A 1 173 ? 42.943 5.919 -62.582 1.00 84.56 173 THR A CA 1
ATOM 1393 C C . THR A 1 173 ? 41.487 6.376 -62.441 1.00 84.56 173 THR A C 1
ATOM 1395 O O . THR A 1 173 ? 40.880 6.181 -61.388 1.00 84.56 173 THR A O 1
ATOM 1398 N N . LEU A 1 174 ? 40.887 6.925 -63.503 1.00 84.88 174 LEU A N 1
ATOM 1399 C CA . LEU A 1 174 ? 39.485 7.366 -63.491 1.00 84.88 174 LEU A CA 1
ATOM 1400 C C . LEU A 1 174 ? 38.496 6.211 -63.277 1.00 84.88 174 LEU A C 1
ATOM 1402 O O . LEU A 1 174 ? 37.490 6.378 -62.583 1.00 84.88 174 LEU A O 1
ATOM 1406 N N . GLN A 1 175 ? 38.783 5.034 -63.839 1.00 85.62 175 GLN A N 1
ATOM 1407 C CA . GLN A 1 175 ? 37.970 3.834 -63.617 1.00 85.62 175 GLN A CA 1
ATOM 1408 C C . GLN A 1 175 ? 37.992 3.411 -62.143 1.00 85.62 175 GLN A C 1
ATOM 1410 O O . GLN A 1 175 ? 36.932 3.174 -61.562 1.00 85.62 175 GLN A O 1
ATOM 1415 N N . ASN A 1 176 ? 39.171 3.403 -61.516 1.00 85.75 176 ASN A N 1
ATOM 1416 C CA . ASN A 1 176 ? 39.315 3.057 -60.101 1.00 85.75 176 ASN A CA 1
ATOM 1417 C C . ASN A 1 176 ? 38.585 4.054 -59.186 1.00 85.75 176 ASN A C 1
ATOM 1419 O O . ASN A 1 176 ? 37.841 3.635 -58.302 1.00 85.75 176 ASN A O 1
ATOM 1423 N N . ILE A 1 177 ? 38.717 5.362 -59.437 1.00 83.00 177 ILE A N 1
ATOM 1424 C CA . ILE A 1 177 ? 38.008 6.405 -58.669 1.00 83.00 177 ILE A CA 1
ATOM 1425 C C . ILE A 1 177 ? 36.487 6.238 -58.784 1.00 83.00 177 ILE A C 1
ATOM 1427 O O . ILE A 1 177 ? 35.764 6.383 -57.798 1.00 83.00 177 ILE A O 1
ATOM 1431 N N . THR A 1 178 ? 35.988 5.914 -59.979 1.00 84.38 178 THR A N 1
ATOM 1432 C CA . THR A 1 178 ? 34.549 5.714 -60.205 1.00 84.38 178 THR A CA 1
ATOM 1433 C C . THR A 1 178 ? 34.026 4.524 -59.399 1.00 84.38 178 THR A C 1
ATOM 1435 O O . THR A 1 178 ? 33.004 4.649 -58.727 1.00 84.38 178 THR A O 1
ATOM 1438 N N . ALA A 1 179 ? 34.763 3.409 -59.391 1.00 83.75 179 ALA A N 1
ATOM 1439 C CA . ALA A 1 179 ? 34.407 2.233 -58.604 1.00 83.75 179 ALA A CA 1
ATOM 1440 C C . ALA A 1 179 ? 34.425 2.513 -57.090 1.00 83.75 179 ALA A C 1
ATOM 1442 O O . ALA A 1 179 ? 33.507 2.107 -56.377 1.00 83.75 179 ALA A O 1
ATOM 1443 N N . GLU A 1 180 ? 35.429 3.243 -56.588 1.00 85.62 180 GLU A N 1
ATOM 1444 C CA . GLU A 1 180 ? 35.469 3.642 -55.175 1.00 85.62 180 GLU A CA 1
ATOM 1445 C C . GLU A 1 180 ? 34.293 4.556 -54.805 1.00 85.62 180 GLU A C 1
ATOM 1447 O O . GLU A 1 180 ? 33.669 4.371 -53.757 1.00 85.62 180 GLU A O 1
ATOM 1452 N N . ARG A 1 181 ? 33.934 5.511 -55.672 1.00 82.94 181 ARG A N 1
ATOM 1453 C CA . ARG A 1 181 ? 32.778 6.394 -55.458 1.00 82.94 181 ARG A CA 1
ATOM 1454 C C . ARG A 1 181 ? 31.478 5.604 -55.321 1.00 82.94 181 ARG A C 1
ATOM 1456 O O . ARG A 1 181 ? 30.686 5.900 -54.427 1.00 82.94 181 ARG A O 1
ATOM 1463 N N . ASP A 1 182 ? 31.264 4.595 -56.159 1.00 87.62 182 ASP A N 1
ATOM 1464 C CA . ASP A 1 182 ? 30.060 3.762 -56.090 1.00 87.62 182 ASP A CA 1
ATOM 1465 C C . ASP A 1 182 ? 30.003 2.941 -54.793 1.00 87.62 182 ASP A C 1
ATOM 1467 O O . ASP A 1 182 ? 28.946 2.829 -54.167 1.00 87.62 182 ASP A O 1
ATOM 1471 N N . GLN A 1 183 ? 31.148 2.440 -54.320 1.00 87.12 183 GLN A N 1
ATOM 1472 C CA . GLN A 1 183 ? 31.233 1.771 -53.019 1.00 87.12 183 GLN A CA 1
ATOM 1473 C C . GLN A 1 183 ? 30.859 2.710 -51.864 1.00 87.12 183 GLN A C 1
ATOM 1475 O O . GLN A 1 183 ? 30.076 2.328 -50.991 1.00 87.12 183 GLN A O 1
ATOM 1480 N N . TYR A 1 184 ? 31.362 3.949 -51.863 1.00 80.25 184 TYR A N 1
ATOM 1481 C CA . TYR A 1 184 ? 30.994 4.932 -50.840 1.00 80.25 184 TYR A CA 1
ATOM 1482 C C . TYR A 1 184 ? 29.511 5.293 -50.885 1.00 80.25 184 TYR A C 1
ATOM 1484 O O . TYR A 1 184 ? 28.880 5.405 -49.832 1.00 80.25 184 TYR A O 1
ATOM 1492 N N . GLN A 1 185 ? 28.938 5.423 -52.082 1.00 86.88 185 GLN A N 1
ATOM 1493 C CA . GLN A 1 185 ? 27.518 5.720 -52.236 1.00 86.88 185 GLN A CA 1
ATOM 1494 C C . GLN A 1 185 ? 26.638 4.610 -51.643 1.00 86.88 185 GLN A C 1
ATOM 1496 O O . GLN A 1 185 ? 25.656 4.898 -50.957 1.00 86.88 185 GLN A O 1
ATOM 1501 N N . ASN A 1 186 ? 27.017 3.345 -51.839 1.00 89.56 186 ASN A N 1
ATOM 1502 C CA . ASN A 1 186 ? 26.304 2.204 -51.263 1.00 89.56 186 ASN A CA 1
ATOM 1503 C C . ASN A 1 186 ? 26.356 2.204 -49.729 1.00 89.56 186 ASN A C 1
ATOM 1505 O O . ASN A 1 186 ? 25.327 2.034 -49.077 1.00 89.56 186 ASN A O 1
ATOM 1509 N N . ILE A 1 187 ? 27.530 2.464 -49.151 1.00 91.00 187 ILE A N 1
ATOM 1510 C CA . ILE A 1 187 ? 27.713 2.570 -47.695 1.00 91.00 187 ILE A CA 1
ATOM 1511 C C . ILE A 1 187 ? 26.860 3.701 -47.108 1.00 91.00 187 ILE A C 1
ATOM 1513 O O . ILE A 1 187 ? 26.251 3.544 -46.047 1.00 91.00 187 ILE A O 1
ATOM 1517 N N . LEU A 1 188 ? 26.824 4.852 -47.781 1.00 86.19 188 LEU A N 1
ATOM 1518 C CA . LEU A 1 188 ? 26.036 5.999 -47.341 1.00 86.19 188 LEU A CA 1
ATOM 1519 C C . LEU A 1 188 ? 24.539 5.668 -47.328 1.00 86.19 188 LEU A C 1
ATOM 1521 O O . LEU A 1 188 ? 23.846 5.959 -46.354 1.00 86.19 188 LEU A O 1
ATOM 1525 N N . ASN A 1 189 ? 24.051 5.015 -48.383 1.00 91.31 189 ASN A N 1
ATOM 1526 C CA . ASN A 1 189 ? 22.654 4.603 -48.484 1.00 91.31 189 ASN A CA 1
ATOM 1527 C C . ASN A 1 189 ? 22.265 3.607 -47.379 1.00 91.31 189 ASN A C 1
ATOM 1529 O O . ASN A 1 189 ? 21.210 3.766 -46.764 1.00 91.31 189 ASN A O 1
ATOM 1533 N N . ASP A 1 190 ? 23.120 2.624 -47.087 1.00 92.25 190 ASP A N 1
ATOM 1534 C CA . ASP A 1 190 ? 22.896 1.658 -46.003 1.00 92.25 190 ASP A CA 1
ATOM 1535 C C . ASP A 1 190 ? 22.836 2.347 -44.629 1.00 92.25 190 ASP A C 1
ATOM 1537 O O . ASP A 1 190 ? 21.912 2.134 -43.839 1.00 92.25 190 ASP A O 1
ATOM 1541 N N . THR A 1 191 ? 23.758 3.284 -44.390 1.00 88.56 191 THR A N 1
ATOM 1542 C CA . THR A 1 191 ? 23.798 4.074 -43.150 1.00 88.56 191 THR A CA 1
ATOM 1543 C C . THR A 1 191 ? 22.515 4.891 -42.968 1.00 88.56 191 THR A C 1
ATOM 1545 O O . THR A 1 191 ? 21.890 4.830 -41.909 1.00 88.56 191 THR A O 1
ATOM 1548 N N . ASN A 1 192 ? 22.059 5.583 -44.017 1.00 90.62 192 ASN A N 1
ATOM 1549 C CA . ASN A 1 192 ? 20.823 6.373 -43.988 1.00 90.62 192 ASN A CA 1
ATOM 1550 C C . ASN A 1 192 ? 19.577 5.515 -43.719 1.00 90.62 192 ASN A C 1
ATOM 1552 O O . ASN A 1 192 ? 18.658 5.939 -43.011 1.00 90.62 192 ASN A O 1
ATOM 1556 N N . ASN A 1 193 ? 19.524 4.301 -44.273 1.00 93.31 193 ASN A N 1
ATOM 1557 C CA . ASN A 1 193 ? 18.430 3.370 -44.000 1.00 93.31 193 ASN A CA 1
ATOM 1558 C C . ASN A 1 193 ? 18.437 2.926 -42.534 1.00 93.31 193 ASN A C 1
ATOM 1560 O O . ASN A 1 193 ? 17.380 2.889 -41.898 1.00 93.31 193 ASN A O 1
ATOM 1564 N N . ARG A 1 194 ? 19.620 2.648 -41.975 1.00 92.75 194 ARG A N 1
ATOM 1565 C CA . ARG A 1 194 ? 19.751 2.241 -40.575 1.00 92.75 194 ARG A CA 1
ATOM 1566 C C . ARG A 1 194 ? 19.373 3.353 -39.600 1.00 92.75 194 ARG A C 1
ATOM 1568 O O . ARG A 1 194 ? 18.708 3.074 -38.604 1.00 92.75 194 ARG A O 1
ATOM 1575 N N . GLU A 1 195 ? 19.739 4.600 -39.887 1.00 91.88 195 GLU A N 1
ATOM 1576 C CA . GLU A 1 195 ? 19.313 5.748 -39.076 1.00 91.88 195 GLU A CA 1
ATOM 1577 C C . GLU A 1 195 ? 17.792 5.900 -39.050 1.00 91.88 195 GLU A C 1
ATOM 1579 O O . GLU A 1 195 ? 17.204 6.128 -37.991 1.00 91.88 195 GLU A O 1
ATOM 1584 N N . ARG A 1 196 ? 17.133 5.716 -40.199 1.00 94.38 196 ARG A N 1
ATOM 1585 C CA . ARG A 1 196 ? 15.671 5.783 -40.289 1.00 94.38 196 ARG A CA 1
ATOM 1586 C C . ARG A 1 196 ? 14.994 4.703 -39.447 1.00 94.38 196 ARG A C 1
ATOM 1588 O O . ARG A 1 196 ? 14.037 4.998 -38.736 1.00 94.38 196 ARG A O 1
ATOM 1595 N N . ASP A 1 197 ? 15.499 3.474 -39.512 1.00 95.31 197 ASP A N 1
ATOM 1596 C CA . ASP A 1 197 ? 14.995 2.346 -38.723 1.00 95.31 197 ASP A CA 1
ATOM 1597 C C . ASP A 1 197 ? 15.141 2.597 -37.212 1.00 95.31 197 ASP A C 1
ATOM 1599 O O . ASP A 1 197 ? 14.171 2.494 -36.458 1.00 95.31 197 ASP A O 1
ATOM 1603 N N . LEU A 1 198 ? 16.318 3.054 -36.771 1.00 92.56 198 LEU A N 1
ATOM 1604 C CA . LEU A 1 198 ? 16.545 3.439 -35.374 1.00 92.56 198 LEU A CA 1
ATOM 1605 C C . LEU A 1 198 ? 15.630 4.594 -34.934 1.00 92.56 198 LEU A C 1
ATOM 1607 O O . LEU A 1 198 ? 15.097 4.573 -33.823 1.00 92.56 198 LEU A O 1
ATOM 1611 N N . GLY A 1 199 ? 15.405 5.581 -35.804 1.00 94.12 199 GLY A N 1
ATOM 1612 C CA . GLY A 1 199 ? 14.476 6.682 -35.551 1.00 94.12 199 GLY A CA 1
ATOM 1613 C C . GLY A 1 199 ? 13.034 6.209 -35.337 1.00 94.12 199 GLY A C 1
ATOM 1614 O O . GLY A 1 199 ? 12.352 6.697 -34.431 1.00 94.12 199 GLY A O 1
ATOM 1615 N N . ASN A 1 200 ? 12.583 5.224 -36.116 1.00 94.69 200 ASN A N 1
ATOM 1616 C CA . ASN A 1 200 ? 11.260 4.619 -35.954 1.00 94.69 200 ASN A CA 1
ATOM 1617 C C . ASN A 1 200 ? 11.152 3.847 -34.632 1.00 94.69 200 ASN A C 1
ATOM 1619 O O . ASN A 1 200 ? 10.214 4.077 -33.869 1.00 94.69 200 ASN A O 1
ATOM 1623 N N . GLN A 1 201 ? 12.152 3.025 -34.298 1.00 95.19 201 GLN A N 1
ATOM 1624 C CA . GLN A 1 201 ? 12.180 2.281 -33.032 1.00 95.19 201 GLN A CA 1
ATOM 1625 C C . GLN A 1 201 ? 12.126 3.213 -31.812 1.00 95.19 201 GLN A C 1
ATOM 1627 O O . GLN A 1 201 ? 11.378 2.968 -30.865 1.00 95.19 201 GLN A O 1
ATOM 1632 N N . LEU A 1 202 ? 12.869 4.326 -31.837 1.00 94.19 202 LEU A N 1
ATOM 1633 C CA . LEU A 1 202 ? 12.828 5.328 -30.767 1.00 94.19 202 LEU A CA 1
ATOM 1634 C C . LEU A 1 202 ? 11.442 5.967 -30.617 1.00 94.19 202 LEU A C 1
ATOM 1636 O O . LEU A 1 202 ? 10.987 6.213 -29.495 1.00 94.19 202 LEU A O 1
ATOM 1640 N N . ARG A 1 203 ? 10.757 6.231 -31.734 1.00 95.19 203 ARG A N 1
ATOM 1641 C CA . ARG A 1 203 ? 9.389 6.762 -31.721 1.00 95.19 203 ARG A CA 1
ATOM 1642 C C . ARG A 1 203 ? 8.412 5.762 -31.097 1.00 95.19 203 ARG A C 1
ATOM 1644 O O . ARG A 1 203 ? 7.587 6.169 -30.279 1.00 95.19 203 ARG A O 1
ATOM 1651 N N . ASP A 1 204 ? 8.537 4.480 -31.418 1.00 95.31 204 ASP A N 1
ATOM 1652 C CA . ASP A 1 204 ? 7.676 3.430 -30.867 1.00 95.31 204 ASP A CA 1
ATOM 1653 C C . ASP A 1 204 ? 7.876 3.247 -29.361 1.00 95.31 204 ASP A C 1
ATOM 1655 O O . ASP A 1 204 ? 6.899 3.235 -28.607 1.00 95.31 204 ASP A O 1
ATOM 1659 N N . ILE A 1 205 ? 9.129 3.217 -28.896 1.00 94.12 205 ILE A N 1
ATOM 1660 C CA . ILE A 1 205 ? 9.454 3.155 -27.461 1.00 94.12 205 ILE A CA 1
ATOM 1661 C C . ILE A 1 205 ? 8.865 4.361 -26.721 1.00 94.12 205 ILE A C 1
ATOM 1663 O O . ILE A 1 205 ? 8.242 4.213 -25.667 1.00 94.12 205 ILE A O 1
ATOM 1667 N N . ARG A 1 206 ? 9.002 5.572 -27.279 1.00 95.06 206 ARG A N 1
ATOM 1668 C CA . ARG A 1 206 ? 8.406 6.781 -26.691 1.00 95.06 206 ARG A CA 1
ATOM 1669 C C . ARG A 1 206 ? 6.884 6.648 -26.569 1.00 95.06 206 ARG A C 1
ATOM 1671 O O . ARG A 1 206 ? 6.326 7.005 -25.532 1.00 95.06 206 ARG A O 1
ATOM 1678 N N . ASN A 1 207 ? 6.217 6.117 -27.590 1.00 94.94 207 ASN A N 1
ATOM 1679 C CA . ASN A 1 207 ? 4.770 5.902 -27.565 1.00 94.94 207 ASN A CA 1
ATOM 1680 C C . ASN A 1 207 ? 4.353 4.861 -26.514 1.00 94.94 207 ASN A C 1
ATOM 1682 O O . ASN A 1 207 ? 3.342 5.054 -25.836 1.00 94.94 207 ASN A O 1
ATOM 1686 N N . GLN A 1 208 ? 5.127 3.787 -26.338 1.00 94.00 208 GLN A N 1
ATOM 1687 C CA . GLN A 1 208 ? 4.890 2.796 -25.284 1.00 94.00 208 GLN A CA 1
ATOM 1688 C C . GLN A 1 208 ? 5.039 3.408 -23.888 1.00 94.00 208 GLN A C 1
ATOM 1690 O O . GLN A 1 208 ? 4.145 3.250 -23.058 1.00 94.00 208 GLN A O 1
ATOM 1695 N N . ASN A 1 209 ? 6.095 4.190 -23.652 1.00 93.44 209 ASN A N 1
ATOM 1696 C CA . ASN A 1 209 ? 6.289 4.886 -22.378 1.00 93.44 209 ASN A CA 1
ATOM 1697 C C . ASN A 1 209 ? 5.138 5.846 -22.057 1.00 93.44 209 ASN A C 1
ATOM 1699 O O . ASN A 1 209 ? 4.661 5.875 -20.926 1.00 93.44 209 ASN A O 1
ATOM 1703 N N . LEU A 1 210 ? 4.627 6.580 -23.051 1.00 95.00 210 LEU A N 1
ATOM 1704 C CA . LEU A 1 210 ? 3.453 7.438 -22.861 1.00 95.00 210 LEU A CA 1
ATOM 1705 C C . LEU A 1 210 ? 2.201 6.641 -22.466 1.00 95.00 210 LEU A C 1
ATOM 1707 O O . LEU A 1 210 ? 1.409 7.115 -21.653 1.00 95.00 210 LEU A O 1
ATOM 1711 N N . ARG A 1 211 ? 2.011 5.433 -23.011 1.00 94.31 211 ARG A N 1
ATOM 1712 C CA . ARG A 1 211 ? 0.905 4.548 -22.610 1.00 94.31 211 ARG A CA 1
ATOM 1713 C C . ARG A 1 211 ? 1.076 4.047 -21.179 1.00 94.31 211 ARG A C 1
ATOM 1715 O O . ARG A 1 211 ? 0.112 4.091 -20.419 1.00 94.31 211 ARG A O 1
ATOM 1722 N N . PHE A 1 212 ? 2.280 3.621 -20.799 1.00 92.25 212 PHE A N 1
ATOM 1723 C CA . PHE A 1 212 ? 2.557 3.193 -19.426 1.00 92.25 212 PHE A CA 1
ATOM 1724 C C . PHE A 1 212 ? 2.334 4.318 -18.419 1.00 92.25 212 PHE A C 1
ATOM 1726 O O . PHE A 1 212 ? 1.710 4.086 -17.387 1.00 92.25 212 PHE A O 1
ATOM 1733 N N . GLN A 1 213 ? 2.752 5.541 -18.748 1.00 93.06 213 GLN A N 1
ATOM 1734 C CA . GLN A 1 213 ? 2.525 6.698 -17.889 1.00 93.06 213 GLN A CA 1
ATOM 1735 C C . GLN A 1 213 ? 1.029 6.937 -17.641 1.00 93.06 213 GLN A C 1
ATOM 1737 O O . GLN A 1 213 ? 0.613 7.069 -16.494 1.00 93.06 213 GLN A O 1
ATOM 1742 N N . ARG A 1 214 ? 0.198 6.893 -18.694 1.00 94.12 214 ARG A N 1
ATOM 1743 C CA . ARG A 1 214 ? -1.263 7.035 -18.550 1.00 94.12 214 ARG A CA 1
ATOM 1744 C C . ARG A 1 214 ? -1.870 5.947 -17.665 1.00 94.12 214 ARG A C 1
ATOM 1746 O O . ARG A 1 214 ? -2.713 6.249 -16.830 1.00 94.12 214 ARG A O 1
ATOM 1753 N N . LEU A 1 215 ? -1.430 4.696 -17.814 1.00 94.25 215 LEU A N 1
ATOM 1754 C CA . LEU A 1 215 ? -1.910 3.588 -16.981 1.00 94.25 215 LEU A CA 1
ATOM 1755 C C . LEU A 1 215 ? -1.544 3.771 -15.501 1.00 94.25 215 LEU A C 1
ATOM 1757 O O . LEU A 1 215 ? -2.355 3.452 -14.627 1.00 94.25 215 LEU A O 1
ATOM 1761 N N . LEU A 1 216 ? -0.346 4.289 -15.216 1.00 93.06 216 LEU A N 1
ATOM 1762 C CA . LEU A 1 216 ? 0.079 4.618 -13.855 1.00 93.06 216 LEU A CA 1
ATOM 1763 C C . LEU A 1 216 ? -0.782 5.734 -13.260 1.00 93.06 216 LEU A C 1
ATOM 1765 O O . LEU A 1 216 ? -1.271 5.585 -12.138 1.00 93.06 216 LEU A O 1
ATOM 1769 N N . ASP A 1 217 ? -1.027 6.800 -14.022 1.00 94.62 217 ASP A N 1
ATOM 1770 C CA . ASP A 1 217 ? -1.865 7.920 -13.586 1.00 94.62 217 ASP A CA 1
ATOM 1771 C C . ASP A 1 217 ? -3.310 7.463 -13.319 1.00 94.62 217 ASP A C 1
ATOM 1773 O O . ASP A 1 217 ? -3.878 7.761 -12.267 1.00 94.62 217 ASP A O 1
ATOM 1777 N N . GLU A 1 218 ? -3.892 6.647 -14.202 1.00 94.25 218 GLU A N 1
ATOM 1778 C CA . GLU A 1 218 ? -5.214 6.046 -13.986 1.00 94.25 218 GLU A CA 1
ATOM 1779 C C . GLU A 1 218 ? -5.259 5.155 -12.740 1.00 94.25 218 GLU A C 1
ATOM 1781 O O . GLU A 1 218 ? -6.223 5.197 -11.972 1.00 94.25 218 GLU A O 1
ATOM 1786 N N . SER A 1 219 ? -4.228 4.332 -12.526 1.00 92.44 219 SER A N 1
ATOM 1787 C CA . SER A 1 219 ? -4.137 3.478 -11.340 1.00 92.44 219 SER A CA 1
ATOM 1788 C C . SER A 1 219 ? -4.066 4.309 -10.063 1.00 92.44 219 SER A C 1
ATOM 1790 O O . SER A 1 219 ? -4.743 3.988 -9.087 1.00 92.44 219 SER A O 1
ATOM 1792 N N . ARG A 1 220 ? -3.295 5.398 -10.076 1.00 93.69 220 ARG A N 1
ATOM 1793 C CA . ARG A 1 220 ? -3.193 6.326 -8.950 1.00 93.69 220 ARG A CA 1
ATOM 1794 C C . ARG A 1 220 ? -4.545 6.959 -8.629 1.00 93.69 220 ARG A C 1
ATOM 1796 O O . ARG A 1 220 ? -4.977 6.904 -7.480 1.00 93.69 220 ARG A O 1
ATOM 1803 N N . VAL A 1 221 ? -5.253 7.463 -9.641 1.00 94.75 221 VAL A N 1
ATOM 1804 C CA . VAL A 1 221 ? -6.596 8.042 -9.468 1.00 94.75 221 VAL A CA 1
ATOM 1805 C C . VAL A 1 221 ? -7.585 7.010 -8.916 1.00 94.75 221 VAL A C 1
ATOM 1807 O O . VAL A 1 221 ? -8.397 7.341 -8.049 1.00 94.75 221 VAL A O 1
ATOM 1810 N N . ARG A 1 222 ? -7.517 5.748 -9.369 1.00 92.44 222 ARG A N 1
ATOM 1811 C CA . ARG A 1 222 ? -8.346 4.658 -8.823 1.00 92.44 222 ARG A CA 1
ATOM 1812 C C . ARG A 1 222 ? -8.069 4.428 -7.338 1.00 92.44 222 ARG A C 1
ATOM 1814 O O . ARG A 1 222 ? -9.017 4.374 -6.560 1.00 92.44 222 ARG A O 1
ATOM 1821 N N . VAL A 1 223 ? -6.800 4.346 -6.939 1.00 93.00 223 VAL A N 1
ATOM 1822 C CA . VAL A 1 223 ? -6.419 4.178 -5.527 1.00 93.00 223 VAL A CA 1
ATOM 1823 C C . VAL A 1 223 ? -6.929 5.352 -4.688 1.00 93.00 223 VAL A C 1
ATOM 1825 O O . VAL A 1 223 ? -7.617 5.133 -3.694 1.00 93.00 223 VAL A O 1
ATOM 1828 N N . GLU A 1 224 ? -6.696 6.591 -5.121 1.00 93.62 224 GLU A N 1
ATOM 1829 C CA . GLU A 1 224 ? -7.167 7.796 -4.422 1.00 93.62 224 GLU A CA 1
ATOM 1830 C C . GLU A 1 224 ? -8.699 7.851 -4.282 1.00 93.62 224 GLU A C 1
ATOM 1832 O O . GLU A 1 224 ? -9.218 8.378 -3.296 1.00 93.62 224 GLU A O 1
ATOM 1837 N N . ARG A 1 225 ? -9.451 7.308 -5.249 1.00 93.69 225 ARG A N 1
ATOM 1838 C CA . ARG A 1 225 ? -10.910 7.170 -5.134 1.00 93.69 225 ARG A CA 1
ATOM 1839 C C . ARG A 1 225 ? -11.289 6.145 -4.064 1.00 93.69 225 ARG A C 1
ATOM 1841 O O . ARG A 1 225 ? -12.080 6.469 -3.187 1.00 93.69 225 ARG A O 1
ATOM 1848 N N . THR A 1 226 ? -10.681 4.958 -4.089 1.00 91.94 226 THR A N 1
ATOM 1849 C CA . THR A 1 226 ? -10.984 3.899 -3.107 1.00 91.94 226 THR A CA 1
ATOM 1850 C C . THR A 1 226 ? -10.631 4.287 -1.671 1.00 91.94 226 THR A C 1
ATOM 1852 O O . THR A 1 226 ? -11.333 3.892 -0.744 1.00 91.94 226 THR A O 1
ATOM 1855 N N . VAL A 1 227 ? -9.568 5.074 -1.473 1.00 93.31 227 VAL A N 1
ATOM 1856 C CA . VAL A 1 227 ? -9.204 5.606 -0.150 1.00 93.31 227 VAL A CA 1
ATOM 1857 C C . VAL A 1 227 ? -10.287 6.562 0.346 1.00 93.31 227 VAL A C 1
ATOM 1859 O O . VAL A 1 227 ? -10.827 6.345 1.424 1.00 93.31 227 VAL A O 1
ATOM 1862 N N . ARG A 1 228 ? -10.697 7.534 -0.479 1.00 92.88 228 ARG A N 1
ATOM 1863 C CA . ARG A 1 228 ? -11.774 8.473 -0.119 1.00 92.88 228 ARG A CA 1
ATOM 1864 C C . ARG A 1 228 ? -13.096 7.776 0.197 1.00 92.88 228 ARG A C 1
ATOM 1866 O O . ARG A 1 228 ? -13.774 8.155 1.142 1.00 92.88 228 ARG A O 1
ATOM 1873 N N . GLU A 1 229 ? -13.465 6.753 -0.570 1.00 92.38 229 GLU A N 1
ATOM 1874 C CA . GLU A 1 229 ? -14.674 5.962 -0.306 1.00 92.38 229 GLU A CA 1
ATOM 1875 C C . GLU A 1 229 ? -14.602 5.234 1.043 1.00 92.38 229 GLU A C 1
ATOM 1877 O O . GLU A 1 229 ? -15.592 5.201 1.774 1.00 92.38 229 GLU A O 1
ATOM 1882 N N . ARG A 1 230 ? -13.434 4.687 1.406 1.00 91.88 230 ARG A N 1
ATOM 1883 C CA . ARG A 1 230 ? -13.227 4.069 2.724 1.00 91.88 230 ARG A CA 1
ATOM 1884 C C . ARG A 1 230 ? -13.308 5.083 3.855 1.00 91.88 230 ARG A C 1
ATOM 1886 O O . ARG A 1 230 ? -13.959 4.786 4.851 1.00 91.88 230 ARG A O 1
ATOM 1893 N N . ASP A 1 231 ? -12.684 6.245 3.693 1.00 93.25 231 ASP A N 1
ATOM 1894 C CA . ASP A 1 231 ? -12.700 7.303 4.705 1.00 93.25 231 ASP A CA 1
ATOM 1895 C C . ASP A 1 231 ? -14.131 7.806 4.943 1.00 93.25 231 ASP A C 1
ATOM 1897 O O . ASP A 1 231 ? -14.566 7.919 6.088 1.00 93.25 231 ASP A O 1
ATOM 1901 N N . ASN A 1 232 ? -14.904 8.002 3.870 1.00 94.25 232 ASN A N 1
ATOM 1902 C CA . ASN A 1 232 ? -16.317 8.369 3.962 1.00 94.25 232 ASN A CA 1
ATOM 1903 C C . ASN A 1 232 ? -17.141 7.284 4.671 1.00 94.25 232 ASN A C 1
ATOM 1905 O O . ASN A 1 232 ? -17.869 7.586 5.613 1.00 94.25 232 ASN A O 1
ATOM 1909 N N . ALA 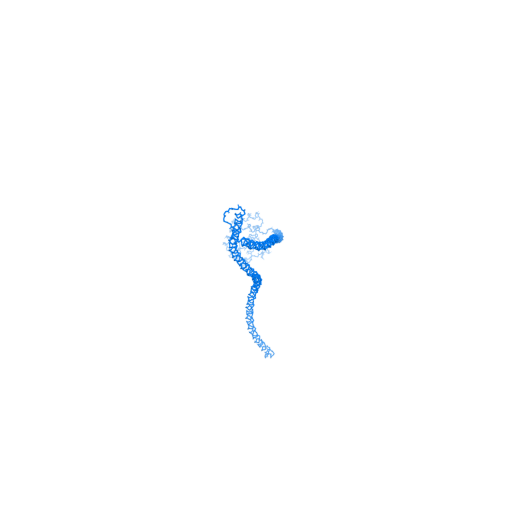A 1 233 ? -16.991 6.017 4.269 1.00 92.38 233 ALA A N 1
ATOM 1910 C CA . ALA A 1 233 ? -17.706 4.905 4.893 1.00 92.38 233 ALA A CA 1
ATOM 1911 C C . ALA A 1 233 ? -17.337 4.733 6.377 1.00 92.38 233 ALA A C 1
ATOM 1913 O O . ALA A 1 233 ? -18.175 4.333 7.186 1.00 92.38 233 ALA A O 1
ATOM 1914 N N . GLN A 1 234 ? -16.088 5.023 6.751 1.00 92.62 234 GLN A N 1
ATOM 1915 C CA . GLN A 1 234 ? -15.667 5.020 8.146 1.00 92.62 234 GLN A CA 1
ATOM 1916 C C . GLN A 1 234 ? -16.313 6.174 8.921 1.00 92.62 234 GLN A C 1
ATOM 1918 O O . GLN A 1 234 ? -16.893 5.931 9.976 1.00 92.62 234 GLN A O 1
ATOM 1923 N N . GLY A 1 235 ? -16.309 7.391 8.368 1.00 94.94 235 GLY A N 1
ATOM 1924 C CA . GLY A 1 235 ? -16.982 8.542 8.973 1.00 94.94 235 GLY A CA 1
ATOM 1925 C C . GLY A 1 235 ? -18.485 8.319 9.178 1.00 94.94 235 GLY A C 1
ATOM 1926 O O . GLY A 1 235 ? -19.020 8.648 10.235 1.00 94.94 235 GLY A O 1
ATOM 1927 N N . GLU A 1 236 ? -19.167 7.692 8.215 1.00 94.62 236 GLU A N 1
ATOM 1928 C CA . GLU A 1 236 ? -20.580 7.308 8.347 1.00 94.62 236 GLU A CA 1
ATOM 1929 C C . GLU A 1 236 ? -20.810 6.302 9.485 1.00 94.62 236 GLU A C 1
ATOM 1931 O O . GLU A 1 236 ? -21.753 6.453 10.265 1.00 94.62 236 GLU A O 1
ATOM 1936 N N . ARG A 1 237 ? -19.937 5.294 9.626 1.00 93.19 237 ARG A N 1
ATOM 1937 C CA . ARG A 1 237 ? -20.010 4.325 10.734 1.00 93.19 237 ARG A CA 1
ATOM 1938 C C . ARG A 1 237 ? -19.796 4.985 12.087 1.00 93.19 237 ARG A C 1
ATOM 1940 O O . ARG A 1 237 ? -20.523 4.669 13.028 1.00 93.19 237 ARG A O 1
ATOM 1947 N N . ASP A 1 238 ? -18.827 5.887 12.185 1.00 96.00 238 ASP A N 1
ATOM 1948 C CA . ASP A 1 238 ? -18.518 6.590 13.428 1.00 96.00 238 ASP A CA 1
ATOM 1949 C C . ASP A 1 238 ? -19.701 7.474 13.855 1.00 96.00 238 ASP A C 1
ATOM 1951 O O . ASP A 1 238 ? -20.120 7.441 15.015 1.00 96.00 238 ASP A O 1
ATOM 1955 N N . LEU A 1 239 ? -20.317 8.187 12.904 1.00 96.38 239 LEU A N 1
ATOM 1956 C CA . LEU A 1 239 ? -21.539 8.962 13.139 1.00 96.38 239 LEU A CA 1
ATOM 1957 C C . LEU A 1 239 ? -22.713 8.079 13.579 1.00 96.38 239 LEU A C 1
ATOM 1959 O O . LEU A 1 239 ? -23.405 8.419 14.540 1.00 96.38 239 LEU A O 1
ATOM 1963 N N . ALA A 1 240 ? -22.924 6.934 12.926 1.00 95.44 240 ALA A N 1
ATOM 1964 C CA . ALA A 1 240 ? -23.975 5.991 13.305 1.00 95.44 240 ALA A CA 1
ATOM 1965 C C . ALA A 1 240 ? -23.760 5.434 14.723 1.00 95.44 240 ALA A C 1
ATOM 1967 O O . ALA A 1 240 ? -24.707 5.320 15.503 1.00 95.44 240 ALA A O 1
ATOM 1968 N N . MET A 1 241 ? -22.511 5.130 15.088 1.00 95.19 241 MET A N 1
ATOM 1969 C CA . MET A 1 241 ? -22.169 4.645 16.423 1.00 95.19 241 MET A CA 1
ATOM 1970 C C . MET A 1 241 ? -22.391 5.723 17.494 1.00 95.19 241 MET A C 1
ATOM 1972 O O . MET A 1 241 ? -22.924 5.423 18.564 1.00 95.19 241 MET A O 1
ATOM 1976 N N . LEU A 1 242 ? -22.035 6.980 17.208 1.00 96.19 242 LEU A N 1
ATOM 1977 C CA . LEU A 1 242 ? -22.319 8.116 18.089 1.00 96.19 242 LEU A CA 1
ATOM 1978 C C . LEU A 1 242 ? -23.825 8.316 18.292 1.00 96.19 242 LEU A C 1
ATOM 1980 O O . LEU A 1 242 ? -24.266 8.459 19.433 1.00 96.19 242 LEU A O 1
ATOM 1984 N N . ALA A 1 243 ? -24.613 8.278 17.214 1.00 95.31 243 ALA A N 1
ATOM 1985 C CA . ALA A 1 243 ? -26.069 8.389 17.285 1.00 95.31 243 ALA A CA 1
ATOM 1986 C C . ALA A 1 243 ? -26.674 7.278 18.158 1.00 95.31 243 ALA A C 1
ATOM 1988 O O . ALA A 1 243 ? -27.402 7.569 19.106 1.00 95.31 243 ALA A O 1
ATOM 1989 N N . TYR A 1 244 ? -26.286 6.022 17.917 1.00 95.19 244 TYR A N 1
ATOM 1990 C CA . TYR A 1 244 ? -26.730 4.877 18.713 1.00 95.19 244 TYR A CA 1
ATOM 1991 C C . TYR A 1 244 ? -26.380 5.021 20.202 1.00 95.19 244 TYR A C 1
ATOM 1993 O O . TYR A 1 244 ? -27.211 4.766 21.077 1.00 95.19 244 TYR A O 1
ATOM 2001 N N . ASN A 1 245 ? -25.154 5.448 20.517 1.00 94.81 245 ASN A N 1
ATOM 2002 C CA . ASN A 1 245 ? -24.723 5.631 21.902 1.00 94.81 245 ASN A CA 1
ATOM 2003 C C . ASN A 1 245 ? -25.506 6.747 22.606 1.00 94.81 245 ASN A C 1
ATOM 2005 O O . ASN A 1 245 ? -25.897 6.574 23.763 1.00 94.81 245 ASN A O 1
ATOM 2009 N N . ASN A 1 246 ? -25.777 7.853 21.909 1.00 96.06 246 ASN A N 1
ATOM 2010 C CA . ASN A 1 246 ? -26.594 8.948 22.429 1.00 96.06 246 ASN A CA 1
ATOM 2011 C C . ASN A 1 246 ? -28.033 8.491 22.701 1.00 96.06 246 ASN A C 1
ATOM 2013 O O . ASN A 1 246 ? -28.547 8.720 23.796 1.00 96.06 246 ASN A O 1
ATOM 2017 N N . GLU A 1 247 ? -28.663 7.785 21.757 1.00 95.69 247 GLU A N 1
ATOM 2018 C CA . GLU A 1 247 ? -30.010 7.231 21.943 1.00 95.69 247 GLU A CA 1
ATOM 2019 C C . GLU A 1 247 ? -30.066 6.262 2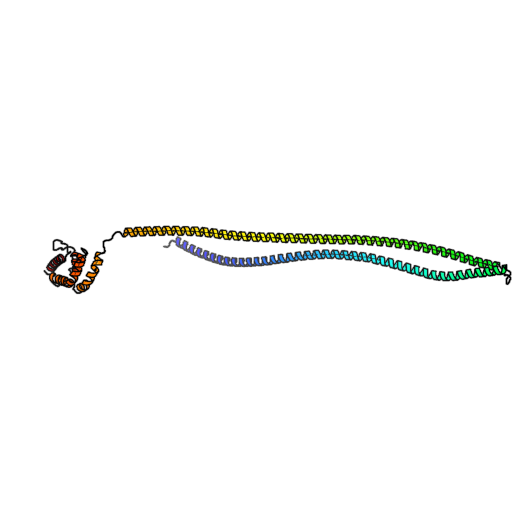3.127 1.00 95.69 247 GLU A C 1
ATOM 2021 O O . GLU A 1 247 ? -30.960 6.343 23.972 1.00 95.69 247 GLU A O 1
ATOM 2026 N N . ARG A 1 248 ? -29.073 5.374 23.245 1.00 93.12 248 ARG A N 1
ATOM 2027 C CA . ARG A 1 248 ? -28.962 4.442 24.371 1.00 93.12 248 ARG A CA 1
ATOM 2028 C C . ARG A 1 248 ? -28.815 5.181 25.702 1.00 93.12 248 ARG A C 1
ATOM 2030 O O . ARG A 1 248 ? -29.436 4.787 26.691 1.00 93.12 248 ARG A O 1
ATOM 2037 N N . GLN A 1 249 ? -28.006 6.240 25.747 1.00 94.81 249 GLN A N 1
ATOM 2038 C CA . GLN A 1 249 ? -27.821 7.049 26.950 1.00 94.81 249 GLN A CA 1
ATOM 2039 C C . GLN A 1 249 ? -29.118 7.756 27.356 1.00 94.81 249 GLN A C 1
ATOM 2041 O O . GLN A 1 249 ? -29.498 7.696 28.529 1.00 94.81 249 GLN A O 1
ATOM 2046 N N . GLU A 1 250 ? -29.811 8.383 26.407 1.00 94.31 250 GLU A N 1
ATOM 2047 C CA . GLU A 1 250 ? -31.110 9.019 26.639 1.00 94.31 250 GLU A CA 1
ATOM 2048 C C . GLU A 1 250 ? -32.154 8.000 27.104 1.00 94.31 250 GLU A C 1
ATOM 2050 O O . GLU A 1 250 ? -32.819 8.210 28.119 1.00 94.31 250 GLU A O 1
ATOM 2055 N N . SER A 1 251 ? -32.237 6.834 26.460 1.00 93.31 251 SER A N 1
ATOM 2056 C CA . SER A 1 251 ? -33.139 5.760 26.885 1.00 93.31 251 SER A CA 1
ATOM 2057 C C . SER A 1 251 ? -32.867 5.316 28.328 1.00 93.31 251 SER A C 1
ATOM 2059 O O . SER A 1 251 ? -33.807 5.117 29.102 1.00 93.31 251 SER A O 1
ATOM 2061 N N . CYS A 1 252 ? -31.596 5.184 28.723 1.00 93.88 252 CYS A N 1
ATOM 2062 C CA . CYS A 1 252 ? -31.226 4.891 30.108 1.00 93.88 252 CYS A CA 1
ATOM 2063 C C . CYS A 1 252 ? -31.676 6.005 31.062 1.00 93.88 252 CYS A C 1
ATOM 2065 O O . CYS A 1 252 ? -32.250 5.707 32.112 1.00 93.88 252 CYS A O 1
ATOM 2067 N N . ARG A 1 253 ? -31.465 7.281 30.704 1.00 94.75 253 ARG A N 1
ATOM 2068 C CA . ARG A 1 253 ? -31.913 8.434 31.508 1.00 94.75 253 ARG A CA 1
ATOM 2069 C C . ARG A 1 253 ? -33.422 8.409 31.732 1.00 94.75 253 ARG A C 1
ATOM 2071 O O . ARG A 1 253 ? -33.866 8.528 32.876 1.00 94.75 253 ARG A O 1
ATOM 2078 N N . TRP A 1 254 ? -34.203 8.195 30.674 1.00 94.94 254 TRP A N 1
ATOM 2079 C CA . TRP A 1 254 ? -35.657 8.072 30.771 1.00 94.94 254 TRP A CA 1
ATOM 2080 C C . TRP A 1 254 ? -36.067 6.916 31.677 1.00 94.94 254 TRP A C 1
ATOM 2082 O O . TRP A 1 254 ? -36.888 7.110 32.572 1.00 94.94 254 TRP A O 1
ATOM 2092 N N . MET A 1 255 ? -35.458 5.739 31.515 1.00 93.81 255 MET A N 1
ATOM 2093 C CA . MET A 1 255 ? -35.742 4.577 32.361 1.00 93.81 255 MET A CA 1
ATOM 2094 C C . MET A 1 255 ? -35.498 4.871 33.851 1.00 93.81 255 MET A C 1
ATOM 2096 O O . MET A 1 255 ? -36.341 4.530 34.683 1.00 93.81 255 MET A O 1
ATOM 2100 N N . PHE A 1 256 ? -34.381 5.515 34.206 1.00 93.81 256 PHE A N 1
ATOM 2101 C CA . PHE A 1 256 ? -34.113 5.903 35.596 1.00 93.81 256 PHE A CA 1
ATOM 2102 C C . PHE A 1 256 ? -35.122 6.938 36.107 1.00 93.81 256 PHE A C 1
ATOM 2104 O O . PHE A 1 256 ? -35.662 6.764 37.198 1.00 93.81 256 PHE A O 1
ATOM 2111 N N . SER A 1 257 ? -35.463 7.947 35.297 1.00 95.50 257 SER A N 1
ATOM 2112 C CA . SER A 1 257 ? -36.486 8.940 35.652 1.00 95.50 257 SER A CA 1
ATOM 2113 C C . SER A 1 257 ? -37.850 8.299 35.929 1.00 95.50 257 SER A C 1
ATOM 2115 O O . SER A 1 257 ? -38.505 8.638 36.915 1.00 95.50 257 SER A O 1
ATOM 2117 N N . TYR A 1 258 ? -38.276 7.343 35.095 1.00 93.31 258 TYR A N 1
ATOM 2118 C CA . TYR A 1 258 ? -39.519 6.601 35.311 1.00 93.31 258 TYR A CA 1
ATOM 2119 C C . TYR A 1 258 ? -39.482 5.778 36.598 1.00 93.31 258 TYR A C 1
ATOM 2121 O O . TYR A 1 258 ? -40.450 5.812 37.354 1.00 93.31 258 TYR A O 1
ATOM 2129 N N . ARG A 1 259 ? -38.370 5.089 36.888 1.00 93.38 259 ARG A N 1
ATOM 2130 C CA . ARG A 1 259 ? -38.218 4.310 38.129 1.00 93.38 259 ARG A CA 1
ATOM 2131 C C . ARG A 1 259 ? -38.294 5.179 39.380 1.00 93.38 259 ARG A C 1
ATOM 2133 O O . ARG A 1 259 ? -38.931 4.780 40.350 1.00 93.38 259 ARG A O 1
ATOM 2140 N N . ASP A 1 260 ? -37.676 6.356 39.367 1.00 94.44 260 ASP A N 1
ATOM 2141 C CA . ASP A 1 260 ? -37.729 7.262 40.517 1.00 94.44 260 ASP A CA 1
ATOM 2142 C C . ASP A 1 260 ? -39.131 7.851 40.714 1.00 94.44 260 ASP A C 1
ATOM 2144 O O . ASP A 1 260 ? -39.616 7.927 41.846 1.00 94.44 260 ASP A O 1
ATOM 2148 N N . LYS A 1 261 ? -39.826 8.198 39.623 1.00 94.69 261 LYS A N 1
ATOM 2149 C CA . LYS A 1 261 ? -41.233 8.624 39.680 1.00 94.69 261 LYS A CA 1
ATOM 2150 C C . LYS A 1 261 ? -42.138 7.513 40.206 1.00 94.69 261 LYS A C 1
ATOM 2152 O O . LYS A 1 261 ? -42.974 7.784 41.063 1.00 94.69 261 LYS A O 1
ATOM 2157 N N . ASP A 1 262 ? -41.955 6.279 39.741 1.00 95.56 262 ASP A N 1
ATOM 2158 C CA . ASP A 1 262 ? -42.713 5.123 40.224 1.00 95.56 262 ASP A CA 1
ATOM 2159 C C . ASP A 1 262 ? -42.467 4.886 41.719 1.00 95.56 262 ASP A C 1
ATOM 2161 O O . ASP A 1 262 ? -43.421 4.817 42.494 1.00 95.56 262 ASP A O 1
ATOM 2165 N N . ARG A 1 263 ? -41.201 4.910 42.168 1.00 95.00 263 ARG A N 1
ATOM 2166 C CA . ARG A 1 263 ? -40.859 4.834 43.598 1.00 95.00 263 ARG A CA 1
ATOM 2167 C C . ARG A 1 263 ? -41.592 5.910 44.401 1.00 95.00 263 ARG A C 1
ATOM 2169 O O . ARG A 1 263 ? -42.196 5.598 45.427 1.00 95.00 263 ARG A O 1
ATOM 2176 N N . ARG A 1 264 ? -41.600 7.156 43.917 1.00 96.31 264 ARG A N 1
ATOM 2177 C CA . ARG A 1 264 ? -42.292 8.263 44.588 1.00 96.31 264 ARG A CA 1
ATOM 2178 C C . ARG A 1 264 ? -43.807 8.060 44.644 1.00 96.31 264 ARG A C 1
ATOM 2180 O O . ARG A 1 264 ? -44.423 8.362 45.662 1.00 96.31 264 ARG A O 1
ATOM 2187 N N . ILE A 1 265 ? -44.418 7.543 43.580 1.00 96.38 265 ILE A N 1
ATOM 2188 C CA . ILE A 1 265 ? -45.850 7.212 43.563 1.00 96.38 265 ILE A CA 1
ATOM 2189 C C . ILE A 1 265 ? -46.153 6.128 44.603 1.00 96.38 265 ILE A C 1
ATOM 2191 O O . ILE A 1 265 ? -47.097 6.278 45.380 1.00 96.38 265 ILE A O 1
ATOM 2195 N N . GLN A 1 266 ? -45.335 5.075 44.676 1.00 95.50 266 GLN A N 1
ATOM 2196 C CA . GLN A 1 266 ? -45.492 4.009 45.669 1.00 95.50 266 GLN A CA 1
ATOM 2197 C C . GLN A 1 266 ? -45.373 4.538 47.106 1.00 95.50 266 GLN A C 1
ATOM 2199 O O . GLN A 1 266 ? -46.172 4.172 47.970 1.00 95.50 266 GLN A O 1
ATOM 2204 N N . GLU A 1 267 ? -44.421 5.434 47.372 1.00 95.81 267 GLU A N 1
ATOM 2205 C CA . GLU A 1 267 ? -44.300 6.121 48.665 1.00 95.81 267 GLU A CA 1
ATOM 2206 C C . GLU A 1 267 ? -45.555 6.928 49.000 1.00 95.81 267 GLU A C 1
ATOM 2208 O O . GLU A 1 267 ? -46.116 6.766 50.082 1.00 95.81 267 GLU A O 1
ATOM 2213 N N . LEU A 1 268 ? -46.050 7.740 48.063 1.00 96.62 268 LEU A N 1
ATOM 2214 C CA . LEU A 1 268 ? -47.258 8.543 48.265 1.00 96.62 268 LEU A CA 1
ATOM 2215 C C . LEU A 1 268 ? -48.495 7.675 48.524 1.00 96.62 268 LEU A C 1
ATOM 2217 O O . LEU A 1 268 ? -49.338 8.039 49.345 1.00 96.62 268 LEU A O 1
ATOM 2221 N N . LEU A 1 269 ? -48.610 6.517 47.868 1.00 96.00 269 LEU A N 1
ATOM 2222 C CA . LEU A 1 269 ? -49.678 5.553 48.138 1.00 96.00 269 LEU A CA 1
ATOM 2223 C C . LEU A 1 269 ? -49.586 4.998 49.565 1.00 96.00 269 LEU A C 1
ATOM 2225 O O . LEU A 1 269 ? -50.602 4.947 50.265 1.00 96.00 269 LEU A O 1
ATOM 2229 N N . ARG A 1 270 ? -48.379 4.648 50.030 1.00 94.19 270 ARG A N 1
ATOM 2230 C CA . ARG A 1 270 ? -48.147 4.207 51.417 1.00 94.19 270 ARG A CA 1
ATOM 2231 C C . ARG A 1 270 ? -48.462 5.312 52.421 1.00 94.19 270 ARG A C 1
ATOM 2233 O O . ARG A 1 270 ? -49.160 5.060 53.400 1.00 94.19 270 ARG A O 1
ATOM 2240 N N . GLU A 1 271 ? -48.007 6.537 52.169 1.00 95.62 271 GLU A N 1
ATOM 2241 C CA . GLU A 1 271 ? -48.305 7.701 53.009 1.00 95.62 271 GLU A CA 1
ATOM 2242 C C . GLU A 1 271 ? -49.809 7.985 53.068 1.00 95.62 271 GLU A C 1
ATOM 2244 O O . GLU A 1 271 ? -50.349 8.245 54.144 1.00 95.62 271 GLU A O 1
ATOM 2249 N N . LYS A 1 272 ? -50.511 7.912 51.930 1.00 96.25 272 LYS A N 1
ATOM 2250 C CA . LYS A 1 272 ? -51.967 8.083 51.861 1.00 96.25 272 LYS A CA 1
ATOM 2251 C C . LYS A 1 272 ? -52.679 7.030 52.706 1.00 96.25 272 LYS A C 1
ATOM 2253 O O . LYS A 1 272 ? -53.566 7.379 53.484 1.00 96.25 272 LYS A O 1
ATOM 2258 N N . PHE A 1 273 ? -52.271 5.767 52.593 1.00 94.56 273 PHE A N 1
ATOM 2259 C CA . PHE A 1 273 ? -52.833 4.677 53.386 1.00 94.56 273 PHE A CA 1
ATOM 2260 C C . PHE A 1 273 ? -52.582 4.881 54.887 1.00 94.56 273 PHE A C 1
ATOM 2262 O O . PHE A 1 273 ? -53.510 4.803 55.693 1.00 94.56 273 PHE A O 1
ATOM 2269 N N . ALA A 1 274 ? -51.356 5.248 55.268 1.00 93.25 274 ALA A N 1
ATOM 2270 C CA . ALA A 1 274 ? -51.009 5.559 56.652 1.00 93.25 274 ALA A CA 1
ATOM 2271 C C . ALA A 1 274 ? -51.831 6.736 57.207 1.00 93.25 274 ALA A C 1
ATOM 2273 O O . ALA A 1 274 ? -52.362 6.653 58.316 1.00 93.25 274 ALA A O 1
ATOM 2274 N N . LYS A 1 275 ? -52.006 7.812 56.426 1.00 94.62 275 LYS A N 1
ATOM 2275 C CA . LYS A 1 275 ? -52.864 8.952 56.794 1.00 94.62 275 LYS A CA 1
ATOM 2276 C C . LYS A 1 275 ? -54.316 8.526 57.005 1.00 94.62 275 LYS A C 1
ATOM 2278 O O . LYS A 1 275 ? -54.943 8.983 57.957 1.00 94.62 275 LYS A O 1
ATOM 2283 N N . GLN A 1 276 ? -54.841 7.635 56.168 1.00 93.31 276 GLN A N 1
ATOM 2284 C CA . GLN A 1 276 ? -56.205 7.127 56.309 1.00 93.31 276 GLN A CA 1
ATOM 2285 C C . GLN A 1 276 ? -56.383 6.299 57.591 1.00 93.31 276 GLN A C 1
ATOM 2287 O O . GLN A 1 276 ? -57.365 6.493 58.307 1.00 93.31 276 GLN A O 1
ATOM 2292 N N . LEU A 1 277 ? -55.411 5.447 57.933 1.00 92.69 277 LEU A N 1
ATOM 2293 C CA . LEU A 1 277 ? -55.409 4.708 59.201 1.00 92.69 277 LEU A CA 1
ATOM 2294 C C . LEU A 1 277 ? -55.341 5.643 60.415 1.00 92.69 277 LEU A C 1
ATOM 2296 O O . LEU A 1 277 ? -56.062 5.446 61.394 1.00 92.69 277 LEU A O 1
ATOM 2300 N N . LEU A 1 278 ? -54.501 6.682 60.355 1.00 92.38 278 LEU A N 1
ATOM 2301 C CA . LEU A 1 278 ? -54.419 7.694 61.411 1.00 92.38 278 LEU A CA 1
ATOM 2302 C C . LEU A 1 278 ? -55.739 8.447 61.572 1.00 92.38 278 LEU A C 1
ATOM 2304 O O . LEU A 1 278 ? -56.186 8.645 62.702 1.00 92.38 278 LEU A O 1
ATOM 2308 N N . TYR A 1 279 ? -56.379 8.822 60.463 1.00 90.56 279 TYR A N 1
ATOM 2309 C CA . TYR A 1 279 ? -57.687 9.467 60.489 1.00 90.56 279 TYR A CA 1
ATOM 2310 C C . TYR A 1 279 ? -58.723 8.567 61.169 1.00 90.56 279 TYR A C 1
ATOM 2312 O O . TYR A 1 279 ? -59.314 8.987 62.157 1.00 90.56 279 TYR A O 1
ATOM 2320 N N . GLN A 1 280 ? -58.854 7.304 60.745 1.00 89.94 280 GLN A N 1
ATOM 2321 C CA . GLN A 1 280 ? -59.763 6.335 61.373 1.00 89.94 280 GLN A CA 1
ATOM 2322 C C . GLN A 1 280 ? -59.491 6.165 62.872 1.00 89.94 280 GLN A C 1
ATOM 2324 O O . GLN A 1 280 ? -60.415 6.198 63.685 1.00 89.94 280 GLN A O 1
ATOM 2329 N N . ARG A 1 281 ? -58.218 6.029 63.265 1.00 91.19 281 ARG A N 1
ATOM 2330 C CA . ARG A 1 281 ? -57.828 5.917 64.676 1.00 91.19 281 ARG A CA 1
ATOM 2331 C C . ARG A 1 281 ? -58.235 7.154 65.473 1.00 91.19 281 ARG A C 1
ATOM 2333 O O . ARG A 1 281 ? -58.727 7.015 66.592 1.00 91.19 281 ARG A O 1
ATOM 2340 N N . ASN A 1 282 ? -58.037 8.345 64.917 1.00 90.38 282 ASN A N 1
ATOM 2341 C CA . ASN A 1 282 ? -58.415 9.598 65.562 1.00 90.38 282 ASN A CA 1
ATOM 2342 C C . ASN A 1 282 ? -59.937 9.745 65.662 1.00 90.38 282 ASN A C 1
ATOM 2344 O O . ASN A 1 282 ? -60.424 10.115 66.725 1.00 90.38 282 ASN A O 1
ATOM 2348 N N . THR A 1 283 ? -60.695 9.382 64.625 1.00 88.56 283 THR A N 1
ATOM 2349 C CA . THR A 1 283 ? -62.165 9.361 64.673 1.00 88.56 283 THR A CA 1
ATOM 2350 C C . THR A 1 283 ? -62.669 8.398 65.748 1.00 88.56 283 THR A C 1
ATOM 2352 O O . THR A 1 283 ? -63.514 8.776 66.556 1.00 88.56 283 THR A O 1
ATOM 2355 N N . ASN A 1 284 ? -62.100 7.192 65.830 1.00 89.88 284 ASN A N 1
ATOM 2356 C CA . ASN A 1 284 ? -62.454 6.204 66.853 1.00 89.88 284 ASN A CA 1
ATOM 2357 C C . ASN A 1 284 ? -62.131 6.702 68.271 1.00 89.88 284 ASN A C 1
ATOM 2359 O O . ASN A 1 284 ? -62.948 6.548 69.176 1.00 89.88 284 ASN A O 1
ATOM 2363 N N . ARG A 1 285 ? -60.968 7.342 68.467 1.00 86.81 285 ARG A N 1
ATOM 2364 C CA . ARG A 1 285 ? -60.594 7.972 69.746 1.00 86.81 285 ARG A CA 1
ATOM 2365 C C . ARG A 1 285 ? -61.553 9.091 70.136 1.00 86.81 285 ARG A C 1
ATOM 2367 O O . ARG A 1 285 ? -61.978 9.141 71.283 1.00 86.81 285 ARG A O 1
ATOM 2374 N N . LEU A 1 286 ? -61.913 9.965 69.196 1.00 85.31 286 LEU A N 1
ATOM 2375 C CA . LEU A 1 286 ? -62.885 11.031 69.441 1.00 85.31 286 LEU A CA 1
ATOM 2376 C C . LEU A 1 286 ? -64.248 10.450 69.831 1.00 85.31 286 LEU A C 1
ATOM 2378 O O . LEU A 1 286 ? -64.806 10.868 70.836 1.00 85.31 286 LEU A O 1
ATOM 2382 N N . GLN A 1 287 ? -64.738 9.430 69.119 1.00 84.62 287 GLN A N 1
ATOM 2383 C CA . GLN A 1 287 ? -65.991 8.751 69.465 1.00 84.62 287 GLN A CA 1
ATOM 2384 C C . GLN A 1 287 ? -65.946 8.091 70.851 1.00 84.62 287 GLN A C 1
ATOM 2386 O O . GLN A 1 287 ? -66.914 8.190 71.603 1.00 84.62 287 GLN A O 1
ATOM 2391 N N . GLN A 1 288 ? -64.838 7.434 71.212 1.00 84.12 288 GLN A N 1
ATOM 2392 C CA . GLN A 1 288 ? -64.651 6.866 72.552 1.00 84.12 288 GLN A CA 1
ATOM 2393 C C . GLN A 1 288 ? -64.641 7.951 73.629 1.00 84.12 288 GLN A C 1
ATOM 2395 O O . GLN A 1 288 ? -65.356 7.813 74.618 1.00 84.12 288 GLN A O 1
ATOM 2400 N N . ASN A 1 289 ? -63.906 9.044 73.418 1.00 84.06 289 ASN A N 1
ATOM 2401 C CA . ASN A 1 289 ? -63.884 10.176 74.341 1.00 84.06 289 ASN A CA 1
ATOM 2402 C C . ASN A 1 289 ? -65.280 10.802 74.494 1.00 84.06 289 ASN A C 1
ATOM 2404 O O . ASN A 1 289 ? -65.700 11.081 75.611 1.00 84.06 289 ASN A O 1
ATOM 2408 N N . THR A 1 290 ? -66.044 10.965 73.407 1.00 80.56 290 THR A N 1
ATOM 2409 C CA . THR A 1 290 ? -67.433 11.450 73.470 1.00 80.56 290 THR A CA 1
ATOM 2410 C C . THR A 1 290 ? -68.331 10.504 74.267 1.00 80.56 290 THR A C 1
ATOM 2412 O O . THR A 1 290 ? -69.093 10.969 75.109 1.00 80.56 290 THR A O 1
ATOM 2415 N N . ARG A 1 291 ? -68.221 9.184 74.059 1.00 79.69 291 ARG A N 1
ATOM 2416 C CA . ARG A 1 291 ? -68.977 8.189 74.841 1.00 79.69 291 ARG A CA 1
ATOM 2417 C C . ARG A 1 291 ? -68.597 8.217 76.322 1.00 79.69 291 ARG A C 1
ATOM 2419 O O . ARG A 1 291 ? -69.486 8.177 77.160 1.00 79.69 291 ARG A O 1
ATOM 2426 N N . GLN A 1 292 ? -67.307 8.346 76.642 1.00 77.88 292 GLN A N 1
ATOM 2427 C CA . GLN A 1 292 ? -66.826 8.472 78.023 1.00 77.88 292 GLN A CA 1
ATOM 2428 C C . GLN A 1 292 ? -67.343 9.747 78.701 1.00 77.88 292 GLN A C 1
ATOM 2430 O O . GLN A 1 292 ? -67.771 9.711 79.853 1.00 77.88 292 GLN A O 1
ATOM 2435 N N . LEU A 1 293 ? -67.358 10.874 77.983 1.00 75.56 293 LEU A N 1
ATOM 2436 C CA . LEU A 1 293 ? -67.942 12.119 78.481 1.00 75.56 293 LEU A CA 1
ATOM 2437 C C . LEU A 1 293 ? -69.455 11.980 78.705 1.00 75.56 293 LEU A C 1
ATOM 2439 O O . LEU A 1 293 ? -69.946 12.424 79.735 1.00 75.56 293 LEU A O 1
ATOM 2443 N N . GLN A 1 294 ? -70.185 11.308 77.811 1.00 70.75 294 GLN A N 1
ATOM 2444 C CA . GLN A 1 294 ? -71.616 11.026 77.993 1.00 70.75 294 GLN A CA 1
ATOM 2445 C C . GLN A 1 294 ? -71.886 10.133 79.216 1.00 70.75 294 GLN A C 1
ATOM 2447 O O . GLN A 1 294 ? -72.784 10.444 79.996 1.00 70.75 294 GLN A O 1
ATOM 2452 N N . THR A 1 295 ? -71.081 9.088 79.444 1.00 63.16 295 THR A N 1
ATOM 2453 C CA . THR A 1 295 ? -71.189 8.256 80.657 1.00 63.16 295 THR A CA 1
ATOM 2454 C C . THR A 1 295 ? -70.825 9.026 81.927 1.00 63.16 295 THR A C 1
ATOM 2456 O O . THR A 1 295 ? -71.468 8.844 82.956 1.00 63.16 295 THR A O 1
ATOM 2459 N N . ASN A 1 296 ? -69.849 9.936 81.870 1.00 63.94 296 ASN A N 1
ATOM 2460 C CA . ASN A 1 296 ? -69.493 10.780 83.012 1.00 63.94 296 ASN A CA 1
ATOM 2461 C C . ASN A 1 296 ? -70.593 11.803 83.336 1.00 63.94 296 ASN A C 1
ATOM 2463 O O . ASN A 1 296 ? -70.864 12.037 84.508 1.00 63.94 296 ASN A O 1
ATOM 2467 N N . VAL A 1 297 ? -71.265 12.363 82.324 1.00 59.31 297 VAL A N 1
ATOM 2468 C CA . VAL A 1 297 ? -72.425 13.253 82.512 1.00 59.31 297 VAL A CA 1
ATOM 2469 C C . VAL A 1 297 ? -73.624 12.485 83.086 1.00 59.31 297 VAL A C 1
ATOM 2471 O O . VAL A 1 297 ? -74.291 12.990 83.984 1.00 59.31 297 VAL A O 1
ATOM 2474 N N . GLN A 1 298 ? -73.872 11.242 82.655 1.00 57.50 298 GLN A N 1
ATOM 2475 C CA . GLN A 1 298 ? -74.917 10.392 83.249 1.00 57.50 298 GLN A CA 1
ATOM 2476 C C . GLN A 1 298 ? -74.618 10.021 84.711 1.00 57.50 298 GLN A C 1
ATOM 2478 O O . GLN A 1 298 ? -75.528 10.033 85.536 1.00 57.50 298 GLN A O 1
ATOM 2483 N N . ASN A 1 299 ? -73.350 9.776 85.055 1.00 57.28 299 ASN A N 1
ATOM 2484 C CA . ASN A 1 299 ? -72.921 9.476 86.426 1.00 57.28 299 ASN A CA 1
ATOM 2485 C C . ASN A 1 299 ? -72.867 10.711 87.353 1.00 57.28 299 ASN A C 1
ATOM 2487 O O . ASN A 1 299 ? -72.689 10.550 88.557 1.00 57.28 299 ASN A O 1
ATOM 2491 N N . GLN A 1 300 ? -73.032 11.932 86.827 1.00 50.84 300 GLN A N 1
ATOM 2492 C CA . GLN A 1 300 ? -73.107 13.172 87.615 1.00 50.84 300 GLN A CA 1
ATOM 2493 C C . GLN A 1 300 ? -74.545 13.638 87.914 1.00 50.84 300 GLN A C 1
ATOM 2495 O O . GLN A 1 300 ? -74.727 14.605 88.651 1.00 50.84 300 GLN A O 1
ATOM 2500 N N . ASN A 1 301 ? -75.576 12.928 87.443 1.00 45.69 301 ASN A N 1
ATOM 2501 C CA . ASN A 1 301 ? -76.980 13.221 87.764 1.00 45.69 301 ASN A CA 1
ATOM 2502 C C . ASN A 1 301 ? -77.427 12.654 89.126 1.00 45.69 301 ASN A C 1
ATOM 2504 O O . ASN A 1 301 ? -78.503 12.072 89.240 1.00 45.69 301 ASN A O 1
ATOM 2508 N N . ASN A 1 302 ? -76.625 12.849 90.176 1.00 51.78 302 ASN A N 1
ATOM 2509 C CA . ASN A 1 302 ? -77.090 12.665 91.552 1.00 51.78 302 ASN A CA 1
ATOM 2510 C C . ASN A 1 302 ? -76.563 13.796 92.462 1.00 51.78 302 ASN A C 1
ATOM 2512 O O . ASN A 1 302 ? -75.545 13.622 93.134 1.00 51.78 302 ASN A O 1
ATOM 2516 N N . PRO A 1 303 ? -77.194 14.986 92.481 1.00 49.41 303 PRO A N 1
ATOM 2517 C CA . PRO A 1 303 ? -76.822 16.051 93.402 1.00 49.41 303 PRO A CA 1
ATOM 2518 C C . PRO A 1 303 ? -77.838 16.126 94.547 1.00 49.41 303 PRO A C 1
ATOM 2520 O O . PRO A 1 303 ? -79.006 16.344 94.267 1.00 49.41 303 PRO A O 1
ATOM 2523 N N . LEU A 1 304 ? -77.405 15.978 95.809 1.00 49.00 304 LEU A N 1
ATOM 2524 C CA . LEU A 1 304 ? -78.056 16.595 96.993 1.00 49.00 304 LEU A CA 1
ATOM 2525 C C . LEU A 1 304 ? -77.308 16.382 98.335 1.00 49.00 304 LEU A C 1
ATOM 2527 O O . LEU A 1 304 ? -77.678 17.001 99.324 1.00 49.00 304 LEU A O 1
ATOM 2531 N N . GLY A 1 305 ? -76.235 15.581 98.407 1.00 47.50 305 GLY A N 1
ATOM 2532 C CA . GLY A 1 305 ? -75.640 15.189 99.701 1.00 47.50 305 GLY A CA 1
ATOM 2533 C C . GLY A 1 305 ? -74.717 16.184 100.429 1.00 47.50 305 GLY A C 1
ATOM 2534 O O . GLY A 1 305 ? -74.590 16.078 101.638 1.00 47.50 305 GLY A O 1
ATOM 2535 N N . ASN A 1 306 ? -74.077 17.152 99.756 1.00 58.88 306 ASN A N 1
ATOM 2536 C CA . ASN A 1 306 ? -72.892 17.833 100.333 1.00 58.88 306 ASN A CA 1
ATOM 2537 C C . ASN A 1 306 ? -72.981 19.371 100.441 1.00 58.88 306 ASN A C 1
ATOM 2539 O O . ASN A 1 306 ? -71.956 20.034 100.583 1.00 58.88 306 ASN A O 1
ATOM 2543 N N . MET A 1 307 ? -74.175 19.973 100.360 1.00 63.22 307 MET A N 1
ATOM 2544 C CA . MET A 1 307 ? -74.320 21.438 100.478 1.00 63.22 307 MET A CA 1
ATOM 2545 C C . MET A 1 307 ? -74.568 21.929 101.912 1.00 63.22 307 MET A C 1
ATOM 2547 O O . MET A 1 307 ? -74.207 23.063 102.213 1.00 63.22 307 MET A O 1
ATOM 2551 N N . ALA A 1 308 ? -75.124 21.094 102.794 1.00 62.84 308 ALA A N 1
ATOM 2552 C CA . ALA A 1 308 ? -75.413 21.462 104.185 1.00 62.84 308 ALA A CA 1
ATOM 2553 C C . ALA A 1 308 ? -74.128 21.635 105.023 1.00 62.84 308 ALA A C 1
ATOM 2555 O O . ALA A 1 308 ? -73.938 22.655 105.683 1.00 62.84 308 ALA A O 1
ATOM 2556 N N . ASP A 1 309 ? -73.167 20.712 104.919 1.00 66.69 309 ASP A N 1
ATOM 2557 C CA . ASP A 1 309 ? -71.920 20.779 105.703 1.00 66.69 309 ASP A CA 1
ATOM 2558 C C . ASP A 1 309 ? -71.019 21.960 105.311 1.00 66.69 309 ASP A C 1
ATOM 2560 O O . ASP A 1 309 ? -70.403 22.597 106.168 1.00 66.69 309 ASP A O 1
ATOM 2564 N N . ALA A 1 310 ? -71.002 22.326 104.025 1.00 69.31 310 ALA A N 1
ATOM 2565 C CA . ALA A 1 310 ? -70.294 23.513 103.549 1.00 69.31 310 ALA A CA 1
ATOM 2566 C C . ALA A 1 310 ? -70.915 24.818 104.085 1.00 69.31 310 ALA A C 1
ATOM 2568 O O . ALA A 1 310 ? -70.194 25.784 104.340 1.00 69.31 310 ALA A O 1
ATOM 2569 N N . ARG A 1 311 ? -72.240 24.846 104.288 1.00 76.94 311 ARG A N 1
ATOM 2570 C CA . ARG A 1 311 ? -72.969 26.002 104.837 1.00 76.94 311 ARG A CA 1
ATOM 2571 C C . ARG A 1 311 ? -72.785 26.144 106.349 1.00 76.94 311 ARG A C 1
ATOM 2573 O O . ARG A 1 311 ? -72.714 27.271 106.830 1.00 76.94 311 ARG A O 1
ATOM 2580 N N . ARG A 1 312 ? -72.634 25.035 107.087 1.00 77.25 312 ARG A N 1
ATOM 2581 C CA . ARG A 1 312 ? -72.372 25.020 108.544 1.00 77.25 312 ARG A CA 1
ATOM 2582 C C . ARG A 1 312 ? -70.958 25.468 108.920 1.00 77.25 312 ARG A C 1
ATOM 2584 O O . ARG A 1 312 ? -70.749 26.032 109.997 1.00 77.25 312 ARG A O 1
ATOM 2591 N N . LEU A 1 313 ? -69.988 25.230 108.035 1.00 79.69 313 LEU A N 1
ATOM 2592 C CA . LEU A 1 313 ? -68.555 25.427 108.281 1.00 79.69 313 LEU A CA 1
ATOM 2593 C C . LEU A 1 313 ? -68.169 26.810 108.859 1.00 79.69 313 LEU A C 1
ATOM 2595 O O . LEU A 1 313 ? -67.378 26.850 109.804 1.00 79.69 313 LEU A O 1
ATOM 2599 N N . PRO A 1 314 ? -68.711 27.947 108.373 1.00 79.94 314 PRO A N 1
ATOM 2600 C CA . PRO A 1 314 ? -68.366 29.269 108.900 1.00 79.94 314 PRO A CA 1
ATOM 2601 C C . PRO A 1 314 ? -68.786 29.460 110.362 1.00 79.94 314 PRO A C 1
ATOM 2603 O O . PRO A 1 314 ? -68.047 30.052 111.145 1.00 79.94 314 PRO A O 1
ATOM 2606 N N . VAL A 1 315 ? -69.953 28.930 110.743 1.00 80.19 315 VAL A N 1
ATOM 2607 C CA . VAL A 1 315 ? -70.479 29.030 112.111 1.00 80.19 315 VAL A CA 1
ATOM 2608 C C . VAL A 1 315 ? -69.725 28.080 113.046 1.00 80.19 315 VAL A C 1
ATOM 2610 O O . VAL A 1 315 ? -69.371 28.476 114.156 1.00 80.19 315 VAL A O 1
ATOM 2613 N N . LEU A 1 316 ? -69.385 26.870 112.583 1.00 82.12 316 LEU A N 1
ATOM 2614 C CA . LEU A 1 316 ? -68.551 25.923 113.336 1.00 82.12 316 LEU A CA 1
ATOM 2615 C C . LEU A 1 316 ? -67.147 26.486 113.618 1.00 82.12 316 LEU A C 1
ATOM 2617 O O . LEU A 1 316 ? -66.667 26.385 114.747 1.00 82.12 316 LEU A O 1
ATOM 2621 N N . ASN A 1 317 ? -66.522 27.156 112.643 1.00 82.88 317 ASN A N 1
ATOM 2622 C CA . ASN A 1 317 ? -65.229 27.827 112.831 1.00 82.88 317 ASN A CA 1
ATOM 2623 C C . ASN A 1 317 ? -65.290 28.976 113.856 1.00 82.88 317 ASN A C 1
ATOM 2625 O O . ASN A 1 317 ? -64.292 29.249 114.521 1.00 82.88 317 ASN A O 1
ATOM 2629 N N . LEU A 1 318 ? -66.448 29.630 114.010 1.00 82.50 318 LEU A N 1
ATOM 2630 C CA . LEU A 1 318 ? -66.655 30.707 114.982 1.00 82.50 318 LEU A CA 1
ATOM 2631 C C . LEU A 1 318 ? -66.723 30.177 116.428 1.00 82.50 318 LEU A C 1
ATOM 2633 O O . LEU A 1 318 ? -66.186 30.803 117.341 1.00 82.50 318 LEU A O 1
ATOM 2637 N N . ILE A 1 319 ? -67.372 29.026 116.644 1.00 84.44 319 ILE A N 1
ATOM 2638 C CA . ILE A 1 319 ? -67.591 28.454 117.986 1.00 84.44 319 ILE A CA 1
ATOM 2639 C C . ILE A 1 319 ? -66.483 27.491 118.434 1.00 84.44 319 ILE A C 1
ATOM 2641 O O . ILE A 1 319 ? -66.245 27.363 119.637 1.00 84.44 319 ILE A O 1
ATOM 2645 N N . ALA A 1 320 ? -65.777 26.837 117.504 1.00 81.50 320 ALA A N 1
ATOM 2646 C CA . ALA A 1 320 ? -64.775 25.813 117.817 1.00 81.50 320 ALA A CA 1
ATOM 2647 C C . ALA A 1 320 ? -63.676 26.272 118.804 1.00 81.50 320 ALA A C 1
ATOM 2649 O O . ALA A 1 320 ? -63.398 25.526 119.747 1.00 81.50 320 ALA A O 1
ATOM 2650 N N . PRO A 1 321 ? -63.091 27.487 118.698 1.00 81.88 321 PRO A N 1
ATOM 2651 C CA . PRO A 1 321 ? -62.082 27.952 119.654 1.00 81.88 321 PRO A CA 1
ATOM 2652 C C . PRO A 1 321 ? -62.625 28.154 121.075 1.00 81.88 321 PRO A C 1
ATOM 2654 O O . PRO A 1 321 ? -61.869 28.075 122.040 1.00 81.88 321 PRO A O 1
ATOM 2657 N N . ILE A 1 322 ? -63.920 28.448 121.215 1.00 82.50 322 ILE A N 1
ATOM 2658 C CA . ILE A 1 322 ? -64.569 28.671 122.513 1.00 82.50 322 ILE A CA 1
ATOM 2659 C C . ILE A 1 322 ? -64.960 27.337 123.144 1.00 82.50 322 ILE A C 1
ATOM 2661 O O . ILE A 1 322 ? -64.710 27.136 124.330 1.00 82.50 322 ILE A O 1
ATOM 2665 N N . LEU A 1 323 ? -65.469 26.396 122.346 1.00 82.62 323 LEU A N 1
ATOM 2666 C CA . LEU A 1 323 ? -65.724 25.028 122.796 1.00 82.62 323 LEU A CA 1
ATOM 2667 C C . LEU A 1 323 ? -64.432 24.348 123.271 1.00 82.62 323 LEU A C 1
ATOM 2669 O O . LEU A 1 323 ? -64.420 23.777 124.353 1.00 82.62 323 LEU A O 1
ATOM 2673 N N . ALA A 1 324 ? -63.316 24.522 122.555 1.00 77.94 324 ALA A N 1
ATOM 2674 C CA . ALA A 1 324 ? -62.015 23.972 122.948 1.00 77.94 324 ALA A CA 1
ATOM 2675 C C . ALA A 1 324 ? -61.466 24.515 124.287 1.00 77.94 324 ALA A C 1
ATOM 2677 O O . ALA A 1 324 ? -60.611 23.875 124.900 1.00 77.94 324 ALA A O 1
ATOM 2678 N N . LYS A 1 325 ? -61.929 25.685 124.757 1.00 79.75 325 LYS A N 1
ATOM 2679 C CA . LYS A 1 325 ? -61.567 26.215 126.086 1.00 79.75 325 LYS A CA 1
ATOM 2680 C C . LYS A 1 325 ? -62.317 25.515 127.221 1.00 79.75 325 LYS A C 1
ATOM 2682 O O . LYS A 1 325 ? -61.834 25.529 128.353 1.00 79.75 325 LYS A O 1
ATOM 2687 N N . ASN A 1 326 ? -63.474 24.917 126.944 1.00 77.75 326 ASN A N 1
ATOM 2688 C CA . ASN A 1 326 ? -64.201 24.127 127.927 1.00 77.75 326 ASN A CA 1
ATOM 2689 C C . ASN A 1 326 ? -63.559 22.740 128.035 1.00 77.75 326 ASN A C 1
ATOM 2691 O O . ASN A 1 326 ? -63.283 22.082 127.034 1.00 77.75 326 ASN A O 1
ATOM 2695 N N . LYS A 1 327 ? -63.311 22.275 129.264 1.00 79.88 327 LYS A N 1
ATOM 2696 C CA . LYS A 1 327 ? -62.848 20.897 129.469 1.00 79.88 327 LYS A CA 1
ATOM 2697 C C . LYS A 1 327 ? -63.976 19.924 129.090 1.00 79.88 327 LYS A C 1
ATOM 2699 O O . LYS A 1 327 ? -65.129 20.205 129.434 1.00 79.88 327 LYS A O 1
ATOM 2704 N N . PRO A 1 328 ? -63.674 18.785 128.439 1.00 83.88 328 PRO A N 1
ATOM 2705 C CA . PRO A 1 328 ? -64.675 17.760 128.164 1.00 83.88 328 PRO A CA 1
ATOM 2706 C C . PRO A 1 328 ? -65.356 17.272 129.445 1.00 83.88 328 PRO A C 1
ATOM 2708 O O . PRO A 1 328 ? -64.708 17.152 130.490 1.00 83.88 328 PRO A O 1
ATOM 2711 N N . TYR A 1 329 ? -66.652 16.975 129.372 1.00 85.50 329 TYR A N 1
ATOM 2712 C CA . TYR A 1 329 ? -67.413 16.530 130.536 1.00 85.50 329 TYR A CA 1
ATOM 2713 C C . TYR A 1 329 ? -67.017 15.118 130.964 1.00 85.50 329 TYR A C 1
ATOM 2715 O O . TYR A 1 329 ? -67.242 14.168 130.224 1.00 85.50 329 TYR A O 1
ATOM 2723 N N . THR A 1 330 ? -66.474 14.964 132.173 1.00 80.69 330 THR A N 1
ATOM 2724 C CA . THR A 1 330 ? -66.102 13.659 132.759 1.00 80.69 330 THR A CA 1
ATOM 2725 C C . THR A 1 330 ? -66.882 13.321 134.037 1.00 80.69 330 THR A C 1
ATOM 2727 O O . THR A 1 330 ? -66.542 12.359 134.726 1.00 80.69 330 THR A O 1
ATOM 2730 N N . GLY A 1 331 ? -67.936 14.088 134.352 1.00 79.38 331 GLY A N 1
ATOM 2731 C CA . GLY A 1 331 ? -68.742 13.922 135.570 1.00 79.38 331 GLY A CA 1
ATOM 2732 C C . GLY A 1 331 ? -68.207 14.661 136.803 1.00 79.38 331 GLY A C 1
ATOM 2733 O O . GLY A 1 331 ? -68.445 14.216 137.918 1.00 79.38 331 GLY A O 1
ATOM 2734 N N . GLN A 1 332 ? -67.449 15.751 136.626 1.00 77.25 332 GLN A N 1
ATOM 2735 C CA . GLN A 1 332 ? -66.869 16.526 137.742 1.00 77.25 332 GLN A CA 1
ATOM 2736 C C . GLN A 1 332 ? -67.834 17.536 138.385 1.00 77.25 332 GLN A C 1
ATOM 2738 O O . GLN A 1 332 ? -67.584 17.991 139.496 1.00 77.25 332 GLN A O 1
ATOM 2743 N N . GLU A 1 333 ? -68.915 17.895 137.697 1.00 83.94 333 GLU A N 1
ATOM 2744 C CA . GLU A 1 333 ? -69.948 18.819 138.175 1.00 83.94 333 GLU A CA 1
ATOM 2745 C C . GLU A 1 333 ? -71.335 18.333 137.712 1.00 83.94 333 GLU A C 1
ATOM 2747 O O . GLU A 1 333 ? -71.403 17.490 136.801 1.00 83.94 333 GLU A O 1
ATOM 2752 N N . PRO A 1 334 ? -72.439 18.821 138.309 1.00 84.12 334 PRO A N 1
ATOM 2753 C CA . PRO A 1 334 ? -73.785 18.437 137.902 1.00 84.12 334 PRO A CA 1
ATOM 2754 C C . PRO A 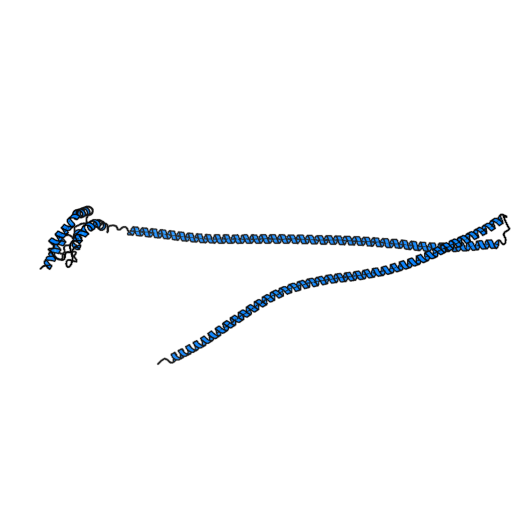1 334 ? -74.012 18.653 136.391 1.00 84.12 334 PRO A C 1
ATOM 2756 O O . PRO A 1 334 ? -73.612 19.688 135.853 1.00 84.12 334 PRO A O 1
ATOM 2759 N N . PRO A 1 335 ? -74.662 17.706 135.685 1.00 85.69 335 PRO A N 1
ATOM 2760 C CA . PRO A 1 335 ? -74.893 17.789 134.239 1.00 85.69 335 PRO A CA 1
ATOM 2761 C C . PRO A 1 335 ? -75.553 19.082 133.762 1.00 85.69 335 PRO A C 1
ATOM 2763 O O . PRO A 1 335 ? -75.268 19.562 132.664 1.00 85.69 335 PRO A O 1
ATOM 2766 N N . ASP A 1 336 ? -76.444 19.631 134.584 1.00 86.25 336 ASP A N 1
ATOM 2767 C CA . ASP A 1 336 ? -77.171 20.854 134.271 1.00 86.25 336 ASP A CA 1
ATOM 2768 C C . ASP A 1 336 ? -76.244 22.061 134.244 1.00 86.25 336 ASP A C 1
ATOM 2770 O O . ASP A 1 336 ? -76.228 22.771 133.239 1.00 86.25 336 ASP A O 1
ATOM 2774 N N . ASP A 1 337 ? -75.403 22.203 135.271 1.00 87.00 337 ASP A N 1
ATOM 2775 C CA . ASP A 1 337 ? -74.434 23.292 135.392 1.00 87.00 337 ASP A CA 1
ATOM 2776 C C . ASP A 1 337 ? -73.420 23.263 134.238 1.00 87.00 337 ASP A C 1
ATOM 2778 O O . ASP A 1 337 ? -73.124 24.299 133.634 1.00 87.00 337 ASP A O 1
ATOM 2782 N N . TYR A 1 338 ? -72.932 22.069 133.868 1.00 88.31 338 TYR A N 1
ATOM 2783 C CA . TYR A 1 338 ? -72.011 21.912 132.738 1.00 88.31 338 TYR A CA 1
ATOM 2784 C C . TYR A 1 338 ? -72.665 22.308 131.410 1.00 88.31 338 TYR A C 1
ATOM 2786 O O . TYR A 1 338 ? -72.092 23.085 130.639 1.00 88.31 338 TYR A O 1
ATOM 2794 N N . LEU A 1 339 ? -73.864 21.781 131.125 1.00 85.12 339 LEU A N 1
ATOM 2795 C CA . LEU A 1 339 ? -74.566 22.070 129.875 1.00 85.12 339 LEU A CA 1
ATOM 2796 C C . LEU A 1 339 ? -75.004 23.532 129.792 1.00 85.12 339 LEU A C 1
ATOM 2798 O O . LEU A 1 339 ? -74.882 24.120 128.723 1.00 85.12 339 LEU A O 1
ATOM 2802 N N . ASP A 1 340 ? -75.469 24.138 130.887 1.00 86.88 340 ASP A N 1
ATOM 2803 C CA . ASP A 1 340 ? -75.815 25.562 130.901 1.00 86.88 340 ASP A CA 1
ATOM 2804 C C . ASP A 1 340 ? -74.579 26.427 130.648 1.00 86.88 340 ASP A C 1
ATOM 2806 O O . ASP A 1 340 ? -74.629 27.323 129.804 1.00 86.88 340 ASP A O 1
ATOM 2810 N N . ARG A 1 341 ? -73.431 26.119 131.267 1.00 86.00 341 ARG A N 1
ATOM 2811 C CA . ARG A 1 341 ? -72.171 26.819 130.972 1.00 86.00 341 ARG A CA 1
ATOM 2812 C C . ARG A 1 341 ? -71.765 26.669 129.504 1.00 86.00 341 ARG A C 1
ATOM 2814 O O . ARG A 1 341 ? -71.336 27.643 128.883 1.00 86.00 341 ARG A O 1
ATOM 2821 N N . LEU A 1 342 ? -71.913 25.473 128.936 1.00 84.69 342 LEU A N 1
ATOM 2822 C CA . LEU A 1 342 ? -71.574 25.201 127.541 1.00 84.69 342 LEU A CA 1
ATOM 2823 C C . LEU A 1 342 ? -72.491 25.966 126.575 1.00 84.69 342 LEU A C 1
ATOM 2825 O O . LEU A 1 342 ? -71.993 26.642 125.673 1.00 84.69 342 LEU A O 1
ATOM 2829 N N . ILE A 1 343 ? -73.807 25.928 126.804 1.00 85.81 343 ILE A N 1
ATOM 2830 C CA . ILE A 1 343 ? -74.814 26.676 126.036 1.00 85.81 343 ILE A CA 1
ATOM 2831 C C . ILE A 1 343 ? -74.532 28.180 126.117 1.00 85.81 343 ILE A C 1
ATOM 2833 O O . ILE A 1 343 ? -74.505 28.861 125.091 1.00 85.81 343 ILE A O 1
ATOM 2837 N N . GLN A 1 344 ? -74.244 28.699 127.313 1.00 83.62 344 GLN A N 1
ATOM 2838 C CA . GLN A 1 344 ? -73.919 30.112 127.506 1.00 83.62 344 GLN A CA 1
ATOM 2839 C C . GLN A 1 344 ? -72.634 30.522 126.782 1.00 83.62 344 GLN A C 1
ATOM 2841 O O . GLN A 1 344 ? -72.597 31.592 126.173 1.00 83.62 344 GLN A O 1
ATOM 2846 N N . SER A 1 345 ? -71.606 29.667 126.769 1.00 83.25 345 SER A N 1
ATOM 2847 C CA . SER A 1 345 ? -70.327 29.975 126.116 1.00 83.25 345 SER A CA 1
ATOM 2848 C C . SER A 1 345 ? -70.450 30.209 124.605 1.00 83.25 345 SER A C 1
ATOM 2850 O O . SER A 1 345 ? -69.680 30.985 124.044 1.00 83.25 345 SER A O 1
ATOM 2852 N N . ILE A 1 346 ? -71.451 29.609 123.953 1.00 84.62 346 ILE A N 1
ATOM 2853 C CA . ILE A 1 346 ? -71.702 29.774 122.513 1.00 84.62 346 ILE A CA 1
ATOM 2854 C C . ILE A 1 346 ? -72.947 30.612 122.194 1.00 84.62 346 ILE A C 1
ATOM 2856 O O . ILE A 1 346 ? -73.304 30.753 121.025 1.00 84.62 346 ILE A O 1
ATOM 2860 N N . SER A 1 347 ? -73.583 31.218 123.203 1.00 83.44 347 SER A N 1
ATOM 2861 C CA . SER A 1 347 ? -74.791 32.045 123.040 1.00 83.44 347 SER A CA 1
ATOM 2862 C C . SER A 1 347 ? -74.599 33.214 122.063 1.00 83.44 347 SER A C 1
ATOM 2864 O O . SER A 1 347 ? -75.520 33.566 121.328 1.00 83.44 347 SER A O 1
ATOM 2866 N N . PHE A 1 348 ? -73.384 33.764 121.963 1.00 82.81 348 PHE A N 1
ATOM 2867 C CA . PHE A 1 348 ? -73.046 34.817 120.998 1.00 82.81 348 PHE A CA 1
ATOM 2868 C C . PHE A 1 348 ? -73.223 34.372 119.529 1.00 82.81 348 PHE A C 1
ATOM 2870 O O . PHE A 1 348 ? -73.487 35.203 118.662 1.00 82.81 348 PHE A O 1
ATOM 2877 N N . ALA A 1 349 ? -73.113 33.069 119.237 1.00 82.25 349 ALA A N 1
ATOM 2878 C CA . ALA A 1 349 ? -73.281 32.503 117.898 1.00 82.25 349 ALA A CA 1
ATOM 2879 C C . ALA A 1 349 ? -74.737 32.101 117.585 1.00 82.25 349 ALA A C 1
ATOM 2881 O O . ALA A 1 349 ? -75.043 31.726 116.450 1.00 82.25 349 ALA A O 1
ATOM 2882 N N . GLN A 1 350 ? -75.656 32.212 118.552 1.00 80.81 350 GLN A N 1
ATOM 2883 C CA . GLN A 1 350 ? -77.059 31.807 118.406 1.00 80.81 350 GLN A CA 1
ATOM 2884 C C . GLN A 1 350 ? -77.781 32.554 117.274 1.00 80.81 350 GLN A C 1
ATOM 2886 O O . GLN A 1 350 ? -78.599 31.965 116.562 1.00 80.81 350 GLN A O 1
ATOM 2891 N N . GLY A 1 351 ? -77.448 33.833 117.066 1.00 81.44 351 GLY A N 1
ATOM 2892 C CA . GLY A 1 351 ? -77.977 34.626 115.954 1.00 81.44 351 GLY A CA 1
ATOM 2893 C C . GLY A 1 351 ? -77.560 34.069 114.589 1.00 81.44 351 GLY A C 1
ATOM 2894 O O . GLY A 1 351 ? -78.393 33.944 113.697 1.00 81.44 351 GLY A O 1
ATOM 2895 N N . HIS A 1 352 ? -76.300 33.648 114.446 1.00 82.44 352 HIS A N 1
ATOM 2896 C CA . HIS A 1 352 ? -75.789 33.061 113.204 1.00 82.44 352 HIS A CA 1
ATOM 2897 C C . HIS A 1 352 ? -76.391 31.679 112.920 1.00 82.44 352 HIS A C 1
ATOM 2899 O O . HIS A 1 352 ? -76.752 31.400 111.779 1.00 82.44 352 HIS A O 1
ATOM 2905 N N . MET A 1 353 ? -76.558 30.844 113.952 1.00 84.56 353 MET A N 1
ATOM 2906 C CA . MET A 1 353 ? -77.200 29.529 113.823 1.00 84.56 353 MET A CA 1
ATOM 2907 C C . MET A 1 353 ? -78.671 29.656 113.398 1.00 84.56 353 MET A C 1
ATOM 2909 O O . MET A 1 353 ? -79.101 28.981 112.469 1.00 84.56 353 MET A O 1
ATOM 2913 N N . THR A 1 354 ? -79.423 30.572 114.018 1.00 82.19 354 THR A N 1
ATOM 2914 C CA . THR A 1 354 ? -80.844 30.806 113.696 1.00 82.19 354 THR A CA 1
ATOM 2915 C C . THR A 1 354 ? -81.039 31.371 112.288 1.00 82.19 354 THR A C 1
ATOM 2917 O O . THR A 1 354 ? -81.961 30.970 111.587 1.00 82.19 354 THR A O 1
ATOM 2920 N N . VAL A 1 355 ? -80.173 32.290 111.842 1.00 81.69 355 VAL A N 1
ATOM 2921 C CA . VAL A 1 355 ? -80.239 32.829 110.471 1.00 81.69 355 VAL A CA 1
ATOM 2922 C C . VAL A 1 355 ? -79.982 31.734 109.437 1.00 81.69 355 VAL A C 1
ATOM 2924 O O . VAL A 1 355 ? -80.667 31.706 108.417 1.00 81.69 355 VAL A O 1
ATOM 2927 N N . LEU A 1 356 ? -79.037 30.824 109.696 1.00 81.75 356 LEU A N 1
ATOM 2928 C CA . LEU A 1 356 ? -78.750 29.730 108.771 1.00 81.75 356 LEU A CA 1
ATOM 2929 C C . LEU A 1 356 ? -79.888 28.702 108.728 1.00 81.75 356 LEU A C 1
ATOM 2931 O O . LEU A 1 356 ? -80.288 28.311 107.637 1.00 81.75 356 LEU A O 1
ATOM 2935 N N . GLU A 1 357 ? -80.458 28.351 109.884 1.00 81.75 357 GLU A N 1
ATOM 2936 C CA . GLU A 1 357 ? -81.610 27.442 109.982 1.00 81.75 357 GLU A CA 1
ATOM 2937 C C . GLU A 1 357 ? -82.875 28.025 109.325 1.00 81.75 357 GLU A C 1
ATOM 2939 O O . GLU A 1 357 ? -83.592 27.326 108.616 1.00 81.75 357 GLU A O 1
ATOM 2944 N N . ASN A 1 358 ? -83.128 29.331 109.475 1.00 81.44 358 ASN A N 1
ATOM 2945 C CA . ASN A 1 358 ? -84.238 30.001 108.787 1.00 81.44 358 ASN A CA 1
ATOM 2946 C C . ASN A 1 358 ? -84.027 30.079 107.268 1.00 81.44 358 ASN A C 1
ATOM 2948 O O . ASN A 1 358 ? -84.997 30.082 106.511 1.00 81.44 358 ASN A O 1
ATOM 2952 N N . ALA A 1 359 ? -82.773 30.186 106.817 1.00 79.81 359 ALA A N 1
ATOM 2953 C CA . ALA A 1 359 ? -82.442 30.191 105.397 1.00 79.81 359 ALA A CA 1
ATOM 2954 C C . ALA A 1 359 ? -82.528 28.785 104.784 1.00 79.81 359 ALA A C 1
ATOM 2956 O O . ALA A 1 359 ? -82.908 28.656 103.622 1.00 79.81 359 ALA A O 1
ATOM 2957 N N . ASN A 1 360 ? -82.179 27.743 105.547 1.00 79.38 360 ASN A N 1
ATOM 2958 C CA . ASN A 1 360 ? -82.216 26.347 105.124 1.00 79.38 360 ASN A CA 1
ATOM 2959 C C . ASN A 1 360 ? -82.558 25.443 106.318 1.00 79.38 360 ASN A C 1
ATOM 2961 O O . ASN A 1 360 ? -81.735 25.255 107.213 1.00 79.38 360 ASN A O 1
ATOM 2965 N N . ALA A 1 361 ? -83.754 24.853 106.297 1.00 74.88 361 ALA A N 1
ATOM 2966 C CA . ALA A 1 361 ? -84.197 23.943 107.348 1.00 74.88 361 ALA A CA 1
ATOM 2967 C C . ALA A 1 361 ? -83.267 22.717 107.454 1.00 74.88 361 ALA A C 1
ATOM 2969 O O . ALA A 1 361 ? -82.996 22.057 106.446 1.00 74.88 361 ALA A O 1
ATOM 2970 N N . GLY A 1 362 ? -82.817 22.406 108.670 1.00 74.19 362 GLY A N 1
ATOM 2971 C CA . GLY A 1 362 ? -81.923 21.292 108.986 1.00 74.19 362 GLY A CA 1
ATOM 2972 C C . GLY A 1 362 ? -80.429 21.637 109.016 1.00 74.19 362 GLY A C 1
ATOM 2973 O O . GLY A 1 362 ? -79.619 20.744 109.262 1.00 74.19 362 GLY A O 1
ATOM 2974 N N . ASP A 1 363 ? -80.014 22.890 108.791 1.00 78.00 363 ASP A N 1
ATOM 2975 C CA . ASP A 1 363 ? -78.598 23.289 108.841 1.00 78.00 363 ASP A CA 1
ATOM 2976 C C . ASP A 1 363 ? -78.080 23.456 110.293 1.00 78.00 363 ASP A C 1
ATOM 2978 O O . ASP A 1 363 ? -76.944 23.080 110.569 1.00 78.00 363 ASP A O 1
ATOM 2982 N N . PHE A 1 364 ? -78.878 23.950 111.242 1.00 80.56 364 PHE A N 1
ATOM 2983 C CA . PHE A 1 364 ? -78.576 24.019 112.687 1.00 80.56 364 PHE A CA 1
ATOM 2984 C C . PHE A 1 364 ? -79.823 23.705 113.536 1.00 80.56 364 PHE A C 1
ATOM 2986 O O . PHE A 1 364 ? -80.154 24.410 114.501 1.00 80.56 364 PHE A O 1
ATOM 2993 N N . ASP A 1 365 ? -80.514 22.624 113.181 1.00 83.50 365 ASP A N 1
ATOM 2994 C CA . ASP A 1 365 ? -81.602 22.067 113.977 1.00 83.50 365 ASP A CA 1
ATOM 2995 C C . ASP A 1 365 ? -81.103 21.516 115.331 1.00 83.50 365 ASP A C 1
ATOM 2997 O O . ASP A 1 365 ? -79.914 21.554 115.679 1.00 83.50 365 ASP A O 1
ATOM 3001 N N . ASP A 1 366 ? -82.028 21.023 116.151 1.00 84.00 366 ASP A N 1
ATOM 3002 C CA . ASP A 1 366 ? -81.675 20.505 117.470 1.00 84.00 366 ASP A CA 1
ATOM 3003 C C . ASP A 1 366 ? -80.794 19.247 117.409 1.00 84.00 366 ASP A C 1
ATOM 3005 O O . ASP A 1 366 ? -80.033 19.018 118.353 1.00 84.00 366 ASP A O 1
ATOM 3009 N N . ALA A 1 367 ? -80.810 18.490 116.304 1.00 82.12 367 ALA A N 1
ATOM 3010 C CA . ALA A 1 367 ? -79.943 17.328 116.114 1.00 82.12 367 ALA A CA 1
ATOM 3011 C C . ALA A 1 367 ? -78.488 17.755 115.922 1.00 82.12 367 ALA A C 1
ATOM 3013 O O . ALA A 1 367 ? -77.607 17.262 116.629 1.00 82.12 367 ALA A O 1
ATOM 3014 N N . VAL A 1 368 ? -78.242 18.757 115.075 1.00 83.94 368 VAL A N 1
ATOM 3015 C CA . VAL A 1 368 ? -76.901 19.326 114.874 1.00 83.94 368 VAL A CA 1
ATOM 3016 C C . VAL A 1 368 ? -76.368 19.953 116.164 1.00 83.94 368 VAL A C 1
ATOM 3018 O O . VAL A 1 368 ? -75.219 19.717 116.543 1.00 83.94 368 VAL A O 1
ATOM 3021 N N . LYS A 1 369 ? -77.198 20.713 116.893 1.00 83.88 369 LYS A N 1
ATOM 3022 C CA . LYS A 1 369 ? -76.810 21.282 118.200 1.00 83.88 369 LYS A CA 1
ATOM 3023 C C . LYS A 1 369 ? -76.493 20.189 119.216 1.00 83.88 369 LYS A C 1
ATOM 3025 O O . LYS A 1 369 ? -75.516 20.295 119.956 1.00 83.88 369 LYS A O 1
ATOM 3030 N N . CYS A 1 370 ? -77.305 19.135 119.244 1.00 85.88 370 CYS A N 1
ATOM 3031 C CA . CYS A 1 370 ? -77.082 17.990 120.111 1.00 85.88 370 CYS A CA 1
ATOM 3032 C C . CYS A 1 370 ? -75.743 17.312 119.801 1.00 85.88 370 CYS A C 1
ATOM 3034 O O . CYS A 1 370 ? -75.017 16.979 120.733 1.00 85.88 370 CYS A O 1
ATOM 3036 N N . ASP A 1 371 ? -75.384 17.143 118.529 1.00 85.62 371 ASP A N 1
ATOM 3037 C CA . ASP A 1 371 ? -74.123 16.511 118.133 1.00 85.62 371 ASP A CA 1
ATOM 3038 C C . ASP A 1 371 ? -72.897 17.377 118.472 1.00 85.62 371 ASP A C 1
ATOM 3040 O O . ASP A 1 371 ? -71.881 16.846 118.928 1.00 85.62 371 ASP A O 1
ATOM 3044 N N . ILE A 1 372 ? -73.011 18.710 118.383 1.00 85.31 372 ILE A N 1
ATOM 3045 C CA . ILE A 1 372 ? -71.978 19.642 118.873 1.00 85.31 372 ILE A CA 1
ATOM 3046 C C . ILE A 1 372 ? -71.743 19.451 120.378 1.00 85.31 372 ILE A C 1
ATOM 3048 O O . ILE A 1 372 ? -70.595 19.418 120.823 1.00 85.31 372 ILE A O 1
ATOM 3052 N N . TYR A 1 373 ? -72.806 19.289 121.170 1.00 87.25 373 TYR A N 1
ATOM 3053 C CA . TYR A 1 373 ? -72.680 19.054 122.611 1.00 87.25 373 TYR A CA 1
ATOM 3054 C C . TYR A 1 373 ? -72.196 17.640 122.942 1.00 87.25 373 TYR A C 1
ATOM 3056 O O . TYR A 1 373 ? -71.366 17.489 123.837 1.00 87.25 373 TYR A O 1
ATOM 3064 N N . LYS A 1 374 ? -72.620 16.609 122.199 1.00 85.88 374 LYS A N 1
ATOM 3065 C CA . LYS A 1 374 ? -72.074 15.246 122.338 1.00 85.88 374 LYS A CA 1
ATOM 3066 C C . LYS A 1 374 ? -70.565 15.220 122.114 1.00 85.88 374 LYS A C 1
ATOM 3068 O O . LYS A 1 374 ? -69.861 14.524 122.839 1.00 85.88 374 LYS A O 1
ATOM 3073 N N . ALA A 1 375 ? -70.058 16.011 121.167 1.00 83.25 375 ALA A N 1
ATOM 3074 C CA . ALA A 1 375 ? -68.624 16.125 120.907 1.00 83.25 375 ALA A CA 1
ATOM 3075 C C . ALA A 1 375 ? -67.826 16.734 122.081 1.00 83.25 375 ALA A C 1
ATOM 3077 O O . ALA A 1 375 ? -66.603 16.630 122.094 1.00 83.25 375 ALA A O 1
ATOM 3078 N N . GLN A 1 376 ? -68.494 17.355 123.063 1.00 84.88 376 GLN A N 1
ATOM 3079 C CA . GLN A 1 376 ? -67.879 17.881 124.291 1.00 84.88 376 GLN A CA 1
ATOM 3080 C C . GLN A 1 376 ? -67.951 16.898 125.473 1.00 84.88 376 GLN A C 1
ATOM 3082 O O . GLN A 1 376 ? -67.478 17.207 126.568 1.00 84.88 376 GLN A O 1
ATOM 3087 N N . MET A 1 377 ? -68.516 15.704 125.275 1.00 86.94 377 MET A N 1
ATOM 3088 C CA . MET A 1 377 ? -68.485 14.640 126.278 1.00 86.94 377 MET A CA 1
ATOM 3089 C C . MET A 1 377 ? -67.099 13.997 126.331 1.00 86.94 377 MET A C 1
ATOM 3091 O O . MET A 1 377 ? -66.382 13.945 125.335 1.00 86.94 377 MET A O 1
ATOM 3095 N N . GLY A 1 378 ? -66.701 13.523 127.509 1.00 79.88 378 GLY A N 1
ATOM 3096 C CA . GLY A 1 378 ? -65.381 12.958 127.764 1.00 79.88 378 GLY A CA 1
ATOM 3097 C C . GLY A 1 378 ? -65.423 11.765 128.719 1.00 79.88 378 GLY A C 1
ATOM 3098 O O . GLY A 1 378 ? -66.373 11.557 129.474 1.00 79.88 378 GLY A O 1
ATOM 3099 N N . GLY A 1 379 ? -64.356 10.966 128.719 1.00 79.38 379 GLY A N 1
ATOM 3100 C CA . GLY A 1 379 ? -64.211 9.841 129.648 1.00 79.38 379 GLY A CA 1
ATOM 3101 C C . GLY A 1 379 ? -65.356 8.828 129.541 1.00 79.38 379 GLY A C 1
ATOM 3102 O O . GLY A 1 379 ? -65.671 8.361 128.453 1.00 79.38 379 GLY A O 1
ATOM 3103 N N . LYS A 1 380 ? -65.983 8.500 130.676 1.00 76.31 380 LYS A N 1
ATOM 3104 C CA . LYS A 1 380 ? -67.057 7.494 130.794 1.00 76.31 380 LYS A CA 1
ATOM 3105 C C . LYS A 1 380 ? -68.406 7.897 130.181 1.00 76.31 380 LYS A C 1
ATOM 3107 O O . LYS A 1 380 ? -69.272 7.047 130.030 1.00 76.31 380 LYS A O 1
ATOM 3112 N N . TYR A 1 381 ? -68.563 9.161 129.779 1.00 82.75 381 TYR A N 1
ATOM 3113 C CA . TYR A 1 381 ? -69.739 9.649 129.044 1.00 82.75 381 TYR A CA 1
ATOM 3114 C C . TYR A 1 381 ? -69.586 9.483 127.521 1.00 82.75 381 TYR A C 1
ATOM 3116 O O . TYR A 1 381 ? -70.432 9.946 126.758 1.00 82.75 381 TYR A O 1
ATOM 3124 N N . LEU A 1 382 ? -68.510 8.827 127.067 1.00 79.88 382 LEU A N 1
ATOM 3125 C CA . LEU A 1 382 ? -68.295 8.434 125.678 1.00 79.88 382 LEU A CA 1
ATOM 3126 C C . LEU A 1 382 ? -68.273 6.898 125.532 1.00 79.88 382 LEU A C 1
ATOM 3128 O O . LEU A 1 382 ? -67.632 6.222 126.337 1.00 79.88 382 LEU A O 1
ATOM 3132 N N . PRO A 1 383 ? -68.875 6.346 124.462 1.00 78.81 383 PRO A N 1
ATOM 3133 C CA . PRO A 1 383 ? -69.680 7.051 123.465 1.00 78.81 383 PRO A CA 1
ATOM 3134 C C . PRO A 1 383 ? -71.066 7.424 124.016 1.00 78.81 383 PRO A C 1
ATOM 3136 O O . PRO A 1 383 ? -71.689 6.634 124.722 1.00 78.81 383 PRO A O 1
ATOM 3139 N N . VAL A 1 384 ? -71.576 8.604 123.646 1.00 81.88 384 VAL A N 1
ATOM 3140 C CA . VAL A 1 384 ? -72.984 8.941 123.901 1.00 81.88 384 VAL A CA 1
ATOM 3141 C C . VAL A 1 384 ? -73.846 8.059 122.991 1.00 81.88 384 VAL A C 1
ATOM 3143 O O . VAL A 1 384 ? -73.652 8.098 121.771 1.00 81.88 384 VAL A O 1
ATOM 3146 N N . PRO A 1 385 ? -74.777 7.253 123.528 1.00 82.75 385 PRO A N 1
ATOM 3147 C CA . PRO A 1 385 ? -75.611 6.384 122.711 1.00 82.75 385 PRO A CA 1
ATOM 3148 C C . PRO A 1 385 ? -76.572 7.201 121.832 1.00 82.75 385 PRO A C 1
ATOM 3150 O O . PRO A 1 385 ? -76.915 8.342 122.134 1.00 82.75 385 PRO A O 1
ATOM 3153 N N . ALA A 1 386 ? -77.031 6.620 120.720 1.00 80.12 386 ALA A N 1
ATOM 3154 C CA . ALA A 1 386 ? -78.016 7.275 119.853 1.00 80.12 386 ALA A CA 1
ATOM 3155 C C . ALA A 1 386 ? -79.410 7.374 120.510 1.00 80.12 386 ALA A C 1
ATOM 3157 O O . ALA A 1 386 ? -80.195 8.258 120.169 1.00 80.12 386 ALA A O 1
ATOM 3158 N N . GLN A 1 387 ? -79.703 6.480 121.457 1.00 84.06 387 GLN A N 1
ATOM 3159 C CA . GLN A 1 387 ? -80.960 6.383 122.198 1.00 84.06 387 GLN A CA 1
ATOM 3160 C C . GLN A 1 387 ? -80.680 6.338 123.699 1.00 84.06 387 GLN A C 1
ATOM 3162 O O . GLN A 1 387 ? -79.687 5.745 124.113 1.00 84.06 387 GLN A O 1
ATOM 3167 N N . ASP A 1 388 ? -81.545 6.954 124.502 1.00 83.06 388 ASP A N 1
ATOM 3168 C CA . ASP A 1 388 ? -81.433 7.001 125.955 1.00 83.06 388 ASP A CA 1
ATOM 3169 C C . ASP A 1 388 ? -81.912 5.675 126.575 1.00 83.06 388 ASP A C 1
ATOM 3171 O O . ASP A 1 388 ? -83.125 5.430 126.639 1.00 83.06 388 ASP A O 1
ATOM 3175 N N . PRO A 1 389 ? -80.997 4.818 127.071 1.00 80.25 389 PRO A N 1
ATOM 3176 C CA . PRO A 1 389 ? -81.359 3.529 127.656 1.00 80.25 389 PRO A CA 1
ATOM 3177 C C . PRO A 1 389 ? -82.117 3.671 128.984 1.00 80.25 389 PRO A C 1
ATOM 3179 O O . PRO A 1 389 ? -82.668 2.694 129.492 1.00 80.25 389 PRO A O 1
ATOM 3182 N N . TYR A 1 390 ? -82.137 4.866 129.576 1.00 79.69 390 TYR A N 1
ATOM 3183 C CA . TYR A 1 390 ? -82.768 5.135 130.864 1.00 79.69 390 TYR A CA 1
ATOM 3184 C C . TYR A 1 390 ? -84.135 5.807 130.726 1.00 79.69 390 TYR A C 1
ATOM 3186 O O . TYR A 1 390 ? -84.854 5.915 131.719 1.00 79.69 390 TYR A O 1
ATOM 3194 N N . ASN A 1 391 ? -84.514 6.200 129.508 1.00 77.69 391 ASN A N 1
ATOM 3195 C CA . ASN A 1 391 ? -85.752 6.909 129.213 1.00 77.69 391 ASN A CA 1
ATOM 3196 C C . ASN A 1 391 ? -86.453 6.326 127.973 1.00 77.69 391 ASN A C 1
ATOM 3198 O O . ASN A 1 391 ? -86.579 6.974 126.933 1.00 77.69 391 ASN A O 1
ATOM 3202 N N . GLY A 1 392 ? -86.871 5.059 128.067 1.00 73.75 392 GLY A N 1
ATOM 3203 C CA . GLY A 1 392 ? -87.711 4.407 127.053 1.00 73.75 392 GLY A CA 1
ATOM 3204 C C . GLY A 1 392 ? -87.095 4.306 125.651 1.00 73.75 392 GLY A C 1
ATOM 3205 O O . GLY A 1 392 ? -87.847 4.220 124.684 1.00 73.75 392 GLY A O 1
ATOM 3206 N N . ASN A 1 393 ? -85.760 4.328 125.529 1.00 80.81 393 ASN A N 1
ATOM 3207 C CA . ASN A 1 393 ? -85.023 4.363 124.258 1.00 80.81 393 ASN A CA 1
ATOM 3208 C C . ASN A 1 393 ? -85.365 5.572 123.367 1.00 80.81 393 ASN A C 1
ATOM 3210 O O . ASN A 1 393 ? -85.292 5.488 122.139 1.00 80.81 393 ASN A O 1
ATOM 3214 N N . ALA A 1 394 ? -85.724 6.710 123.965 1.00 81.19 394 ALA A N 1
ATOM 3215 C CA . ALA A 1 394 ? -85.921 7.951 123.223 1.00 81.19 394 ALA A CA 1
ATOM 3216 C C . ALA A 1 394 ? -84.626 8.379 122.506 1.00 81.19 394 ALA A C 1
ATOM 3218 O O . ALA A 1 394 ? -83.534 8.250 123.057 1.00 81.19 394 ALA A O 1
ATOM 3219 N N . ASN A 1 395 ? -84.726 8.906 121.283 1.00 83.62 395 ASN A N 1
ATOM 3220 C CA . ASN A 1 395 ? -83.553 9.367 120.535 1.00 83.62 395 ASN A CA 1
ATOM 3221 C C . ASN A 1 395 ? -82.870 10.542 121.260 1.00 83.62 395 ASN A C 1
ATOM 3223 O O . ASN A 1 395 ? -83.525 11.517 121.625 1.00 83.62 395 ASN A O 1
ATOM 3227 N N . ILE A 1 396 ? -81.545 10.477 121.417 1.00 84.56 396 ILE A N 1
ATOM 3228 C CA . ILE A 1 396 ? -80.727 11.574 121.950 1.00 84.56 396 ILE A CA 1
ATOM 3229 C C . ILE A 1 396 ? -80.343 12.487 120.784 1.00 84.56 396 ILE A C 1
ATOM 3231 O O . ILE A 1 396 ? -79.223 12.444 120.275 1.00 84.56 396 ILE A O 1
ATOM 3235 N N . ASN A 1 397 ? -81.302 13.263 120.291 1.00 85.75 397 ASN A N 1
ATOM 3236 C CA . ASN A 1 397 ? -81.143 14.130 119.119 1.00 85.75 397 ASN A CA 1
ATOM 3237 C C . ASN A 1 397 ? -81.562 15.583 119.385 1.00 85.75 397 ASN A C 1
ATOM 3239 O O . ASN A 1 397 ? -81.742 16.351 118.452 1.00 85.75 397 ASN A O 1
ATOM 3243 N N . THR A 1 398 ? -81.719 15.968 120.649 1.00 85.88 398 THR A N 1
ATOM 3244 C CA . THR A 1 398 ? -81.918 17.360 121.068 1.00 85.88 398 THR A CA 1
ATOM 3245 C C . THR A 1 398 ? -81.104 17.647 122.332 1.00 85.88 398 THR A C 1
ATOM 3247 O O . THR A 1 398 ? -80.899 16.734 123.146 1.00 85.88 398 THR A O 1
ATOM 3250 N N . PRO A 1 399 ? -80.689 18.903 122.584 1.00 84.50 399 PRO A N 1
ATOM 3251 C CA . PRO A 1 399 ? -79.994 19.267 123.820 1.00 84.50 399 PRO A CA 1
ATOM 3252 C C . PRO A 1 399 ? -80.765 18.875 125.092 1.00 84.50 399 PRO A C 1
ATOM 3254 O O . PRO A 1 399 ? -80.159 18.493 126.090 1.00 84.50 399 PRO A O 1
ATOM 3257 N N . ALA A 1 400 ? -82.102 18.901 125.050 1.00 84.56 400 ALA A N 1
ATOM 3258 C CA . ALA A 1 400 ? -82.955 18.490 126.164 1.00 84.56 400 ALA A CA 1
ATOM 3259 C C . ALA A 1 400 ? -82.889 16.976 126.426 1.00 84.56 400 ALA A C 1
ATOM 3261 O O . ALA A 1 400 ? -82.743 16.556 127.573 1.00 84.56 400 ALA A O 1
ATOM 3262 N N . THR A 1 401 ? -82.943 16.155 125.372 1.00 87.75 401 THR A N 1
ATOM 3263 C CA . THR A 1 401 ? -82.787 14.692 125.497 1.00 87.75 401 THR A CA 1
ATOM 3264 C C . THR A 1 401 ? -81.375 14.296 125.931 1.00 87.75 401 THR A C 1
ATOM 3266 O O . THR A 1 401 ? -81.222 13.390 126.744 1.00 87.75 401 THR A O 1
ATOM 3269 N N . LEU A 1 402 ? -80.346 15.028 125.485 1.00 86.31 402 LEU A N 1
ATOM 3270 C CA . LEU A 1 402 ? -78.971 14.846 125.955 1.00 86.31 402 LEU A CA 1
ATOM 3271 C C . LEU A 1 402 ? -78.840 15.185 127.440 1.00 86.31 402 LEU A C 1
ATOM 3273 O O . LEU A 1 402 ? -78.254 14.414 128.192 1.00 86.31 402 LEU A O 1
ATOM 3277 N N . ARG A 1 403 ? -79.438 16.299 127.878 1.00 88.12 403 ARG A N 1
ATOM 3278 C CA . ARG A 1 403 ? -79.482 16.688 129.292 1.00 88.12 403 ARG A CA 1
ATOM 3279 C C . ARG A 1 403 ? -80.170 15.631 130.154 1.00 88.12 403 ARG A C 1
ATOM 3281 O O . ARG A 1 403 ? -79.651 15.293 131.214 1.00 88.12 403 ARG A O 1
ATOM 3288 N N . ALA A 1 404 ? -81.310 15.100 129.711 1.00 86.38 404 ALA A N 1
ATOM 3289 C CA . ALA A 1 404 ? -82.028 14.043 130.423 1.00 86.38 404 ALA A CA 1
ATOM 3290 C C . ALA A 1 404 ? -81.163 12.783 130.585 1.00 86.38 404 ALA A C 1
ATOM 3292 O O . ALA A 1 404 ? -80.990 12.305 131.706 1.00 86.38 404 ALA A O 1
ATOM 3293 N N . TRP A 1 405 ? -80.529 12.336 129.498 1.00 89.25 405 TRP A N 1
ATOM 3294 C CA . TRP A 1 405 ? -79.606 11.208 129.536 1.00 89.25 405 TRP A CA 1
ATOM 3295 C C . TRP A 1 405 ? -78.420 11.467 130.472 1.00 89.25 405 TRP A C 1
ATOM 3297 O O . TRP A 1 405 ? -78.118 10.629 131.319 1.00 89.25 405 TRP A O 1
ATOM 3307 N N . MET A 1 406 ? -77.778 12.640 130.388 1.00 87.56 406 MET A N 1
ATOM 3308 C CA . MET A 1 406 ? -76.651 12.978 131.263 1.00 87.56 406 MET A CA 1
ATOM 3309 C C . MET A 1 406 ? -77.058 12.985 132.738 1.00 87.56 406 MET A C 1
ATOM 3311 O O . MET A 1 406 ? -76.302 12.486 133.564 1.00 87.56 406 MET A O 1
ATOM 3315 N N . ARG A 1 407 ? -78.252 13.492 133.086 1.00 87.75 407 ARG A N 1
ATOM 3316 C CA . ARG A 1 407 ? -78.792 13.423 134.457 1.00 87.75 407 ARG A CA 1
ATOM 3317 C C . ARG A 1 407 ? -78.961 11.983 134.925 1.00 87.75 407 ARG A C 1
ATOM 3319 O O . ARG A 1 407 ? -78.492 11.643 136.008 1.00 87.75 407 ARG A O 1
ATOM 3326 N N . SER A 1 408 ? -79.602 11.139 134.116 1.00 86.31 408 SER A N 1
ATOM 3327 C CA . SER A 1 408 ? -79.827 9.731 134.455 1.00 86.31 408 SER A CA 1
ATOM 3328 C C . SER A 1 408 ? -78.521 8.942 134.560 1.00 86.31 408 SER A C 1
ATOM 3330 O O . SER A 1 408 ? -78.384 8.108 135.454 1.00 86.31 408 SER A O 1
ATOM 3332 N N . HIS A 1 409 ? -77.548 9.226 133.693 1.00 84.62 409 HIS A N 1
ATOM 3333 C CA . HIS A 1 409 ? -76.225 8.605 133.727 1.00 84.62 409 HIS A CA 1
ATOM 3334 C C . HIS A 1 409 ? -75.420 9.079 134.948 1.00 84.62 409 HIS A C 1
ATOM 3336 O O . HIS A 1 409 ? -74.863 8.259 135.670 1.00 84.62 409 HIS A O 1
ATOM 3342 N N . TYR A 1 410 ? -75.434 10.380 135.247 1.00 85.06 410 TYR A N 1
ATOM 3343 C CA . TYR A 1 410 ? -74.738 10.963 136.396 1.00 85.06 410 TYR A CA 1
ATOM 3344 C C . TYR A 1 410 ? -75.288 10.470 137.738 1.00 85.06 410 TYR A C 1
ATOM 3346 O O . TYR A 1 410 ? -74.508 10.094 138.610 1.00 85.06 410 TYR A O 1
ATOM 3354 N N . GLN A 1 411 ? -76.615 10.391 137.901 1.00 80.62 411 GLN A N 1
ATOM 3355 C CA . GLN A 1 411 ? -77.244 9.864 139.123 1.00 80.62 411 GLN A CA 1
ATOM 3356 C C . GLN A 1 411 ? -76.886 8.398 139.392 1.00 80.62 411 GLN A C 1
ATOM 3358 O O . GLN A 1 411 ? -76.724 8.014 140.542 1.00 80.62 411 GLN A O 1
ATOM 3363 N N . ARG A 1 412 ? -76.733 7.575 138.350 1.00 76.25 412 ARG A N 1
ATOM 3364 C CA . ARG A 1 412 ? -76.341 6.163 138.504 1.00 76.25 412 ARG A CA 1
ATOM 3365 C C . ARG A 1 412 ? -74.856 5.972 138.798 1.00 76.25 412 ARG A C 1
ATOM 3367 O O . ARG A 1 412 ? -74.462 4.900 139.231 1.00 76.25 412 ARG A O 1
ATOM 3374 N N . GLU A 1 413 ? -74.042 6.984 138.529 1.00 69.75 413 GLU A N 1
ATOM 3375 C CA . GLU A 1 413 ? -72.598 6.945 138.758 1.00 69.75 413 GLU A CA 1
ATOM 3376 C C . GLU A 1 413 ? -72.156 7.633 140.054 1.00 69.75 413 GLU A C 1
ATOM 3378 O O . GLU A 1 413 ? -70.999 7.488 140.445 1.00 69.75 413 GLU A O 1
ATOM 3383 N N . THR A 1 414 ? -73.035 8.418 140.681 1.00 61.38 414 THR A N 1
ATOM 3384 C CA . THR A 1 414 ? -72.768 9.150 141.933 1.00 61.38 414 THR A CA 1
ATOM 3385 C C . THR A 1 414 ? -73.478 8.554 143.155 1.00 61.38 414 THR A C 1
ATOM 3387 O O . THR A 1 414 ? -73.296 9.074 144.255 1.00 61.38 414 THR A O 1
ATOM 3390 N N . VAL A 1 415 ? -74.235 7.461 142.975 1.00 48.62 415 VAL A N 1
ATOM 3391 C CA . VAL A 1 415 ? -74.912 6.680 144.031 1.00 48.62 415 VAL A CA 1
ATOM 3392 C C . VAL A 1 415 ? -74.247 5.326 144.220 1.00 48.62 415 VAL A C 1
ATOM 3394 O O . VAL A 1 415 ? -73.925 4.688 143.192 1.00 48.62 415 VAL A O 1
#

=== Feature glossary ===
A reading guide for the features in this record.

Start from the sequence.

  · Sequence gives the chain of amino acids in standard one-letter code (A=alanine, C=cysteine, …, Y=tyrosine), read N→C. It is the only feature that is directly encoded by the gene; all structural features are derived from the folded form of this sequence.

Fold it, and you get atomic coordinates and the backbone conformation that goes with them.

  · The mmCIF table is the protein's shape written out atom by atom. For each backbone N, Cα, C, and carbonyl O, it records an (x, y, z) coordinate triple in Å plus the residue type, chain letter, and residue number.

  · Backbone dihedral angles. Every residue except chain termini has a φ (preceding-C → N → Cα → C) and a ψ (N → Cα → C → next-N). They are reported in degrees following the IUPAC sign convention. Secondary structure is essentially a statement about which (φ, ψ) basin each residue occupies.

  · DSSP 8-state secondary structure assigns each residue one of H (α-helix), G (3₁₀-helix), I (π-helix), E (extended β-strand), B (isolated β-bridge), T (hydrogen-bonded turn), S (bend), or '-' (coil). The assignment is computed from backbone hydrogen-bond geometry via the Kabsch–Sander algorithm.

  · P-SEA three-state annotation labels each residue as helix, strand, or coil based purely on the geometry of the Cα trace. It serves as a fallback when the full backbone (and thus DSSP) is unavailable.

Summarize the fold with a handful of shape descriptors and a per-residue structural alphabet.

  · Radius of gyration (Rg) is the root-mean-square distance of Cα atoms from their centroid — a single number for overall size and compactness. A globular domain of N residues has Rg ≈ 2.2·N^0.38 Å; an extended or disordered chain has a much larger Rg. The Cα contact count is the number of residue pairs whose Cα atoms are within 8 Å and are more than four positions apart in sequence — a standard proxy for tertiary packing density. The bounding box is the smallest axis-aligned box enclosing all Cα atoms.

  · Foldseek's 3Di representation compresses backbone geometry into a per-residue letter drawn from a learned twenty-state alphabet. It captures the tertiary interaction pattern around each residue — which residues are packed against it in space, regardless of where they are in sequence.

  · Accessible surface area quantifies burial. A residue with SASA near zero is packed into the hydrophobic core; one with SASA >100 Å² sits on the surface. Computed here via the Shrake–Rupley numerical algorithm with a 1.4 Å probe.

Ask how reliable the model is.

  · For AlphaFold models, the B-factor field carries pLDDT — the model's own estimate of local accuracy on a 0–100 scale. Regions with pLDDT<50 should be treated as essentially unmodeled; they often correspond to intrinsically disordered segments.

  · For experimental (PDB) structures, the B-factor (temperature factor) quantifies the positional spread of each atom in the crystal — a combination of thermal vibration and static disorder — in units of Å². High B-factors mark flexible loops or poorly resolved regions; low B-factors mark the rigid, well-ordered core.

  · PAE(i, j) answers: if I align the predicted and true structures on residue i, how far off (in Å) do I expect residue j to be? A block-diagonal PAE matrix with low values on the blocks and high values off-diagonal is the signature of a multi-domain protein with confidently predicted domains but uncertain inter-domain orientation.

Place it in context: what it resembles, what it is annotated as, and how it looks.

  · Structural nearest neighbors (via Foldseek easy-search vs the PDB). Reported per hit: target PDB id, E-value, and alignment TM-score. A TM-score above ~0.5 is the conventional threshold for 'same fold'.

  · Functional annotations link the protein to curated databases. InterPro entries identify conserved domains and families by matching the sequence against member-database signatures (Pfam, PROSITE, CDD, 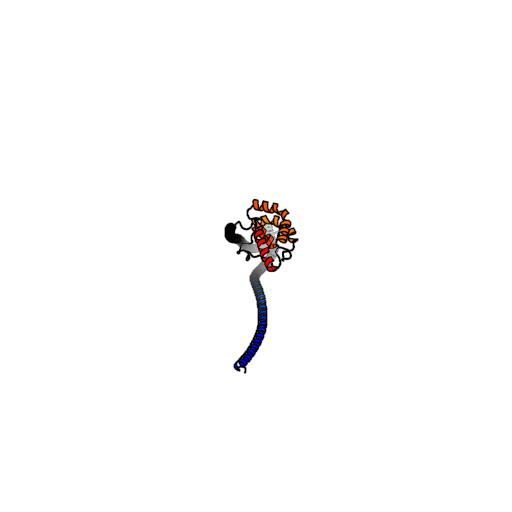…). Gene Ontology (GO) terms describe molecular function, biological process, and cellular component in a controlled vocabulary. CATH places the structure in a hierarchical fold classification (Class/Architecture/Topology/Homologous-superfamily). The organism is the source species.

  · Plot images: a contact map (which residues are close in 3D, as an N×N binary image), a Ramachandran scatter (backbone torsion angles, revealing secondary-structure composition at a glance), and — for AlphaFold structures — a PAE heatmap (pairwise prediction confidence).

  · Structure images are PyMOL renders from six orthogonal camera directions. Cartoon representation draws helices as coils and strands as arrows; sticks shows the backbone as bonds; surface shows the solvent-excluded envelope. Rainbow coloring maps sequence position to hue (blue→red, N→C); chain coloring assigns a distinct color per polypeptide.